Protein AF-A0A9Y1BMI3-F1 (afdb_monomer_lite)

Foldseek 3Di:
DPPAPAEEEEALQLLCLQQVVPVPCVVVVLVLSVVLVHAYEYEPLRLVVHDVSSSVVCVVRHHYDYDDPVQLVVVVVVCVVVVQDDDDSRLSSSLSVCVVNVYEYEELDPSSVVSCVVVVGHYDYSLRVLVVSLVSDDDPVVVVSSVVSSVSSVVVSVVVVVVPDPDDDPDDPVVVVCVVVVVVPPPDDDPDDDDDDPPPDDPLLVVLVVLLVVLVVCVVVLVVCLLAVPPLVVLLVVLVVSLVVLVVSLVVVCVVCVPPDDPSNLSSLQSSLSSLVSSLSSCVLLVVLVVNVVSLVVSVVSCVVNVVSNVVCVLVSLLSVLLSCLLVVVVVVNVVSPDPVSLVVCVVVVVVVSNLLNVLSVVLVVCVVVVAQDLPDENPDPVSLVSLLVSLVSCLLVVVLQSSLSSLLSSLSNCVVVVPPVSVVLSVFQNVLSVQLDPDDHDPNSVVSLVVVVVVCPDPQPSDDDDPPPVCVLQADQDWDKPVPGDCVLQDKWFFNDWDWDDDPAIKIWTFTHGSNHPFGEIEIESDDDPVSLRGGRKIKGWPIWIWHKDADPDADVVHDGGMYIYTGPTWMWIDDPSHIDIDD

pLDDT: mean 76.18, std 15.76, range [25.41, 93.88]

Sequence (585 aa):
MLKHKNKFILDTNFIISAFEKNPSTINIFIKKIRSLNIQLLITNHIIKEVRWYLRRRIINEITIKEVSTKEIRKLLSEIEKKGISPPHFPDLSNIVLARKLEGTVVTSDLQLVKTCEELGVPVHMSSSFVFFLKEKVNNFEDKKFFNELYDIILSDEIMHSVEQSETYNPVYRIKEIQLHAIKVLQKLPKISPNKTQEMFFLKEENELLDLINEIEFEMPNYITQIQDGKDLETLEVELKDIYNQINDIVWQLQLQLKTRKSLILSASIRIKARILFALSIVEFTLLNFEKLENTLNILSEIVSSSPDMVSDLFMDLQFLRMVFLFVTQNYNRLTGYFSDNFLLLCEIEKRKDLTKLTRTIIFACTILESRIIDKNASLEGKKEISLLFQLGYILLQKRNIENALLILLQTHYLALQIKDEELIRNSLELMIVIHYISNENISTEIEQGILELKKINPFNVPVFSIKEELDLNIFTNTEFKQIDDFPSLLKEWFYIYDYLIKEEGQTKTAIFVISPYFSPKTVFITTQRLPMYELRPGRQIKIIKGMLKIRKCSYNYEKREVDLVIEIKEPLFSLRDPWGMKIIR

Organism: NCBI:txid2876573

Secondary structure (DSSP, 8-state):
----TTEEEE-HHHHHHHHSS-TTHHHHHHHHHHHTTPEEEEETTHHHHS-HHHHHHHTTTSEEE---HHHHHHHHHHHHHTTPPP--HHHHHHHHHHHHHT-EEEE--HHHHHHHHHTT--EEEHHHHHHHHHHH---HHHHHHHHHHHHHHHHHHHHHHHHT-SSS---SSHHHHHHHHHTTS-SS---PPP--------HHHHHHHHHHHHHHHHHHHHHHHHHHT-SHHHHHHHHHHHHHHHHHHHHHHHHHHTT---HHHHHHHHHHHHHHHHHHHHHHHTT-HHHHHHHHHHHHHHHHH-GGGSHHHHHHHHHHHHHHHHHTT-HHHHGGG--HHHHHHHHHTT-HHHHHHHHHHHHHHHHHHH----TT-----HHHHHHHHHHHHHHHHTT-HHHHHHHHHHHHHHHHHHT-HHHHHHHHHHHHHHHHH--S---HHHHHHHHHHHHH-SS-S--S-------GGGT-EEEEEEGGGS-GGGGS-EEEEEEEEEEESEEEEEEEEEETTEEEEEEEEESS---GGGG-TT-EEEEEEEEEEEEE--S-BTTB--SEEEEEEEEEEEEEETTEEEEE-

Radius of gyration: 32.34 Å; chains: 1; bounding box: 82×73×76 Å

InterPro domains:
  IPR029060 PIN-like domain superfamily [SSF88723] (7-134)

Structure (mmCIF, N/CA/C/O backbone):
data_AF-A0A9Y1BMI3-F1
#
_entry.id   AF-A0A9Y1BMI3-F1
#
loop_
_atom_site.group_PDB
_atom_site.id
_atom_site.type_symbol
_atom_site.label_atom_id
_atom_site.label_alt_id
_atom_site.label_comp_id
_atom_site.label_asym_id
_atom_site.label_entity_id
_atom_site.label_seq_id
_atom_site.pdbx_PDB_ins_code
_atom_site.Cartn_x
_atom_site.Cartn_y
_atom_site.Cartn_z
_atom_site.occupancy
_atom_site.B_iso_or_equiv
_atom_site.auth_seq_id
_atom_site.auth_comp_id
_atom_site.auth_asym_id
_atom_site.auth_atom_id
_atom_site.pdbx_PDB_model_num
ATOM 1 N N . MET A 1 1 ? -39.023 43.637 11.947 1.00 34.19 1 MET A N 1
ATOM 2 C CA . MET A 1 1 ? -37.962 43.268 12.916 1.00 34.19 1 MET A CA 1
ATOM 3 C C . MET A 1 1 ? -37.605 41.797 12.734 1.00 34.19 1 MET A C 1
ATOM 5 O O . MET A 1 1 ? -38.503 41.047 12.388 1.00 34.19 1 MET A O 1
ATOM 9 N N . LEU A 1 2 ? -36.327 41.444 12.945 1.00 31.33 2 LEU A N 1
ATOM 10 C CA . LEU A 1 2 ? -35.656 40.119 12.961 1.00 31.33 2 LEU A CA 1
ATOM 11 C C . LEU A 1 2 ? -34.494 40.061 11.945 1.00 31.33 2 LEU A C 1
ATOM 13 O O . LEU A 1 2 ? -34.587 39.435 10.891 1.00 31.33 2 LEU A O 1
ATOM 17 N N . LYS A 1 3 ? -33.384 40.728 12.297 1.00 35.62 3 LYS A N 1
ATOM 18 C CA . LYS A 1 3 ? -32.073 40.685 11.615 1.00 35.62 3 LYS A CA 1
ATOM 19 C C . LYS A 1 3 ? -31.277 39.385 11.897 1.00 35.62 3 LYS A C 1
ATOM 21 O O . LYS A 1 3 ? -30.159 39.250 11.421 1.00 35.62 3 LYS A O 1
ATOM 26 N N . HIS A 1 4 ? -31.862 38.405 12.593 1.00 50.31 4 HIS A N 1
ATOM 27 C CA . HIS A 1 4 ? -31.187 37.198 13.111 1.00 50.31 4 HIS A CA 1
ATOM 28 C C . HIS A 1 4 ? -30.952 36.054 12.097 1.00 50.31 4 HIS A C 1
ATOM 30 O O . HIS A 1 4 ? -30.444 34.996 12.450 1.00 50.31 4 HIS A O 1
ATOM 36 N N . LYS A 1 5 ? -31.377 36.188 10.837 1.00 55.84 5 LYS A N 1
ATOM 37 C CA . LYS A 1 5 ? -31.979 35.036 10.134 1.00 55.84 5 LYS A CA 1
ATOM 38 C C . LYS A 1 5 ? -31.076 33.932 9.559 1.00 55.84 5 LYS A C 1
ATOM 40 O O . LYS A 1 5 ? -31.639 32.926 9.137 1.00 55.84 5 LYS A O 1
ATOM 45 N N . ASN A 1 6 ? -29.745 34.050 9.549 1.00 75.50 6 ASN A N 1
ATOM 46 C CA . ASN A 1 6 ? -28.897 33.086 8.822 1.00 75.50 6 ASN A CA 1
ATOM 47 C C . ASN A 1 6 ? -27.673 32.550 9.596 1.00 75.50 6 ASN A C 1
ATOM 49 O O . ASN A 1 6 ? -26.831 31.917 8.969 1.00 75.50 6 ASN A O 1
ATOM 53 N N . LYS A 1 7 ? -27.532 32.776 10.911 1.00 88.56 7 LYS A N 1
ATOM 54 C CA . LYS A 1 7 ? -26.387 32.260 11.695 1.00 88.56 7 LYS A CA 1
ATOM 55 C C . LYS A 1 7 ? -26.836 31.191 12.686 1.00 88.56 7 LYS A C 1
ATOM 57 O O . LYS A 1 7 ? -27.575 31.507 13.617 1.00 88.56 7 LYS A O 1
ATOM 62 N N . PHE A 1 8 ? -26.345 29.968 12.512 1.00 90.25 8 PHE A N 1
ATOM 63 C CA . PHE A 1 8 ? -26.680 28.832 13.370 1.00 90.25 8 PHE A CA 1
ATOM 64 C C . PHE A 1 8 ? -25.428 28.311 14.066 1.00 90.25 8 PHE A C 1
ATOM 66 O O . PHE A 1 8 ? -24.423 28.034 13.409 1.00 90.25 8 PHE A O 1
ATOM 73 N N . ILE A 1 9 ? -25.489 28.225 15.393 1.00 93.75 9 ILE A N 1
ATOM 74 C CA . ILE A 1 9 ? -24.432 27.693 16.245 1.00 93.75 9 ILE A CA 1
ATOM 75 C C . ILE A 1 9 ? -24.762 26.226 16.503 1.00 93.75 9 ILE A C 1
ATOM 77 O O . ILE A 1 9 ? -25.784 25.937 17.122 1.00 93.75 9 ILE A O 1
ATOM 81 N N . LEU A 1 10 ? -23.932 25.324 15.986 1.00 92.00 10 LEU A N 1
ATOM 82 C CA . LEU A 1 10 ? -24.158 23.886 16.084 1.00 92.00 10 LEU A CA 1
ATOM 83 C C . LEU A 1 10 ? -23.552 23.332 17.367 1.00 92.00 10 LEU A C 1
ATOM 85 O O . LEU A 1 10 ? -22.392 23.604 17.680 1.00 92.00 10 LEU A O 1
ATOM 89 N N . ASP A 1 11 ? -24.346 22.529 18.056 1.00 90.75 11 ASP A N 1
ATOM 90 C CA . ASP A 1 11 ? -23.935 21.769 19.222 1.00 90.75 11 ASP A CA 1
ATOM 91 C C . ASP A 1 11 ? -23.286 20.422 18.852 1.00 90.75 11 ASP A C 1
ATOM 93 O O . ASP A 1 11 ? -23.471 19.913 17.739 1.00 90.75 11 ASP A O 1
ATOM 97 N N . THR A 1 12 ? -22.548 19.823 19.791 1.00 85.88 12 THR A N 1
ATOM 98 C CA . THR A 1 12 ? -21.905 18.511 19.615 1.00 85.88 12 THR A CA 1
ATOM 99 C C . THR A 1 12 ? -22.948 17.445 19.260 1.00 85.88 12 THR A C 1
ATOM 101 O O . THR A 1 12 ? -22.764 16.693 18.301 1.00 85.88 12 THR A O 1
ATOM 104 N N . ASN A 1 13 ? -24.096 17.451 19.944 1.00 83.81 13 ASN A N 1
ATOM 105 C CA . ASN A 1 13 ? -25.167 16.469 19.752 1.00 83.81 13 ASN A CA 1
ATOM 106 C C . ASN A 1 13 ? -25.787 16.506 18.351 1.00 83.81 13 ASN A C 1
ATOM 108 O O . ASN A 1 13 ? -26.106 15.456 17.792 1.00 83.81 13 ASN A O 1
ATOM 112 N N . PHE A 1 14 ? -25.909 17.696 17.751 1.00 85.69 14 PHE A N 1
ATOM 113 C CA . PHE A 1 14 ? -26.369 17.828 16.367 1.00 85.69 14 PHE A CA 1
ATOM 114 C C . PHE A 1 14 ? -25.400 17.126 15.411 1.00 85.69 14 PHE A C 1
ATOM 116 O O . PHE A 1 14 ? -25.817 16.380 14.531 1.00 85.69 14 PHE A O 1
ATOM 123 N N . ILE A 1 15 ? -24.098 17.361 15.589 1.00 85.69 15 ILE A N 1
ATOM 124 C CA . ILE A 1 15 ? -23.049 16.835 14.711 1.00 85.69 15 ILE A CA 1
ATOM 125 C C . ILE A 1 15 ? -22.963 15.310 14.818 1.00 85.69 15 ILE A C 1
ATOM 127 O O . ILE A 1 15 ? -22.834 14.637 13.795 1.00 85.69 15 ILE A O 1
ATOM 131 N N . ILE A 1 16 ? -23.059 14.781 16.038 1.00 80.50 16 ILE A N 1
ATOM 132 C CA . ILE A 1 16 ? -23.041 13.342 16.309 1.00 80.50 16 ILE A CA 1
ATOM 133 C C . ILE A 1 16 ? -24.275 12.680 15.688 1.00 80.50 16 ILE A C 1
ATOM 135 O O . ILE A 1 16 ? -24.133 11.879 14.765 1.00 80.50 16 ILE A O 1
ATOM 139 N N . SER A 1 17 ? -25.480 13.097 16.083 1.00 80.00 17 SER A N 1
ATOM 140 C CA . SER A 1 17 ? -26.733 12.478 15.617 1.00 80.00 17 SER A CA 1
ATOM 141 C C . SER A 1 17 ? -26.874 12.523 14.091 1.00 80.00 17 SER A C 1
ATOM 143 O O . SER A 1 17 ? -27.356 11.586 13.460 1.00 80.00 17 SER A O 1
ATOM 145 N N . ALA A 1 18 ? -26.428 13.616 13.467 1.00 80.75 18 ALA A N 1
ATOM 146 C CA . ALA A 1 18 ? -26.555 13.813 12.029 1.00 80.75 18 ALA A CA 1
ATOM 147 C C . ALA A 1 18 ? -25.509 13.045 11.203 1.00 80.75 18 ALA A C 1
ATOM 149 O O . ALA A 1 18 ? -25.807 12.616 10.086 1.00 80.75 18 ALA A O 1
ATOM 150 N N . PHE A 1 19 ? -24.273 12.912 11.701 1.00 83.88 19 PHE A N 1
ATOM 151 C CA . PHE A 1 19 ? -23.133 12.538 10.856 1.00 83.88 19 PHE A CA 1
ATOM 152 C C . PHE A 1 19 ? -22.239 11.433 11.420 1.00 83.88 19 PHE A C 1
ATOM 154 O O . PHE A 1 19 ? -21.399 10.948 10.672 1.00 83.88 19 PHE A O 1
ATOM 161 N N . GLU A 1 20 ? -22.405 10.980 12.664 1.00 75.19 20 GLU A N 1
ATOM 162 C CA . GLU A 1 20 ? -21.574 9.911 13.245 1.00 75.19 20 GLU A CA 1
ATOM 163 C C . GLU A 1 20 ? -21.686 8.606 12.445 1.00 75.19 20 GLU A C 1
ATOM 165 O O . GLU A 1 20 ? -20.678 8.027 12.049 1.00 75.19 20 GLU A O 1
ATOM 170 N N . LYS A 1 21 ? -22.915 8.188 12.121 1.00 73.56 21 LYS A N 1
ATOM 171 C CA . LYS A 1 21 ? -23.182 6.948 11.370 1.00 73.56 21 LYS A CA 1
ATOM 172 C C . LYS A 1 21 ? -22.763 7.035 9.897 1.00 73.56 21 LYS A C 1
ATOM 174 O O . LYS A 1 21 ? -22.501 6.012 9.277 1.00 73.56 21 LYS A O 1
ATOM 179 N N . ASN A 1 22 ? -22.721 8.241 9.322 1.00 77.81 22 ASN A N 1
ATOM 180 C CA 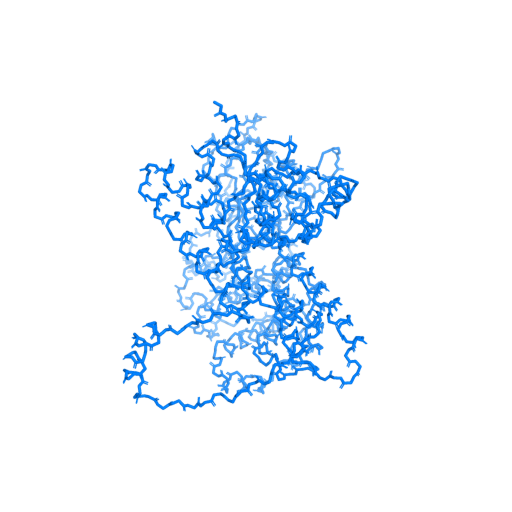. ASN A 1 22 ? -22.350 8.474 7.922 1.00 77.81 22 ASN A CA 1
ATOM 181 C C . ASN A 1 22 ? -21.545 9.777 7.760 1.00 77.81 22 ASN A C 1
ATOM 183 O O . ASN A 1 22 ? -22.052 10.757 7.211 1.00 77.81 22 ASN A O 1
ATOM 187 N N . PRO A 1 23 ? -20.260 9.813 8.149 1.00 76.25 23 PRO A N 1
ATOM 188 C CA . PRO A 1 23 ? -19.498 11.063 8.201 1.00 76.25 23 PRO A CA 1
ATOM 189 C C . PRO A 1 23 ? -19.275 11.713 6.830 1.00 76.25 23 PRO A C 1
ATOM 191 O O . PRO A 1 23 ? -18.832 12.858 6.742 1.00 76.25 23 PRO A O 1
ATOM 194 N N . SER A 1 24 ? -19.460 10.979 5.726 1.00 75.69 24 SER A N 1
ATOM 195 C CA . SER A 1 24 ? -19.257 11.471 4.350 1.00 75.69 24 SER A CA 1
ATOM 196 C C . SER A 1 24 ? -20.376 12.409 3.899 1.00 75.69 24 SER A C 1
ATOM 198 O O . SER A 1 24 ? -20.153 13.287 3.059 1.00 75.69 24 SER A O 1
ATOM 200 N N . THR A 1 25 ? -21.561 12.290 4.502 1.00 84.31 25 THR A N 1
ATOM 201 C CA . THR A 1 25 ? -22.717 13.132 4.185 1.00 84.31 25 THR A CA 1
ATOM 202 C C . THR A 1 25 ? -22.555 14.557 4.704 1.00 84.31 25 THR A C 1
ATOM 204 O O . THR A 1 25 ? -23.255 15.446 4.228 1.00 84.31 25 THR A O 1
ATOM 207 N N . ILE A 1 26 ? -21.578 14.827 5.579 1.00 84.75 26 ILE A N 1
ATOM 208 C CA . ILE A 1 26 ? -21.309 16.174 6.092 1.00 84.75 26 ILE A CA 1
ATOM 209 C C . ILE A 1 26 ? -20.900 17.152 4.981 1.00 84.75 26 ILE A C 1
ATOM 211 O O . ILE A 1 26 ? -21.387 18.278 4.935 1.00 84.75 26 ILE A O 1
ATOM 215 N N . ASN A 1 27 ? -20.087 16.709 4.014 1.00 82.88 27 ASN A N 1
ATOM 216 C CA . ASN A 1 27 ? -19.670 17.537 2.877 1.00 82.88 27 ASN A CA 1
ATOM 217 C C . ASN A 1 27 ? -20.857 17.827 1.949 1.00 82.88 27 ASN A C 1
ATOM 219 O O . ASN A 1 27 ? -20.990 18.927 1.408 1.00 82.88 27 ASN A O 1
ATOM 223 N N . ILE A 1 28 ? -21.744 16.840 1.796 1.00 86.44 28 ILE A N 1
ATOM 224 C CA . ILE A 1 28 ? -22.987 16.961 1.031 1.00 86.44 28 ILE A CA 1
ATOM 225 C C . ILE A 1 28 ? -23.924 17.957 1.726 1.00 86.44 28 ILE A C 1
ATOM 227 O O . ILE A 1 28 ? -24.439 18.866 1.074 1.00 86.44 28 ILE A O 1
ATOM 231 N N . PHE A 1 29 ? -24.084 17.838 3.045 1.00 89.25 29 PHE A N 1
ATOM 232 C CA . PHE A 1 29 ? -24.839 18.764 3.879 1.00 89.25 29 PHE A CA 1
ATOM 233 C C . PHE A 1 29 ? -24.293 20.188 3.747 1.00 89.25 29 PHE A C 1
ATOM 235 O O . PHE A 1 29 ? -25.028 21.080 3.337 1.00 89.25 29 PHE A O 1
ATOM 242 N N . ILE A 1 30 ? -22.995 20.408 3.973 1.00 86.56 30 ILE A N 1
ATOM 243 C CA . ILE A 1 30 ? -22.381 21.741 3.898 1.00 86.56 30 ILE A CA 1
ATOM 244 C C . ILE A 1 30 ? -22.543 22.359 2.503 1.00 86.56 30 ILE A C 1
ATOM 246 O O . ILE A 1 30 ? -22.896 23.535 2.386 1.00 86.56 30 ILE A O 1
ATOM 250 N N . LYS A 1 31 ? -22.345 21.579 1.432 1.00 85.44 31 LYS A N 1
ATOM 251 C CA . LYS A 1 31 ? -22.553 22.052 0.055 1.00 85.44 31 LYS A CA 1
ATOM 252 C C . LYS A 1 31 ? -23.997 22.513 -0.172 1.00 85.44 31 LYS A C 1
ATOM 254 O O . LYS A 1 31 ? -24.203 23.574 -0.760 1.00 85.44 31 LYS A O 1
ATOM 259 N N . LYS A 1 32 ? -24.984 21.760 0.328 1.00 86.69 32 LYS A N 1
ATOM 260 C CA . LYS A 1 32 ? -26.408 22.128 0.247 1.00 86.69 32 LYS A CA 1
ATOM 261 C C . LYS A 1 32 ? -26.714 23.367 1.099 1.00 86.69 32 LYS A C 1
ATOM 263 O O . LYS A 1 32 ? -27.390 24.272 0.621 1.00 86.69 32 LYS A O 1
ATOM 268 N N . ILE A 1 33 ? -26.136 23.489 2.295 1.00 85.88 33 ILE A N 1
ATOM 269 C CA . ILE A 1 33 ? -26.295 24.661 3.178 1.00 85.88 33 ILE A CA 1
ATOM 270 C C . ILE A 1 33 ? -25.729 25.943 2.558 1.00 85.88 33 ILE A C 1
ATOM 272 O O . ILE A 1 33 ? -26.367 26.995 2.644 1.00 85.88 33 ILE A O 1
ATOM 276 N N . ARG A 1 34 ? -24.572 25.871 1.884 1.00 82.31 34 ARG A N 1
ATOM 277 C CA . ARG A 1 34 ? -23.968 27.026 1.194 1.00 82.31 34 ARG A CA 1
ATOM 278 C C . ARG A 1 34 ? -24.913 27.645 0.161 1.00 82.31 34 ARG A C 1
ATOM 280 O O . ARG A 1 34 ? -24.951 28.866 0.039 1.00 82.31 34 ARG A O 1
ATOM 287 N N . SER A 1 35 ? -25.718 26.829 -0.522 1.00 80.44 35 SER A N 1
ATOM 288 C CA . SER A 1 35 ? -26.710 27.314 -1.496 1.00 80.44 35 SER A CA 1
ATOM 289 C C . SER A 1 35 ? -27.849 28.133 -0.867 1.00 80.44 35 SER A C 1
ATOM 291 O O . SER A 1 35 ? -28.473 28.942 -1.547 1.00 80.44 35 SER A O 1
ATOM 293 N N . LEU A 1 36 ? -28.081 27.983 0.443 1.00 79.88 36 LEU A N 1
ATOM 294 C CA . LEU A 1 36 ? -29.147 28.657 1.193 1.00 79.88 36 LEU A CA 1
ATOM 295 C C . LEU A 1 36 ? -28.694 29.967 1.861 1.00 79.88 36 LEU A C 1
ATOM 297 O O . LEU A 1 36 ? -29.477 30.588 2.583 1.00 79.88 36 LEU A O 1
ATOM 301 N N . ASN A 1 37 ? -27.440 30.387 1.643 1.00 81.19 37 ASN A N 1
ATOM 302 C CA . ASN A 1 37 ? -26.817 31.553 2.282 1.00 81.19 37 ASN A CA 1
ATOM 303 C C . ASN A 1 37 ? -26.900 31.519 3.825 1.00 81.19 37 ASN A C 1
ATOM 305 O O . ASN A 1 37 ? -27.091 32.544 4.486 1.00 81.19 37 ASN A O 1
ATOM 309 N N . ILE A 1 38 ? -26.805 30.316 4.395 1.00 86.50 38 ILE A N 1
ATOM 310 C CA . ILE A 1 38 ? -26.806 30.062 5.835 1.00 86.50 38 ILE A CA 1
ATOM 311 C C . ILE A 1 38 ? -25.360 29.882 6.311 1.00 86.50 38 ILE A C 1
ATOM 313 O O . ILE A 1 38 ? -24.586 29.132 5.721 1.00 86.50 38 ILE A O 1
ATOM 317 N N . GLN A 1 39 ? -25.005 30.556 7.401 1.00 87.12 39 GLN A N 1
ATOM 318 C CA . GLN A 1 39 ? -23.711 30.449 8.057 1.00 87.12 39 GLN A CA 1
ATOM 319 C C . GLN A 1 39 ? -23.803 29.505 9.259 1.00 87.12 39 GLN A C 1
ATOM 321 O O . GLN A 1 39 ? -24.514 29.780 10.227 1.00 87.12 39 GLN A O 1
ATOM 326 N N . LEU A 1 40 ? -23.034 28.420 9.203 1.00 91.06 40 LEU A N 1
ATOM 327 C CA . LEU A 1 40 ? -22.843 27.497 10.319 1.00 91.06 40 LEU A CA 1
ATOM 328 C C . LEU A 1 40 ? -21.621 27.922 11.139 1.00 91.06 40 LEU A C 1
ATOM 330 O O . LEU A 1 40 ? -20.578 28.283 10.582 1.00 91.06 40 LEU A O 1
ATOM 334 N N . LEU A 1 41 ? -21.765 27.891 12.459 1.00 91.69 41 LEU A N 1
ATOM 335 C CA . LEU A 1 41 ? -20.761 28.303 13.433 1.00 91.69 41 LEU A CA 1
ATOM 336 C C . LEU A 1 41 ? -20.603 27.214 14.492 1.00 91.69 41 LEU A C 1
ATOM 338 O O . LEU A 1 41 ? -21.590 26.634 14.931 1.00 91.69 41 LEU A O 1
ATOM 342 N N . ILE A 1 42 ? -19.371 26.974 14.929 1.00 91.88 42 ILE A N 1
ATOM 343 C CA . ILE A 1 42 ? -19.053 26.073 16.046 1.00 91.88 42 ILE A CA 1
ATOM 344 C C . ILE A 1 42 ? -18.067 26.790 16.972 1.00 91.88 42 ILE A C 1
ATOM 346 O O . ILE A 1 42 ? -17.247 27.594 16.516 1.00 91.88 42 ILE A O 1
ATOM 350 N N . THR A 1 43 ? -18.137 26.543 18.278 1.00 91.81 43 THR A N 1
ATOM 351 C CA . THR A 1 43 ? -17.183 27.129 19.227 1.00 91.81 43 THR A CA 1
ATOM 352 C C . THR A 1 43 ? -15.911 26.290 19.344 1.00 91.81 43 THR A C 1
ATOM 354 O O . THR A 1 43 ? -15.884 25.090 19.073 1.00 91.81 43 THR A O 1
ATOM 357 N N . ASN A 1 44 ? -14.833 26.910 19.817 1.00 84.00 44 ASN A N 1
ATOM 358 C CA . ASN A 1 44 ? -13.589 26.215 20.153 1.00 84.00 44 ASN A CA 1
ATOM 359 C C . ASN A 1 44 ? -13.717 25.192 21.304 1.00 84.00 44 ASN A C 1
ATOM 361 O O . ASN A 1 44 ? -12.770 24.438 21.525 1.00 84.00 44 ASN A O 1
ATOM 365 N N . HIS A 1 45 ? -14.830 25.176 22.047 1.00 85.12 45 HIS A N 1
ATOM 366 C CA . HIS A 1 45 ? -15.096 24.179 23.093 1.00 85.12 45 HIS A CA 1
ATOM 367 C C . HIS A 1 45 ? -15.872 22.989 22.530 1.00 85.12 45 HIS A C 1
ATOM 369 O O . HIS A 1 45 ? -15.435 21.865 22.726 1.00 85.12 45 HIS A O 1
ATOM 375 N N . ILE A 1 46 ? -16.903 23.235 21.718 1.00 89.00 46 ILE A N 1
ATOM 376 C CA . ILE A 1 46 ? -17.653 22.183 21.013 1.00 89.00 46 ILE A CA 1
ATOM 377 C C . ILE A 1 46 ? -16.754 21.412 20.043 1.00 89.00 46 ILE A C 1
ATOM 379 O O . ILE A 1 46 ? -16.742 20.188 20.032 1.00 89.00 46 ILE A O 1
ATOM 383 N N . ILE A 1 47 ? -15.890 22.096 19.284 1.00 82.00 47 ILE A N 1
ATOM 384 C CA . ILE A 1 47 ? -14.966 21.408 18.363 1.00 82.00 47 ILE A CA 1
ATOM 385 C C . ILE A 1 47 ? -13.970 20.476 19.079 1.00 82.00 47 ILE A C 1
ATOM 387 O O . ILE A 1 47 ? -13.349 19.640 18.429 1.00 82.00 47 ILE A O 1
ATOM 391 N N . LYS A 1 48 ? -13.761 20.646 20.392 1.00 79.06 48 LYS A N 1
ATOM 392 C CA . LYS A 1 48 ? -12.917 19.747 21.190 1.00 79.06 48 LYS A CA 1
ATOM 393 C C . LYS A 1 48 ? -13.667 18.498 21.651 1.00 79.06 48 LYS A C 1
ATOM 395 O O . LYS A 1 48 ? -13.004 17.507 21.921 1.00 79.06 48 LYS A O 1
ATOM 400 N N . GLU A 1 49 ? -14.995 18.550 21.729 1.00 78.25 49 GLU A N 1
ATOM 401 C CA . GLU A 1 49 ? -15.850 17.394 22.030 1.00 78.25 49 GLU A CA 1
ATOM 402 C C . GLU A 1 49 ? -16.162 16.569 20.779 1.00 78.25 49 GLU A C 1
ATOM 404 O O . GLU A 1 49 ? -16.326 15.354 20.848 1.00 78.25 49 GLU A O 1
ATOM 409 N N . VAL A 1 50 ? -16.207 17.218 19.614 1.00 78.06 50 VAL A N 1
ATOM 410 C CA . VAL A 1 50 ? -16.415 16.534 18.336 1.00 78.06 50 VAL A CA 1
ATOM 411 C C . VAL A 1 50 ? -15.223 15.623 18.024 1.00 78.06 50 VAL A C 1
ATOM 413 O O . VAL A 1 50 ? -14.079 16.084 17.935 1.00 78.06 50 VAL A O 1
ATOM 416 N N . ARG A 1 51 ? -15.507 14.332 17.788 1.00 72.44 51 ARG A N 1
ATOM 417 C CA . ARG A 1 51 ? -14.508 13.316 17.414 1.00 72.44 51 ARG A CA 1
ATOM 418 C C . ARG A 1 51 ? -13.652 13.766 16.225 1.00 72.44 51 ARG A C 1
ATOM 420 O O . ARG A 1 51 ? -14.127 14.446 15.310 1.00 72.44 51 ARG A O 1
ATOM 427 N N . TRP A 1 52 ? -12.375 13.383 16.227 1.00 62.50 52 TRP A N 1
ATOM 428 C CA . TRP A 1 52 ? -11.359 13.957 15.337 1.00 62.50 52 TRP A CA 1
ATOM 429 C C . TRP A 1 52 ? -11.688 13.796 13.835 1.00 62.50 52 TRP A C 1
ATOM 431 O O . TRP A 1 52 ? -11.440 14.721 13.054 1.00 62.50 52 TRP A O 1
ATOM 441 N N . TYR A 1 53 ? -12.301 12.678 13.425 1.00 60.38 53 TYR A N 1
ATOM 442 C CA . TYR A 1 53 ? -12.644 12.409 12.024 1.00 60.38 53 TYR A CA 1
ATOM 443 C C . TYR A 1 53 ? -13.793 13.300 11.513 1.00 60.38 53 TYR A C 1
ATOM 445 O O . TYR A 1 53 ? -13.743 13.787 10.378 1.00 60.38 53 TYR A O 1
ATOM 453 N N . LEU A 1 54 ? -14.787 13.606 12.361 1.00 75.00 54 LEU A N 1
ATOM 454 C CA . LEU A 1 54 ? -15.820 14.613 12.071 1.00 75.00 54 LEU A CA 1
ATOM 455 C C . LEU A 1 54 ? -15.204 16.011 12.081 1.00 75.00 54 LEU A C 1
ATOM 457 O O . LEU A 1 54 ? -15.433 16.809 11.169 1.00 75.00 54 LEU A O 1
ATOM 461 N N . ARG A 1 55 ? -14.337 16.286 13.060 1.00 76.69 55 ARG A N 1
ATOM 462 C CA . ARG A 1 55 ? -13.627 17.559 13.190 1.00 76.69 55 ARG A CA 1
ATOM 463 C C . ARG A 1 55 ? -12.813 17.899 11.941 1.00 76.69 55 ARG A C 1
ATOM 465 O O . ARG A 1 55 ? -12.892 19.038 11.492 1.00 76.69 55 ARG A O 1
ATOM 472 N N . ARG A 1 56 ? -12.086 16.950 11.335 1.00 71.44 56 ARG A N 1
ATOM 473 C CA . ARG A 1 56 ? -11.286 17.185 10.110 1.00 71.44 56 ARG A CA 1
ATOM 474 C C . ARG A 1 56 ? -12.144 17.623 8.916 1.00 71.44 56 ARG A C 1
ATOM 476 O O . ARG A 1 56 ? -11.678 18.398 8.085 1.00 71.44 56 ARG A O 1
ATOM 483 N N . ARG A 1 57 ? -13.395 17.164 8.843 1.00 74.56 57 ARG A N 1
ATOM 484 C CA . ARG A 1 57 ? -14.349 17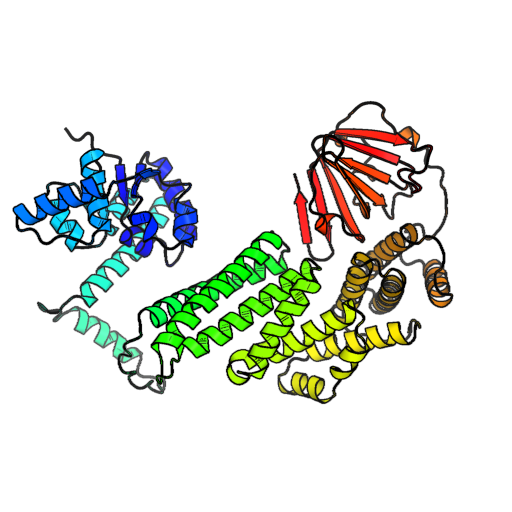.534 7.780 1.00 74.56 57 ARG A CA 1
ATOM 485 C C . ARG A 1 57 ? -15.057 18.861 8.068 1.00 74.56 57 ARG A C 1
ATOM 487 O O . ARG A 1 57 ? -15.456 19.561 7.148 1.00 74.56 57 ARG A O 1
ATOM 494 N N . ILE A 1 58 ? -15.153 19.233 9.341 1.00 79.38 58 ILE A N 1
ATOM 495 C CA . ILE A 1 58 ? -15.774 20.475 9.812 1.00 79.38 58 ILE A CA 1
ATOM 496 C C . ILE A 1 58 ? -14.800 21.658 9.777 1.00 79.38 58 ILE A C 1
ATOM 498 O O . ILE A 1 58 ? -15.199 22.760 9.413 1.00 79.38 58 ILE A O 1
ATOM 502 N N . ILE A 1 59 ? -13.531 21.446 10.145 1.00 72.19 59 ILE A N 1
ATOM 503 C CA . ILE A 1 59 ? -12.567 22.515 10.470 1.00 72.19 59 ILE A CA 1
ATOM 504 C C . ILE A 1 59 ? -12.281 23.467 9.302 1.00 72.19 59 ILE A C 1
ATOM 506 O O . ILE A 1 59 ? -12.029 24.648 9.525 1.00 72.19 59 ILE A O 1
ATOM 510 N N . ASN A 1 60 ? -12.367 22.964 8.068 1.00 72.56 60 ASN A N 1
ATOM 511 C CA . ASN A 1 60 ? -12.132 23.740 6.848 1.00 72.56 60 ASN A CA 1
ATOM 512 C C . ASN A 1 60 ? -13.423 24.283 6.223 1.00 72.56 60 ASN A C 1
ATOM 514 O O . ASN A 1 60 ? -13.376 25.103 5.310 1.00 72.56 60 ASN A O 1
ATOM 518 N N . GLU A 1 61 ? -14.581 23.827 6.697 1.00 78.62 61 GLU A N 1
ATOM 519 C CA . GLU A 1 61 ? -15.853 24.027 6.011 1.00 78.62 61 GLU A CA 1
ATOM 520 C C . GLU A 1 61 ? -16.871 24.837 6.837 1.00 78.62 61 GLU A C 1
ATOM 522 O O . GLU A 1 61 ? -17.717 25.526 6.259 1.00 78.62 61 GLU A O 1
ATOM 527 N N . ILE A 1 62 ? -16.765 24.799 8.171 1.00 83.56 62 ILE A N 1
ATOM 528 C CA . ILE A 1 62 ? -17.600 25.521 9.142 1.00 83.56 62 ILE A CA 1
ATOM 529 C C . ILE A 1 62 ? -16.740 26.542 9.894 1.00 83.56 62 ILE A C 1
ATOM 531 O O . ILE A 1 62 ? -15.591 26.288 10.246 1.00 83.56 62 ILE A O 1
ATOM 535 N N . THR A 1 63 ? -17.292 27.726 10.166 1.00 86.75 63 THR A N 1
ATOM 536 C CA . THR A 1 63 ? -16.540 28.789 10.845 1.00 86.75 63 THR A CA 1
ATOM 537 C C . THR A 1 63 ? -16.408 28.496 12.341 1.00 86.75 63 THR A C 1
ATOM 539 O O . THR A 1 63 ? -17.404 28.504 13.067 1.00 86.75 63 THR A O 1
ATOM 542 N N . ILE A 1 64 ? -15.176 28.323 12.823 1.00 88.88 64 ILE A N 1
ATOM 543 C CA . ILE A 1 64 ? -14.896 28.167 14.256 1.00 88.88 64 ILE A CA 1
ATOM 544 C C . ILE A 1 64 ? -14.733 29.541 14.909 1.00 88.88 64 ILE A C 1
ATOM 546 O O . ILE A 1 64 ? -14.035 30.417 14.392 1.00 88.88 64 ILE A O 1
ATOM 550 N N . LYS A 1 65 ? -15.386 29.743 16.055 1.00 90.94 65 LYS A N 1
ATOM 551 C CA . LYS A 1 65 ? -15.293 30.974 16.846 1.00 90.94 65 LYS A CA 1
ATOM 552 C C . LYS A 1 65 ? -14.752 30.697 18.237 1.00 90.94 65 LYS A C 1
ATOM 554 O O . LYS A 1 65 ? -15.209 29.800 18.941 1.00 90.94 65 LYS A O 1
ATOM 559 N N . GLU A 1 66 ? -13.790 31.512 18.642 1.00 87.94 66 GLU A N 1
ATOM 560 C CA . GLU A 1 66 ? -13.230 31.437 19.981 1.00 87.94 66 GLU A CA 1
ATOM 561 C C . GLU A 1 66 ? -14.153 32.098 21.001 1.00 87.94 66 GLU A C 1
ATOM 563 O O . GLU A 1 66 ? -14.592 33.242 20.842 1.00 87.94 66 GLU A O 1
ATOM 568 N N . VAL A 1 67 ? -14.425 31.365 22.076 1.00 87.81 67 VAL A N 1
ATOM 569 C CA . VAL A 1 67 ? -15.132 31.856 23.254 1.00 87.81 67 VAL A CA 1
ATOM 570 C C . VAL A 1 67 ? -14.216 31.684 24.457 1.00 87.81 67 VAL A C 1
ATOM 572 O O . VAL A 1 67 ? -13.705 30.594 24.730 1.00 87.81 67 VAL A O 1
ATOM 575 N N . SER A 1 68 ? -13.977 32.773 25.186 1.00 83.00 68 SER A N 1
ATOM 576 C CA . SER A 1 68 ? -13.071 32.736 26.331 1.00 83.00 68 SER A CA 1
ATOM 577 C C . SER A 1 68 ? -13.745 32.116 27.558 1.00 83.00 68 SER A C 1
ATOM 579 O O . SER A 1 68 ? -14.931 32.320 27.822 1.00 83.00 68 SER A O 1
ATOM 581 N N . THR A 1 69 ? -12.967 31.414 28.380 1.00 83.50 69 THR A N 1
ATOM 582 C CA . THR A 1 69 ? -13.449 30.835 29.647 1.00 83.50 69 THR A CA 1
ATOM 583 C C . THR A 1 69 ? -13.949 31.903 30.625 1.00 83.50 69 THR A C 1
ATOM 585 O O . THR A 1 69 ? -14.859 31.647 31.410 1.00 83.50 69 THR A O 1
ATOM 588 N N . LYS A 1 70 ? -13.410 33.129 30.552 1.00 78.88 70 LYS A N 1
ATOM 589 C CA . LYS A 1 70 ? -13.870 34.281 31.344 1.00 78.88 70 LYS A CA 1
ATOM 590 C C . LYS A 1 70 ? -15.314 34.662 31.015 1.00 78.88 70 LYS A C 1
ATOM 592 O O . LYS A 1 70 ? -16.057 35.047 31.910 1.00 78.88 70 LYS A O 1
ATOM 597 N N . GLU A 1 71 ? -15.713 34.567 29.751 1.00 83.31 71 GLU A N 1
ATOM 598 C CA . GLU A 1 71 ? -17.076 34.884 29.315 1.00 83.31 71 GLU A CA 1
ATOM 599 C C . GLU A 1 71 ? -18.060 33.775 29.677 1.00 83.31 71 GLU A C 1
ATOM 601 O O . GLU A 1 71 ? -19.159 34.077 30.133 1.00 83.31 71 GLU A O 1
ATOM 606 N N . ILE A 1 72 ? -17.630 32.513 29.585 1.00 85.69 72 ILE A N 1
ATOM 607 C CA . ILE A 1 72 ? -18.414 31.357 30.042 1.00 85.69 72 ILE A CA 1
ATOM 608 C C . ILE A 1 72 ? -18.676 31.451 31.551 1.00 85.69 72 ILE A C 1
ATOM 610 O O . ILE A 1 72 ? -19.815 31.330 31.988 1.00 85.69 72 ILE A O 1
ATOM 614 N N . ARG A 1 73 ? -17.653 31.770 32.358 1.00 79.12 73 ARG A N 1
ATOM 615 C CA . ARG A 1 73 ? -17.806 31.957 33.815 1.00 79.12 73 ARG A CA 1
ATOM 616 C C . ARG A 1 73 ? -18.726 33.126 34.177 1.00 79.12 73 ARG A C 1
ATOM 618 O O . ARG A 1 73 ? -19.469 33.033 35.148 1.00 79.12 73 ARG A O 1
ATOM 625 N N . LYS A 1 74 ? -18.701 34.220 33.405 1.00 84.81 74 LYS A N 1
ATOM 626 C CA . LYS A 1 74 ? -19.649 35.334 33.587 1.00 84.81 74 LYS A CA 1
ATOM 627 C C . LYS A 1 74 ? -21.086 34.883 33.330 1.00 84.81 74 LYS A C 1
ATOM 629 O O . LYS A 1 74 ? -21.954 35.204 34.136 1.00 84.81 74 LYS A O 1
ATOM 634 N N . LEU A 1 75 ? -21.320 34.131 32.253 1.00 87.62 75 LEU A N 1
ATOM 635 C CA . LEU A 1 75 ? -22.638 33.576 31.951 1.00 87.62 75 LEU A CA 1
ATOM 636 C C . LEU A 1 75 ? -23.102 32.612 33.050 1.00 87.62 75 LEU A C 1
ATOM 638 O O . LEU A 1 75 ? -24.227 32.737 33.516 1.00 87.62 75 LEU A O 1
ATOM 642 N N . LEU A 1 76 ? -22.225 31.722 33.518 1.00 84.25 76 LEU A N 1
ATOM 643 C CA . LEU A 1 76 ? -22.531 30.796 34.610 1.00 84.25 76 LEU A CA 1
ATOM 644 C C . LEU A 1 76 ? -23.002 31.547 35.867 1.00 84.25 76 LEU A C 1
ATOM 646 O O . LEU A 1 76 ? -24.057 31.240 36.406 1.00 84.25 76 LEU A O 1
ATOM 650 N N . SER A 1 77 ? -22.306 32.624 36.248 1.00 81.94 77 SER A N 1
ATOM 651 C CA . SER A 1 77 ? -22.719 33.464 37.383 1.00 81.94 77 SER A CA 1
ATOM 652 C C . SER A 1 77 ? -24.046 34.214 37.169 1.00 81.94 77 SER A C 1
ATOM 654 O O . SER A 1 77 ? -24.705 34.591 38.134 1.00 81.94 77 SER A O 1
ATOM 656 N N . GLU A 1 78 ? -24.445 34.475 35.918 1.00 86.31 78 GLU A N 1
ATOM 657 C CA . GLU A 1 78 ? -25.754 35.059 35.583 1.00 86.31 78 GLU A CA 1
ATOM 658 C C . GLU A 1 78 ? -26.870 34.012 35.710 1.00 86.31 78 GLU A C 1
ATOM 660 O O . GLU A 1 78 ? -27.930 34.318 36.254 1.00 86.31 78 GLU A O 1
ATOM 665 N N . ILE A 1 79 ? -26.615 32.788 35.236 1.00 84.62 79 ILE A N 1
ATOM 666 C CA . ILE A 1 79 ? -27.525 31.635 35.304 1.00 84.62 79 ILE A CA 1
ATOM 667 C C . ILE A 1 79 ? -27.788 31.254 36.766 1.00 84.62 79 ILE A C 1
ATOM 669 O O . ILE A 1 79 ? -28.944 31.159 37.177 1.00 84.62 79 ILE A O 1
ATOM 673 N N . GLU A 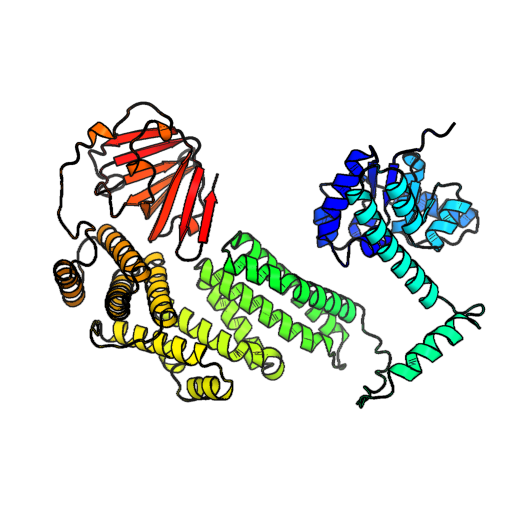1 80 ? -26.732 31.159 37.578 1.00 84.19 80 GLU A N 1
ATOM 674 C CA . GLU A 1 80 ? -26.827 30.870 39.016 1.00 84.19 80 GLU A CA 1
ATOM 675 C C . GLU A 1 80 ? -27.655 31.928 39.762 1.00 84.19 80 GLU A C 1
ATOM 677 O O . GLU A 1 80 ? -28.510 31.591 40.578 1.00 84.19 80 GLU A O 1
ATOM 682 N N . LYS A 1 81 ? -27.475 33.219 39.442 1.00 82.69 81 LYS A N 1
ATOM 683 C CA . LYS A 1 81 ? -28.272 34.315 40.031 1.00 82.69 81 LYS A CA 1
ATOM 684 C C . LYS A 1 81 ? -29.752 34.261 39.660 1.00 82.69 81 LYS A C 1
ATOM 686 O O . LYS A 1 81 ? -30.573 34.799 40.397 1.00 82.69 81 LYS A O 1
ATOM 691 N N . LYS A 1 82 ? -30.085 33.658 38.518 1.00 80.50 82 LYS A N 1
ATOM 692 C CA . LYS A 1 82 ? -31.463 33.456 38.054 1.00 80.50 82 LYS A CA 1
ATOM 693 C C . LYS A 1 82 ? -32.082 32.158 38.587 1.00 80.50 82 LYS A C 1
ATOM 695 O O . LYS A 1 82 ? -33.256 31.923 38.332 1.00 80.50 82 LYS A O 1
ATOM 700 N N . GLY A 1 83 ? -31.326 31.347 39.336 1.00 76.00 83 GLY A N 1
ATOM 701 C CA . GLY A 1 83 ? -31.798 30.070 39.880 1.00 76.00 83 GLY A CA 1
ATOM 702 C C . GLY A 1 83 ? -31.996 28.981 38.821 1.00 76.00 83 GLY A C 1
ATOM 703 O O . GLY A 1 83 ? -32.727 28.027 39.065 1.00 76.00 83 GLY A O 1
ATOM 704 N N . ILE A 1 84 ? -31.370 29.130 37.652 1.00 82.00 84 ILE A N 1
ATOM 705 C CA . ILE A 1 84 ? -31.489 28.205 36.521 1.00 82.00 84 ILE A CA 1
ATOM 706 C C . ILE A 1 84 ? -30.448 27.090 36.676 1.00 82.00 84 ILE A C 1
ATOM 708 O O . ILE A 1 84 ? -29.310 27.350 37.069 1.00 82.00 84 ILE A O 1
ATOM 712 N N . SER A 1 85 ? -30.814 25.847 36.353 1.00 76.31 85 SER A N 1
ATOM 713 C CA . SER A 1 85 ? -29.862 24.730 36.339 1.00 76.31 85 SER A CA 1
ATOM 714 C C . SER A 1 85 ? -28.947 24.834 35.105 1.00 76.31 85 SER A C 1
ATOM 716 O O . SER A 1 85 ? -29.452 24.841 33.980 1.00 76.31 85 SER A O 1
ATOM 718 N N . PRO A 1 86 ? -27.616 24.960 35.267 1.00 78.88 86 PRO A N 1
ATOM 719 C CA . PRO A 1 86 ? -26.724 25.173 34.133 1.00 78.88 86 PRO A CA 1
ATOM 720 C C . PRO A 1 86 ? -26.516 23.882 33.315 1.00 78.88 86 PRO A C 1
ATOM 722 O O . PRO A 1 86 ? -26.380 22.812 33.910 1.00 78.88 86 PRO A O 1
ATOM 725 N N . PRO A 1 87 ? -26.429 23.970 31.972 1.00 83.31 87 PRO A N 1
ATOM 726 C CA . PRO A 1 87 ? -25.989 22.866 31.118 1.00 83.31 87 PRO A CA 1
ATOM 727 C C . PRO A 1 87 ? -24.472 22.629 31.257 1.00 83.31 87 PRO A C 1
ATOM 729 O O . PRO A 1 87 ? -23.790 23.317 32.031 1.00 83.31 87 PRO A O 1
ATOM 732 N N . HIS A 1 88 ? -23.918 21.669 30.508 1.00 82.19 88 HIS A N 1
ATOM 733 C CA . HIS A 1 88 ? -22.489 21.372 30.572 1.00 82.19 88 HIS A CA 1
ATOM 734 C C . HIS A 1 88 ? -21.634 22.569 30.117 1.00 82.19 88 HIS A C 1
ATOM 736 O O . HIS A 1 88 ? -22.065 23.486 29.415 1.00 82.19 88 HIS A O 1
ATOM 742 N N . PHE A 1 89 ? -20.377 22.601 30.569 1.00 79.88 89 PHE A N 1
ATOM 743 C CA . PHE A 1 89 ? -19.492 23.751 30.359 1.00 79.88 89 PHE A CA 1
ATOM 744 C C . PHE A 1 89 ? -19.305 24.128 28.871 1.00 79.88 89 PHE A C 1
ATOM 746 O O . PHE A 1 89 ? -19.300 25.327 28.565 1.00 79.88 89 PHE A O 1
ATOM 753 N N . PRO A 1 90 ? -19.168 23.173 27.931 1.00 84.56 90 PRO A N 1
ATOM 754 C CA . PRO A 1 90 ? -19.060 23.490 26.505 1.00 84.56 90 PRO A CA 1
ATOM 755 C C . PRO A 1 90 ? -20.357 24.041 25.906 1.00 84.56 90 PRO A C 1
ATOM 757 O O . PRO A 1 90 ? -20.288 24.990 25.122 1.00 84.56 90 PRO A O 1
ATOM 760 N N . ASP A 1 91 ? -21.524 23.602 26.368 1.00 86.75 91 ASP A N 1
ATOM 761 C CA . ASP A 1 91 ? -22.835 24.116 25.944 1.00 86.75 91 ASP A CA 1
ATOM 762 C C . ASP A 1 91 ? -23.003 25.607 26.249 1.00 86.75 91 ASP A C 1
ATOM 764 O O . ASP A 1 91 ? -23.505 26.390 25.436 1.00 86.75 91 ASP A O 1
ATOM 768 N N . LEU A 1 92 ? -22.492 26.050 27.401 1.00 88.31 92 LEU A N 1
ATOM 769 C CA . LEU A 1 92 ? -22.488 27.465 27.779 1.00 88.31 92 LEU A CA 1
ATOM 770 C C . LEU A 1 92 ? -21.727 28.328 26.764 1.00 88.31 92 LEU A C 1
ATOM 772 O O . LEU A 1 92 ? -22.059 29.501 26.567 1.00 88.31 92 LEU A O 1
ATOM 776 N N . SER A 1 93 ? -20.721 27.769 26.083 1.00 91.12 93 SER A N 1
ATOM 777 C CA . SER A 1 93 ? -19.999 28.490 25.034 1.00 91.12 93 SER A CA 1
ATOM 778 C C . SER A 1 93 ? -20.889 28.798 23.821 1.00 91.12 93 SER A C 1
ATOM 780 O O . SER A 1 93 ? -20.754 29.882 23.241 1.00 91.12 93 SER A O 1
ATOM 782 N N . ASN A 1 94 ? -21.842 27.916 23.487 1.00 91.56 94 ASN A N 1
ATOM 783 C CA . ASN A 1 94 ? -22.807 28.127 22.404 1.00 91.56 94 ASN A CA 1
ATOM 784 C C . ASN A 1 94 ? -23.745 29.292 22.727 1.00 91.56 94 ASN A C 1
ATOM 786 O O . ASN A 1 94 ? -23.953 30.165 21.882 1.00 91.56 94 ASN A O 1
ATOM 790 N N . ILE A 1 95 ? -24.226 29.372 23.972 1.00 90.75 95 ILE A N 1
ATOM 791 C CA . ILE A 1 95 ? -25.085 30.466 24.451 1.00 90.75 95 ILE A CA 1
ATOM 792 C C . ILE A 1 95 ? -24.344 31.812 24.393 1.00 90.75 95 ILE A C 1
ATOM 794 O O . ILE A 1 95 ? -24.885 32.811 23.907 1.00 90.75 95 ILE A O 1
ATOM 798 N N . VAL A 1 96 ? -23.083 31.853 24.848 1.00 90.62 96 VAL A N 1
ATOM 799 C CA . VAL A 1 96 ? -22.250 33.068 24.774 1.00 90.62 96 VAL A CA 1
ATOM 800 C C . VAL A 1 96 ? -22.078 33.523 23.324 1.00 90.62 96 VAL A C 1
ATOM 802 O O . VAL A 1 96 ? -22.214 34.714 23.030 1.00 90.62 96 VAL A O 1
ATOM 805 N N . LEU A 1 97 ? -21.785 32.596 22.407 1.00 91.31 97 LEU A N 1
ATOM 806 C CA . LEU A 1 97 ? -21.593 32.926 20.997 1.00 91.31 97 LEU A CA 1
ATOM 807 C C . LEU A 1 97 ? -22.893 33.402 20.335 1.00 91.31 97 LEU A C 1
ATOM 809 O O . LEU A 1 97 ? -22.872 34.393 19.601 1.00 91.31 97 LEU A O 1
ATOM 813 N N . ALA A 1 98 ? -24.015 32.741 20.628 1.00 90.50 98 ALA A N 1
ATOM 814 C CA . ALA A 1 98 ? -25.334 33.102 20.119 1.00 90.50 98 ALA A CA 1
ATOM 815 C C . ALA A 1 98 ? -25.729 34.527 20.526 1.00 90.50 98 ALA A C 1
ATOM 817 O O . ALA A 1 98 ? -26.124 35.317 19.667 1.00 90.50 98 ALA A O 1
ATOM 818 N N . ARG A 1 99 ? -25.510 34.907 21.794 1.00 90.25 99 ARG A N 1
ATOM 819 C CA . ARG A 1 99 ? -25.742 36.279 22.282 1.00 90.25 99 ARG A CA 1
ATOM 820 C C . ARG A 1 99 ? -24.858 37.313 21.583 1.00 90.25 99 ARG A C 1
ATOM 822 O O . ARG A 1 99 ? -25.339 38.379 21.218 1.00 90.25 99 ARG A O 1
ATOM 829 N N . LYS A 1 100 ? -23.573 37.007 21.374 1.00 88.62 100 LYS A N 1
ATOM 830 C CA . LYS A 1 100 ? -22.624 37.925 20.717 1.00 88.62 100 LYS A CA 1
ATOM 831 C C . LYS A 1 100 ? -22.933 38.165 19.243 1.00 88.62 100 LYS A C 1
ATOM 833 O O . LYS A 1 100 ? -22.707 39.261 18.742 1.00 88.62 100 LYS A O 1
ATOM 838 N N . LEU A 1 101 ? -23.343 37.117 18.533 1.00 86.69 101 LEU A N 1
ATOM 839 C CA . LEU A 1 101 ? -23.512 37.144 17.078 1.00 86.69 101 LEU A CA 1
ATOM 840 C C . LEU A 1 101 ? -24.967 37.264 16.636 1.00 86.69 101 LEU A C 1
ATOM 842 O O . LEU A 1 101 ? -25.213 37.228 15.425 1.00 86.69 101 LEU A O 1
ATOM 846 N N . GLU A 1 102 ? -25.886 37.406 17.595 1.00 86.38 102 GLU A N 1
ATOM 847 C CA . GLU A 1 102 ? -27.331 37.421 17.371 1.00 86.38 102 GLU A CA 1
ATOM 848 C C . GLU A 1 102 ? -27.813 36.174 16.597 1.00 86.38 102 GLU A C 1
ATOM 850 O O . GLU A 1 102 ? -28.675 36.270 15.720 1.00 86.38 102 GLU A O 1
ATOM 855 N N . GLY A 1 103 ? -27.203 35.017 16.885 1.00 87.62 103 GLY A N 1
ATOM 856 C CA . GLY A 1 103 ? -27.437 33.738 16.205 1.00 87.62 103 GLY A CA 1
ATOM 857 C C . GLY A 1 103 ? -28.387 32.802 16.956 1.00 87.62 103 GLY A C 1
ATOM 858 O O . GLY A 1 103 ? -28.815 33.097 18.068 1.00 87.62 103 GLY A O 1
ATOM 859 N N . THR A 1 104 ? -28.709 31.668 16.333 1.00 88.62 104 THR A N 1
ATOM 860 C CA . THR A 1 104 ? -29.608 30.635 16.885 1.00 88.62 104 THR A CA 1
ATOM 861 C C . THR A 1 104 ? -28.824 29.376 17.249 1.00 88.62 104 THR A C 1
ATOM 863 O O . THR A 1 104 ? -28.023 28.914 16.437 1.00 88.62 104 THR A O 1
ATOM 866 N N . VAL A 1 105 ? -29.032 28.825 18.445 1.00 88.88 105 VAL A N 1
ATOM 867 C CA . VAL A 1 105 ? -28.411 27.558 18.880 1.00 88.88 105 VAL A CA 1
ATOM 868 C C . VAL A 1 105 ? -29.186 26.376 18.295 1.00 88.88 105 VAL A C 1
ATOM 870 O O . VAL A 1 105 ? -30.413 26.402 18.271 1.00 88.88 105 VAL A O 1
ATOM 873 N N . VAL A 1 106 ? -28.487 25.348 17.817 1.00 89.19 106 VAL A N 1
ATOM 874 C CA . VAL A 1 106 ? -29.080 24.095 17.327 1.00 89.19 106 VAL A CA 1
ATOM 875 C C . VAL A 1 106 ? -28.562 22.946 18.179 1.00 89.19 106 VAL A C 1
ATOM 877 O O . VAL A 1 106 ? -27.362 22.677 18.158 1.00 89.19 106 VAL A O 1
ATOM 880 N N . THR A 1 107 ? -29.449 22.284 18.918 1.00 85.25 107 THR A N 1
ATOM 881 C CA . THR A 1 107 ? -29.097 21.190 19.836 1.00 85.25 107 THR A CA 1
ATOM 882 C C . THR A 1 107 ? -30.253 20.202 19.985 1.00 85.25 107 THR A C 1
ATOM 884 O O . THR A 1 107 ? -31.400 20.532 19.690 1.00 85.25 107 THR A O 1
ATOM 887 N N . SER A 1 108 ? -29.948 18.997 20.459 1.00 78.88 108 SER A N 1
ATOM 888 C CA . SER A 1 108 ? -30.938 18.009 20.905 1.00 78.88 108 SER A CA 1
ATOM 889 C C . SER A 1 108 ? -30.981 17.867 22.434 1.00 78.88 108 SER A C 1
ATOM 891 O O . SER A 1 108 ? -31.815 17.126 22.944 1.00 78.88 108 SER A O 1
ATOM 893 N N . ASP A 1 109 ? -30.119 18.576 23.174 1.00 80.50 109 ASP A N 1
ATOM 894 C CA . ASP A 1 109 ? -30.098 18.543 24.639 1.00 80.50 109 ASP A CA 1
ATOM 895 C C . ASP A 1 109 ? -31.208 19.429 25.226 1.00 80.50 109 ASP A C 1
ATOM 897 O O . ASP A 1 109 ? -31.197 20.660 25.110 1.00 80.50 109 ASP A O 1
ATOM 901 N N . LEU A 1 110 ? -32.160 18.792 25.911 1.00 79.06 110 LEU A N 1
ATOM 902 C CA . LEU A 1 110 ? -33.291 19.455 26.555 1.00 79.06 110 LEU A CA 1
ATOM 903 C C . LEU A 1 110 ? -32.865 20.453 27.642 1.00 79.06 110 LEU A C 1
ATOM 905 O O . LEU A 1 110 ? -33.562 21.448 27.851 1.00 79.06 110 LEU A O 1
ATOM 909 N N . GLN A 1 111 ? -31.747 20.226 28.335 1.00 81.56 111 GLN A N 1
ATOM 910 C CA . GLN A 1 111 ? -31.253 21.138 29.367 1.00 81.56 111 GLN A CA 1
ATOM 911 C C . GLN A 1 111 ? -30.701 22.429 28.750 1.00 81.56 111 GLN A C 1
ATOM 913 O O . GLN A 1 111 ? -30.964 23.530 29.252 1.00 81.56 111 GLN A O 1
ATOM 918 N N . LEU A 1 112 ? -29.987 22.314 27.627 1.00 83.75 112 LEU A N 1
ATOM 919 C CA . LEU A 1 112 ? -29.505 23.460 26.857 1.00 83.75 112 LEU A CA 1
ATOM 920 C C . LEU A 1 112 ? -30.664 24.237 26.216 1.00 83.75 112 LEU A C 1
ATOM 922 O O . LEU A 1 112 ? -30.644 25.470 26.231 1.00 83.75 112 LEU A O 1
ATOM 926 N N . VAL A 1 113 ? -31.699 23.550 25.719 1.00 78.44 113 VAL A N 1
ATOM 927 C CA . VAL A 1 113 ? -32.915 24.191 25.181 1.00 78.44 113 VAL A CA 1
ATOM 928 C C . VAL A 1 113 ? -33.616 25.020 26.252 1.00 78.44 113 VAL A C 1
ATOM 930 O O . VAL A 1 113 ? -33.797 26.222 26.055 1.00 78.44 113 VAL A O 1
ATOM 933 N N . LYS A 1 114 ? -33.926 24.421 27.410 1.00 79.44 114 LYS A N 1
ATOM 934 C CA . LYS A 1 114 ? -34.582 25.115 28.534 1.00 79.44 114 LYS A CA 1
ATOM 935 C C . LYS A 1 114 ? -33.792 26.345 28.972 1.00 79.44 114 LYS A C 1
ATOM 937 O O . LYS A 1 114 ? -34.344 27.433 29.114 1.00 79.44 114 LYS A O 1
ATOM 942 N N . THR A 1 115 ? -32.474 26.192 29.100 1.00 82.44 115 THR A N 1
ATOM 943 C CA . THR A 1 115 ? -31.590 27.293 29.497 1.00 82.44 115 THR A CA 1
ATOM 944 C C . THR A 1 115 ? -31.570 28.410 28.446 1.00 82.44 115 THR A C 1
ATOM 946 O O . THR A 1 115 ? -31.563 29.588 28.798 1.00 82.44 115 THR A O 1
ATOM 949 N N . CYS A 1 116 ? -31.583 28.085 27.148 1.00 83.06 116 CYS A N 1
ATOM 950 C CA . CYS A 1 116 ? -31.685 29.089 26.085 1.00 83.06 116 CYS A CA 1
ATOM 951 C C . CYS A 1 116 ? -33.013 29.859 26.146 1.00 83.06 116 CYS A C 1
ATOM 953 O O . CYS A 1 116 ? -32.995 31.090 26.063 1.00 83.06 116 CYS A O 1
ATOM 955 N N . GLU A 1 117 ? -34.138 29.164 26.333 1.00 82.31 117 GLU A N 1
ATOM 956 C CA . GLU A 1 117 ? -35.476 29.766 26.416 1.00 82.31 117 GLU A CA 1
ATOM 957 C C . GLU A 1 117 ? -35.599 30.728 27.604 1.00 82.31 117 GLU A C 1
ATOM 959 O O . GLU A 1 117 ? -36.002 31.881 27.433 1.00 82.31 117 GLU A O 1
ATOM 964 N N . GLU A 1 118 ? -35.156 30.307 28.791 1.00 84.88 118 GLU A N 1
ATOM 965 C CA . GLU A 1 118 ? -35.172 31.131 30.007 1.00 84.88 118 GLU A CA 1
ATOM 966 C C . GLU A 1 118 ? -34.244 32.355 29.912 1.00 84.88 118 GLU A C 1
ATOM 968 O O . GLU A 1 118 ? -34.484 33.400 30.525 1.00 84.88 118 GLU A O 1
ATOM 973 N N . LEU A 1 119 ? -33.179 32.260 29.112 1.00 83.94 119 LEU A N 1
ATOM 974 C CA . LEU A 1 119 ? -32.245 33.354 28.851 1.00 83.94 119 LEU A CA 1
ATOM 975 C C . LEU A 1 119 ? -32.623 34.224 27.643 1.00 83.94 119 LEU A C 1
ATOM 977 O O . LEU A 1 119 ? -31.882 35.173 27.352 1.00 83.94 119 LEU A O 1
ATOM 981 N N . GLY A 1 120 ? -33.731 33.921 26.956 1.00 82.12 120 GLY A N 1
ATOM 982 C CA . GLY A 1 120 ? -34.198 34.634 25.764 1.00 82.12 120 GLY A CA 1
ATOM 983 C C . GLY A 1 120 ? -33.279 34.486 24.546 1.00 82.12 120 GLY A C 1
ATOM 984 O O . GLY A 1 120 ? -33.229 35.379 23.699 1.00 82.12 120 GLY A O 1
ATOM 985 N N . VAL A 1 121 ? -32.508 33.399 24.468 1.00 87.38 121 VAL A N 1
ATOM 986 C CA . VAL A 1 121 ? -31.610 33.093 23.348 1.00 87.38 121 VAL A CA 1
ATOM 987 C C . VAL A 1 121 ? -32.347 32.196 22.348 1.00 87.38 121 VAL A C 1
ATOM 989 O O . VAL A 1 121 ? -32.863 31.156 22.753 1.00 87.38 121 VAL A O 1
ATOM 992 N N . PRO A 1 122 ? -32.405 32.548 21.048 1.00 84.38 122 PRO A N 1
ATOM 993 C CA . PRO A 1 122 ? -33.062 31.708 20.051 1.00 84.38 122 PRO A CA 1
ATOM 994 C C . PRO A 1 122 ? -32.436 30.310 19.980 1.00 84.38 122 PRO A C 1
ATOM 996 O O . PRO A 1 122 ? -31.218 30.181 19.824 1.00 84.38 122 PRO A O 1
ATOM 999 N N . VAL A 1 123 ? -33.273 29.273 20.035 1.00 85.25 123 VAL A N 1
ATOM 1000 C CA . VAL A 1 123 ? -32.858 27.867 19.974 1.00 85.25 123 VAL A CA 1
ATOM 1001 C C . VAL A 1 123 ? -33.781 27.055 19.063 1.00 85.25 123 VAL A C 1
ATOM 1003 O O . VAL A 1 123 ? -34.980 27.319 18.970 1.00 85.25 123 VAL A O 1
ATOM 1006 N N . HIS A 1 124 ? -33.211 26.072 18.371 1.00 81.19 124 HIS A N 1
ATOM 1007 C CA . HIS A 1 124 ? -33.933 25.050 17.625 1.00 81.19 124 HIS A CA 1
ATOM 1008 C C . HIS A 1 124 ? -33.496 23.658 18.069 1.00 81.19 124 HIS A C 1
ATOM 1010 O O . HIS A 1 124 ? -32.300 23.395 18.198 1.00 81.19 124 HIS A O 1
ATOM 1016 N N . MET A 1 125 ? -34.474 22.757 18.189 1.00 78.62 125 MET A N 1
ATOM 1017 C CA . MET A 1 125 ? -34.201 21.320 18.189 1.00 78.62 125 MET A CA 1
ATOM 1018 C C . MET A 1 125 ? -33.518 20.920 16.876 1.00 78.62 125 MET A C 1
ATOM 1020 O O . MET A 1 125 ? -33.857 21.461 15.814 1.00 78.62 125 MET A O 1
ATOM 1024 N N . SER A 1 126 ? -32.592 19.965 16.926 1.00 82.00 126 SER A N 1
ATOM 1025 C CA . SER A 1 126 ? -31.841 19.494 15.756 1.00 82.00 126 SER A CA 1
ATOM 1026 C C . SER A 1 126 ? -32.760 19.026 14.625 1.00 82.00 126 SER A C 1
ATOM 1028 O O . SER A 1 126 ? -32.596 19.460 13.480 1.00 82.00 126 SER A O 1
ATOM 1030 N N . SER A 1 127 ? -33.780 18.218 14.933 1.00 74.88 127 SER A N 1
ATOM 1031 C CA . SER A 1 127 ? -34.783 17.776 13.949 1.00 74.88 127 SER A CA 1
ATOM 1032 C C . SER A 1 127 ? -35.564 18.951 13.339 1.00 74.88 127 SER A C 1
ATOM 1034 O O . SER A 1 127 ? -35.741 19.037 12.122 1.00 74.88 127 SER A O 1
ATOM 1036 N N . SER A 1 128 ? -35.966 19.925 14.159 1.00 70.06 128 SER A N 1
ATOM 1037 C CA . SER A 1 128 ? -36.675 21.131 13.702 1.00 70.06 128 SER A CA 1
ATOM 1038 C C . SER A 1 128 ? -35.810 22.006 12.789 1.00 70.06 128 SER A C 1
ATOM 1040 O O . SER A 1 128 ? -36.309 22.567 11.811 1.00 70.06 128 SER A O 1
ATOM 1042 N N . PHE A 1 129 ? -34.505 22.091 13.058 1.00 83.38 129 PHE A N 1
ATOM 1043 C CA . PHE A 1 129 ? -33.560 22.783 12.187 1.00 83.38 129 PHE A CA 1
ATOM 1044 C C . PHE A 1 129 ? -33.439 22.094 10.820 1.00 83.38 129 PHE A C 1
ATOM 1046 O O . PHE A 1 129 ? -33.497 22.769 9.792 1.00 83.38 129 PHE A O 1
ATOM 1053 N N . VAL A 1 130 ? -33.348 20.762 10.771 1.00 79.31 130 VAL A N 1
ATOM 1054 C CA . VAL A 1 130 ? -33.294 20.029 9.492 1.00 79.31 130 VAL A CA 1
ATOM 1055 C C . VAL A 1 130 ? -34.599 20.149 8.705 1.00 79.31 130 VAL A C 1
ATOM 1057 O O . VAL A 1 130 ? -34.566 20.358 7.490 1.00 79.31 130 VAL A O 1
ATOM 1060 N N . PHE A 1 131 ? -35.747 20.131 9.382 1.00 66.81 131 PHE A N 1
ATOM 1061 C CA . PHE A 1 131 ? -37.037 20.401 8.747 1.00 66.81 131 PHE A CA 1
ATOM 1062 C C . PHE A 1 131 ? -37.099 21.817 8.149 1.00 66.81 131 PHE A C 1
ATOM 1064 O O . PHE A 1 131 ? -37.526 22.004 7.010 1.00 66.81 131 PHE A O 1
ATOM 1071 N N . PHE A 1 132 ? -36.596 22.822 8.869 1.00 79.06 132 PHE A N 1
ATOM 1072 C CA . PHE A 1 132 ? -36.484 24.187 8.353 1.00 79.06 132 PHE A CA 1
ATOM 1073 C C . PHE A 1 132 ? -35.604 24.277 7.094 1.00 79.06 132 PHE A C 1
ATOM 1075 O O . PHE A 1 132 ? -35.927 25.016 6.161 1.00 79.06 132 PHE A O 1
ATOM 1082 N N . LEU A 1 133 ? -34.504 23.522 7.042 1.00 81.06 133 LEU A N 1
ATOM 1083 C CA . LEU A 1 133 ? -33.625 23.472 5.871 1.00 81.06 133 LEU A CA 1
ATOM 1084 C C . LEU A 1 133 ? -34.316 22.834 4.665 1.00 81.06 133 LEU A C 1
ATOM 1086 O O . LEU A 1 133 ? -34.237 23.381 3.568 1.00 81.06 133 LEU A O 1
ATOM 1090 N N . LYS A 1 134 ? -35.042 21.732 4.873 1.00 77.62 134 LYS A N 1
ATOM 1091 C CA . LYS A 1 134 ? -35.850 21.070 3.840 1.00 77.62 134 LYS A CA 1
ATOM 1092 C C . LYS A 1 134 ? -36.836 22.033 3.173 1.00 77.62 134 LYS A C 1
ATOM 1094 O O . LYS A 1 134 ? -36.920 22.055 1.946 1.00 77.62 134 LYS A O 1
ATOM 1099 N N . GLU A 1 135 ? -37.552 22.839 3.957 1.00 76.31 135 GLU A N 1
ATOM 1100 C CA . GLU A 1 135 ? -38.550 23.785 3.433 1.00 76.31 135 GLU A CA 1
ATOM 1101 C C . GLU A 1 135 ? -37.924 24.949 2.648 1.00 76.31 135 GLU A C 1
ATOM 1103 O O . GLU A 1 135 ? -38.573 25.551 1.794 1.00 76.31 135 GLU A O 1
ATOM 1108 N N . LYS A 1 136 ? -36.643 25.252 2.887 1.00 75.56 136 LYS A N 1
ATOM 1109 C CA . LYS A 1 136 ? -35.905 26.290 2.154 1.00 75.56 136 LYS A CA 1
ATOM 1110 C C . LYS A 1 136 ? -35.346 25.835 0.809 1.00 75.56 136 LYS A C 1
ATOM 1112 O O . LYS A 1 136 ? -34.909 26.685 0.032 1.00 75.56 136 LYS A O 1
ATOM 1117 N N . VAL A 1 137 ? -35.321 24.534 0.529 1.00 81.50 137 VAL A N 1
ATOM 1118 C CA . VAL A 1 137 ? -34.737 24.011 -0.707 1.00 81.50 137 VAL A CA 1
ATOM 1119 C C . VAL A 1 137 ? -35.819 23.697 -1.730 1.00 81.50 137 VAL A C 1
ATOM 1121 O O . VAL A 1 137 ? -36.846 23.111 -1.410 1.00 81.50 137 VAL A O 1
ATOM 1124 N N . ASN A 1 138 ? -35.567 24.042 -2.993 1.00 74.12 138 ASN A N 1
ATOM 1125 C CA . ASN A 1 138 ? -36.527 23.843 -4.081 1.00 74.12 138 ASN A CA 1
ATOM 1126 C C . ASN A 1 138 ? -36.288 22.550 -4.882 1.00 74.12 138 ASN A C 1
ATOM 1128 O O . ASN A 1 138 ? -37.225 22.034 -5.487 1.00 74.12 138 ASN A O 1
ATOM 1132 N N . ASN A 1 139 ? -35.066 22.006 -4.875 1.00 82.88 139 ASN A N 1
ATOM 1133 C CA . ASN A 1 139 ? -34.708 20.800 -5.625 1.00 82.88 139 ASN A CA 1
ATOM 1134 C C . ASN A 1 139 ? -35.166 19.516 -4.904 1.00 82.88 139 ASN A C 1
ATOM 1136 O O . ASN A 1 139 ? -34.968 19.355 -3.699 1.00 82.88 139 ASN A O 1
ATOM 1140 N N . PHE A 1 140 ? -35.738 18.582 -5.664 1.00 81.06 140 PHE A N 1
ATOM 1141 C CA . PHE A 1 140 ? -36.224 17.289 -5.185 1.00 81.06 140 PHE A CA 1
ATOM 1142 C C . PHE A 1 140 ? -35.125 16.435 -4.532 1.00 81.06 140 PHE A C 1
ATOM 1144 O O . PHE A 1 140 ? -35.352 15.856 -3.470 1.00 81.06 140 PHE A O 1
ATOM 1151 N N . GLU A 1 141 ? -33.920 16.393 -5.108 1.00 84.12 141 GLU A N 1
ATOM 1152 C CA . GLU A 1 141 ? -32.810 15.591 -4.565 1.00 84.12 141 GLU A CA 1
ATOM 1153 C C . GLU A 1 141 ? -32.315 16.106 -3.208 1.00 84.12 141 GLU A C 1
ATOM 1155 O O . GLU A 1 141 ? -31.973 15.334 -2.312 1.00 84.12 141 GLU A O 1
ATOM 1160 N N . ASP A 1 142 ? -32.299 17.425 -3.026 1.00 84.81 142 ASP A N 1
ATOM 1161 C CA . ASP A 1 142 ? -31.930 18.042 -1.756 1.00 84.81 142 ASP A CA 1
ATOM 1162 C C . ASP A 1 142 ? -33.020 17.831 -0.700 1.00 84.81 142 ASP A C 1
ATOM 1164 O O . ASP A 1 142 ? -32.699 17.518 0.445 1.00 84.81 142 ASP A O 1
ATOM 1168 N N . LYS A 1 143 ? -34.303 17.919 -1.083 1.00 82.00 143 LYS A N 1
ATOM 1169 C CA . LYS A 1 143 ? -35.425 17.583 -0.191 1.00 82.00 143 LYS A CA 1
ATOM 1170 C C . LYS A 1 143 ? -35.370 16.130 0.272 1.00 82.00 143 LYS A C 1
ATOM 1172 O O . LYS A 1 143 ? -35.623 15.869 1.444 1.00 82.00 143 LYS A O 1
ATOM 1177 N N . LYS A 1 144 ? -35.021 15.195 -0.619 1.00 86.56 144 LYS A N 1
ATOM 1178 C CA . LYS A 1 144 ? -34.842 13.779 -0.268 1.00 86.56 144 LYS A CA 1
ATOM 1179 C C . LYS A 1 144 ? -33.718 13.598 0.756 1.00 86.56 144 LYS A C 1
ATOM 1181 O O . LYS A 1 144 ? -33.936 12.957 1.775 1.00 86.56 144 LYS A O 1
ATOM 1186 N N . PHE A 1 145 ? -32.571 14.238 0.533 1.00 89.56 145 PHE A N 1
ATOM 1187 C CA . PHE A 1 145 ? -31.452 14.214 1.477 1.00 89.56 145 PHE A CA 1
ATOM 1188 C C . PHE A 1 145 ? -31.837 14.758 2.863 1.00 89.56 145 PHE A C 1
ATOM 1190 O O . PHE A 1 145 ? -31.557 14.124 3.876 1.00 89.56 145 PHE A O 1
ATOM 1197 N N . PHE A 1 146 ? -32.501 15.918 2.925 1.00 84.25 146 PHE A N 1
ATOM 1198 C CA . PHE A 1 146 ? -32.920 16.492 4.206 1.00 84.25 146 PHE A CA 1
ATOM 1199 C C . PHE A 1 146 ? -34.046 15.696 4.883 1.00 84.25 146 PHE A C 1
ATOM 1201 O O . PHE A 1 146 ? -34.122 15.723 6.105 1.00 84.25 146 PHE A O 1
ATOM 1208 N N . ASN A 1 147 ? -34.882 14.962 4.136 1.00 81.62 147 ASN A N 1
ATOM 1209 C CA . ASN A 1 147 ? -35.841 14.014 4.720 1.00 81.62 147 ASN A CA 1
ATOM 1210 C C . ASN A 1 147 ? -35.130 12.854 5.422 1.00 81.62 147 ASN A C 1
ATOM 1212 O O . ASN A 1 147 ? -35.420 12.582 6.577 1.00 81.62 147 ASN A O 1
ATOM 1216 N N . GLU A 1 148 ? -34.173 12.214 4.750 1.00 86.50 148 GLU A N 1
ATOM 1217 C CA . GLU A 1 148 ? -33.408 11.106 5.338 1.00 86.50 148 GLU A CA 1
ATOM 1218 C C . GLU A 1 148 ? -32.641 11.571 6.586 1.00 86.50 148 GLU A C 1
ATOM 1220 O O . GLU A 1 148 ? -32.654 10.901 7.615 1.00 86.50 148 GLU A O 1
ATOM 1225 N N . LEU A 1 149 ? -32.034 12.762 6.530 1.00 82.31 149 LEU A N 1
ATOM 1226 C CA . LEU A 1 149 ? -31.338 13.348 7.675 1.00 82.31 149 LEU A CA 1
ATOM 1227 C C . LEU A 1 149 ? -32.291 13.712 8.827 1.00 82.31 149 LEU A C 1
ATOM 1229 O O . LEU A 1 149 ? -31.935 13.552 9.991 1.00 82.31 149 LEU A O 1
ATOM 1233 N N . TYR A 1 150 ? -33.496 14.196 8.510 1.00 79.56 150 TYR A N 1
ATOM 1234 C CA . TYR A 1 150 ? -34.531 14.496 9.499 1.00 79.56 150 TYR A CA 1
ATOM 1235 C C . TYR A 1 150 ? -34.966 13.235 10.245 1.00 79.56 150 TYR A C 1
ATOM 1237 O O . TYR A 1 150 ? -35.011 13.253 11.471 1.00 79.56 150 TYR A O 1
ATOM 1245 N N . ASP A 1 151 ? -35.223 12.143 9.521 1.00 72.94 151 ASP A N 1
ATOM 1246 C CA . ASP A 1 151 ? -35.660 10.875 10.107 1.00 72.94 151 ASP A CA 1
ATOM 1247 C C . ASP A 1 151 ? -34.583 10.275 11.026 1.00 72.94 151 ASP A C 1
ATOM 1249 O O . ASP A 1 151 ? -34.904 9.782 12.107 1.00 72.94 151 ASP A O 1
ATOM 1253 N N . ILE A 1 152 ? -33.303 10.373 10.641 1.00 81.88 152 ILE A N 1
ATOM 1254 C CA . ILE A 1 152 ? -32.168 9.926 11.466 1.00 81.88 152 ILE A CA 1
ATOM 1255 C C . ILE A 1 152 ? -32.115 10.704 12.785 1.00 81.88 152 ILE A C 1
ATOM 1257 O O . ILE A 1 152 ? -32.112 10.102 13.857 1.00 81.88 152 ILE A O 1
ATOM 1261 N N . ILE A 1 153 ? -32.108 12.038 12.711 1.00 75.12 153 ILE A N 1
ATOM 1262 C CA . ILE A 1 153 ? -31.974 12.894 13.897 1.00 75.12 153 ILE A CA 1
ATOM 1263 C C . ILE A 1 153 ? -33.205 12.776 14.797 1.00 75.12 153 ILE A C 1
ATOM 1265 O O . ILE A 1 153 ? -33.066 12.701 16.012 1.00 75.12 153 ILE A O 1
ATOM 1269 N N . LEU A 1 154 ? -34.409 12.731 14.220 1.00 70.75 154 LEU A N 1
ATOM 1270 C CA . LEU A 1 154 ? -35.642 12.567 14.984 1.00 70.75 154 LEU A CA 1
ATOM 1271 C C . LEU A 1 154 ? -35.684 11.202 15.685 1.00 70.75 154 LEU A C 1
ATOM 1273 O O . LEU A 1 154 ? -36.120 11.120 16.830 1.00 70.75 154 LEU A O 1
ATOM 1277 N N . SER A 1 155 ? -35.224 10.136 15.022 1.00 70.94 155 SER A N 1
ATOM 1278 C CA . SER A 1 155 ? -35.134 8.808 15.633 1.00 70.94 155 SER A CA 1
ATOM 1279 C C . SER A 1 155 ? -34.181 8.801 16.830 1.00 70.94 155 SER A C 1
ATOM 1281 O O . SER A 1 155 ? -34.543 8.256 17.872 1.00 70.94 155 SER A O 1
ATOM 1283 N N . ASP A 1 156 ? -33.004 9.422 16.711 1.00 70.19 156 ASP A N 1
ATOM 1284 C CA . ASP A 1 156 ? -32.039 9.508 17.816 1.00 70.19 156 ASP A CA 1
ATOM 1285 C C . ASP A 1 156 ? -32.570 10.412 18.958 1.00 70.19 156 ASP A C 1
ATOM 1287 O O . ASP A 1 156 ? -32.483 10.034 20.126 1.00 70.19 156 ASP A O 1
ATOM 1291 N N . GLU A 1 157 ? -33.237 11.538 18.658 1.00 68.25 157 GLU A N 1
ATOM 1292 C CA . GLU A 1 157 ? -33.911 12.391 19.662 1.00 68.25 157 GLU A CA 1
ATOM 1293 C C . GLU A 1 157 ? -35.012 11.642 20.436 1.00 68.25 157 GLU A C 1
ATOM 1295 O O . GLU A 1 157 ? -35.131 11.778 21.659 1.00 68.25 157 GLU A O 1
ATOM 1300 N N . ILE A 1 158 ? -35.817 10.834 19.735 1.00 59.28 158 ILE A N 1
ATOM 1301 C CA . ILE A 1 158 ? -36.865 10.006 20.343 1.00 59.28 158 ILE A CA 1
ATOM 1302 C C . ILE A 1 158 ? -36.240 8.911 21.211 1.00 59.28 158 ILE A C 1
ATOM 1304 O O . ILE A 1 158 ? -36.704 8.706 22.330 1.00 59.28 158 ILE A O 1
ATOM 1308 N N . MET A 1 159 ? -35.193 8.226 20.737 1.00 59.69 159 MET A N 1
ATOM 1309 C CA . MET A 1 159 ? -34.516 7.183 21.515 1.00 59.69 159 MET A CA 1
ATOM 1310 C C . MET A 1 159 ? -33.929 7.732 22.818 1.00 59.69 159 MET A C 1
ATOM 1312 O O . MET A 1 159 ? -34.222 7.188 23.882 1.00 59.69 159 MET A O 1
ATOM 1316 N N . HIS A 1 160 ? -33.210 8.854 22.769 1.00 56.03 160 HIS A N 1
ATOM 1317 C CA . HIS A 1 160 ? -32.657 9.482 23.972 1.00 56.03 160 HIS A CA 1
ATOM 1318 C C . HIS A 1 160 ? -33.738 9.988 24.939 1.00 56.03 160 HIS A C 1
ATOM 1320 O O . HIS A 1 160 ? -33.576 9.899 26.156 1.00 56.03 160 HIS A O 1
ATOM 1326 N N . SER A 1 161 ? -34.881 10.448 24.421 1.00 48.84 161 SER A N 1
ATOM 1327 C CA . SER A 1 161 ? -36.032 10.830 25.253 1.00 48.84 161 SER A CA 1
ATOM 1328 C C . SER A 1 161 ? -36.699 9.623 25.931 1.00 48.84 161 SER A C 1
ATOM 1330 O O . SER A 1 161 ? -37.257 9.750 27.020 1.00 48.84 161 SER A O 1
ATOM 1332 N N . VAL A 1 162 ? -36.643 8.444 25.302 1.00 43.12 162 VAL A N 1
ATOM 1333 C CA . VAL A 1 162 ? -37.163 7.184 25.858 1.00 43.12 162 VAL A CA 1
ATOM 1334 C C . VAL A 1 162 ? -36.236 6.642 26.953 1.00 43.12 162 VAL A C 1
ATOM 1336 O O . VAL A 1 162 ? -36.732 6.177 27.981 1.00 43.12 162 VAL A O 1
ATOM 1339 N N . GLU A 1 163 ? -34.917 6.761 26.786 1.00 45.41 163 GLU A N 1
ATOM 1340 C CA . GLU A 1 163 ? -33.902 6.304 27.750 1.00 45.41 163 GLU A CA 1
ATOM 1341 C C . GLU A 1 163 ? -33.912 7.078 29.085 1.00 45.41 163 GLU A C 1
ATOM 1343 O O . GLU A 1 163 ? -33.540 6.518 30.113 1.00 45.41 163 GLU A O 1
ATOM 1348 N N . GLN A 1 164 ? -34.387 8.330 29.114 1.00 43.41 164 GLN A N 1
ATOM 1349 C CA . GLN A 1 164 ? -34.361 9.200 30.307 1.00 43.41 164 GLN A CA 1
ATOM 1350 C C . GLN A 1 164 ? -35.650 9.196 31.164 1.00 43.41 164 GLN A C 1
ATOM 1352 O O . GLN A 1 164 ? -35.818 10.042 32.044 1.00 43.41 164 GLN A O 1
ATOM 1357 N N . SER A 1 165 ? -36.589 8.270 30.944 1.00 34.22 165 SER A N 1
ATOM 1358 C CA . SER A 1 165 ? -37.949 8.364 31.505 1.00 34.22 165 SER A CA 1
ATOM 1359 C C . SER A 1 165 ? -38.211 7.547 32.790 1.00 34.22 165 SER A C 1
ATOM 1361 O O . SER A 1 165 ? -39.007 6.611 32.800 1.00 34.22 165 SER A O 1
ATOM 1363 N N . GLU A 1 166 ? -37.671 7.987 33.934 1.00 36.19 166 GLU A N 1
ATOM 1364 C CA . GLU A 1 166 ? -38.312 7.769 35.249 1.00 36.19 166 GLU A CA 1
ATOM 1365 C C . GLU A 1 166 ? -39.221 8.963 35.602 1.00 36.19 166 GLU A C 1
ATOM 1367 O O . GLU A 1 166 ? -38.937 9.703 36.535 1.00 36.19 166 GLU A O 1
ATOM 1372 N N . THR A 1 167 ? -40.298 9.214 34.839 1.00 32.25 167 THR A N 1
ATOM 1373 C CA . THR A 1 167 ? -41.567 9.835 35.312 1.00 32.25 167 THR A CA 1
ATOM 1374 C C . THR A 1 167 ? -42.585 10.026 34.163 1.00 32.25 167 THR A C 1
ATOM 1376 O O . THR A 1 167 ? -42.366 10.803 33.244 1.00 32.25 167 THR A O 1
ATOM 1379 N N . TYR A 1 168 ? -43.748 9.359 34.283 1.00 27.30 168 TYR A N 1
ATOM 1380 C CA . TYR A 1 168 ? -45.019 9.510 33.527 1.00 27.30 168 TYR A CA 1
ATOM 1381 C C . TYR A 1 168 ? -45.253 8.800 32.156 1.00 27.30 168 TYR A C 1
ATOM 1383 O O . TYR A 1 168 ? -45.181 9.371 31.077 1.00 27.30 168 TYR A O 1
ATOM 1391 N N . ASN A 1 169 ? -45.730 7.551 32.289 1.00 31.25 169 ASN A N 1
ATOM 1392 C CA . ASN A 1 169 ? -46.815 6.818 31.595 1.00 31.25 169 ASN A CA 1
ATOM 1393 C C . ASN A 1 169 ? -46.807 6.545 30.050 1.00 31.25 169 ASN A C 1
ATOM 1395 O O . ASN A 1 169 ? -47.561 7.169 29.303 1.00 31.25 169 ASN A O 1
ATOM 1399 N N . PRO A 1 170 ? -46.096 5.483 29.596 1.00 37.59 170 PRO A N 1
ATOM 1400 C CA . PRO A 1 170 ? -46.010 4.961 28.214 1.00 37.59 170 PRO A CA 1
ATOM 1401 C C . PRO A 1 170 ? -47.127 3.965 27.828 1.00 37.59 170 PRO A C 1
ATOM 1403 O O . PRO A 1 170 ? -47.009 3.126 26.928 1.00 37.59 170 PRO A O 1
ATOM 1406 N N . VAL A 1 171 ? -48.244 4.010 28.534 1.00 33.69 171 VAL A N 1
ATOM 1407 C CA . VAL A 1 171 ? -49.330 3.066 28.359 1.00 33.69 171 VAL A CA 1
ATOM 1408 C C . VAL A 1 171 ? -50.307 3.592 27.315 1.00 33.69 171 VAL A C 1
ATOM 1410 O O . VAL A 1 171 ? -51.020 4.557 27.471 1.00 33.69 171 VAL A O 1
ATOM 1413 N N . TYR A 1 172 ? -50.437 2.878 26.229 1.00 36.72 172 TYR A N 1
ATOM 1414 C CA . TYR A 1 172 ? -51.524 1.897 26.156 1.00 36.72 172 TYR A CA 1
ATOM 1415 C C . TYR A 1 172 ? -51.603 1.436 24.712 1.00 36.72 172 TYR A C 1
ATOM 1417 O O . TYR A 1 172 ? -51.881 0.274 24.452 1.00 36.72 172 TYR A O 1
ATOM 1425 N N . ARG A 1 173 ? -51.297 2.322 23.758 1.00 31.45 173 ARG A N 1
ATOM 1426 C CA . ARG A 1 173 ? -51.684 2.113 22.362 1.00 31.45 173 ARG A CA 1
ATOM 1427 C C . ARG A 1 173 ? -50.590 1.559 21.453 1.00 31.45 173 ARG A C 1
ATOM 1429 O O . ARG A 1 173 ? -50.890 0.730 20.605 1.00 31.45 173 ARG A O 1
ATOM 1436 N N . ILE A 1 174 ? -49.322 1.920 21.654 1.00 34.12 174 ILE A N 1
ATOM 1437 C CA . ILE A 1 174 ? -48.219 1.344 20.854 1.00 34.12 174 ILE A CA 1
ATOM 1438 C C . ILE A 1 174 ? -47.966 -0.123 21.254 1.00 34.12 174 ILE A C 1
ATOM 1440 O O . ILE A 1 174 ? -47.671 -0.966 20.408 1.00 34.12 174 ILE A O 1
ATOM 1444 N N . LYS A 1 175 ? -48.219 -0.451 22.528 1.00 34.84 175 LYS A N 1
ATOM 1445 C CA . LYS A 1 175 ? -48.170 -1.808 23.092 1.00 34.84 175 LYS A CA 1
ATOM 1446 C C . LYS A 1 175 ? -49.100 -2.798 22.360 1.00 34.84 175 LYS A C 1
ATOM 1448 O O . LYS A 1 175 ? -48.711 -3.943 22.167 1.00 34.84 175 LYS A O 1
ATOM 1453 N N . GLU A 1 176 ? -50.265 -2.361 21.876 1.00 31.50 176 GLU A N 1
ATOM 1454 C CA . GLU A 1 176 ? -51.219 -3.193 21.111 1.00 31.50 176 GLU A CA 1
ATOM 1455 C C . GLU A 1 176 ? -50.756 -3.480 19.668 1.00 31.50 176 GLU A C 1
ATOM 1457 O O . GLU A 1 176 ? -50.994 -4.563 19.134 1.00 31.50 176 GLU A O 1
ATOM 1462 N N . ILE A 1 177 ? -50.040 -2.545 19.036 1.00 32.84 177 ILE A N 1
ATOM 1463 C CA . ILE A 1 177 ? -49.684 -2.632 17.610 1.00 32.84 177 ILE A CA 1
ATOM 1464 C C . ILE A 1 177 ? -48.549 -3.637 17.348 1.00 32.84 177 ILE A C 1
ATOM 1466 O O . ILE A 1 177 ? -48.572 -4.326 16.329 1.00 32.84 177 ILE A O 1
ATOM 1470 N N . GLN A 1 178 ? -47.587 -3.818 18.258 1.00 30.55 178 GLN A N 1
ATOM 1471 C CA . GLN A 1 178 ? -46.499 -4.791 18.044 1.00 30.55 178 GLN A CA 1
ATOM 1472 C C . GLN A 1 178 ? -46.669 -6.130 18.765 1.00 30.55 178 GLN A C 1
ATOM 1474 O O . GLN A 1 178 ? -46.065 -7.115 18.340 1.00 30.55 178 GLN A O 1
ATOM 1479 N N . LEU A 1 179 ? -47.587 -6.250 19.730 1.00 34.91 179 LEU A N 1
ATOM 1480 C CA . LEU A 1 179 ? -48.106 -7.565 20.140 1.00 34.91 179 LEU A CA 1
ATOM 1481 C C . LEU A 1 179 ? -48.659 -8.365 18.935 1.00 34.91 179 LEU A C 1
ATOM 1483 O O . LEU A 1 179 ? -48.638 -9.596 18.942 1.00 34.91 179 LEU A O 1
ATOM 1487 N N . HIS A 1 180 ? -49.054 -7.674 17.859 1.00 31.53 180 HIS A N 1
ATOM 1488 C CA . HIS A 1 180 ? -49.429 -8.254 16.568 1.00 31.53 180 HIS A CA 1
ATOM 1489 C C . HIS A 1 180 ? -48.223 -8.718 15.716 1.00 31.53 180 HIS A C 1
ATOM 1491 O O . HIS A 1 180 ? -48.305 -9.739 15.034 1.00 31.53 180 HIS A O 1
ATOM 1497 N N . ALA A 1 181 ? -47.075 -8.036 15.806 1.00 30.20 181 ALA A N 1
ATOM 1498 C CA . ALA A 1 181 ? -45.813 -8.429 15.165 1.00 30.20 181 ALA A CA 1
ATOM 1499 C C . ALA A 1 181 ? -45.122 -9.606 15.893 1.00 30.20 181 ALA A C 1
ATOM 1501 O O . ALA A 1 181 ? -44.505 -10.467 15.267 1.00 30.20 181 ALA A O 1
ATOM 1502 N N . ILE A 1 182 ? -45.308 -9.703 17.214 1.00 34.84 182 ILE A N 1
ATOM 1503 C CA . ILE A 1 182 ? -44.807 -10.790 18.075 1.00 34.84 182 ILE A CA 1
ATOM 1504 C C . ILE A 1 182 ? -45.431 -12.155 17.725 1.00 34.84 182 ILE A C 1
ATOM 1506 O O . ILE A 1 182 ? -44.760 -13.178 17.847 1.00 34.84 182 ILE A O 1
ATOM 1510 N N . LYS A 1 183 ? -46.671 -12.204 17.220 1.00 31.44 183 LYS A N 1
ATOM 1511 C CA . LYS A 1 183 ? -47.330 -13.460 16.801 1.00 31.44 183 LYS A CA 1
ATOM 1512 C C . LYS A 1 183 ? -46.796 -14.037 15.484 1.00 31.44 183 LYS A C 1
ATOM 1514 O O . LYS A 1 183 ? -46.913 -15.237 15.256 1.00 31.44 183 LYS A O 1
ATOM 1519 N N . VAL A 1 184 ? -46.183 -13.209 14.636 1.00 32.62 184 VAL A N 1
ATOM 1520 C CA . VAL A 1 184 ? -45.636 -13.618 13.327 1.00 32.62 184 VAL A CA 1
ATOM 1521 C C . VAL A 1 184 ? -44.224 -14.209 13.459 1.00 32.62 184 VAL A C 1
ATOM 1523 O O . VAL A 1 184 ? -43.825 -15.053 12.664 1.00 32.62 184 VAL A O 1
ATOM 1526 N N . LEU A 1 185 ? -43.486 -13.849 14.514 1.00 29.94 185 LEU A N 1
ATOM 1527 C CA . LEU A 1 185 ? -42.095 -14.271 14.735 1.00 29.94 185 LEU A CA 1
ATOM 1528 C C . LEU A 1 185 ? -41.943 -15.549 15.597 1.00 29.94 185 LEU A C 1
ATOM 1530 O O . LEU A 1 185 ? -40.826 -15.949 15.916 1.00 29.94 185 LEU A O 1
ATOM 1534 N N . GLN A 1 186 ? -43.044 -16.224 15.952 1.00 31.88 186 GLN A N 1
ATOM 1535 C CA . GLN A 1 186 ? -43.092 -17.427 16.808 1.00 31.88 186 GLN A CA 1
ATOM 1536 C C . GLN A 1 186 ? -42.753 -18.767 16.106 1.00 31.88 186 GLN A C 1
ATOM 1538 O O . GLN A 1 186 ? -43.162 -19.824 16.582 1.00 31.88 186 GLN A O 1
ATOM 1543 N N . LYS A 1 187 ? -42.005 -18.786 14.992 1.00 33.47 187 LYS A N 1
ATOM 1544 C CA . LYS A 1 187 ? -41.735 -20.041 14.249 1.00 33.47 187 LYS A CA 1
ATOM 1545 C C . LYS A 1 187 ? -40.290 -20.279 13.785 1.00 33.47 187 LYS A C 1
ATOM 1547 O O . LYS A 1 187 ? -40.097 -20.898 12.748 1.00 33.47 187 LYS A O 1
ATOM 1552 N N . LEU A 1 188 ? -39.276 -19.884 14.560 1.00 28.27 188 LEU A N 1
ATOM 1553 C CA . LEU A 1 188 ? -37.897 -20.388 14.397 1.00 28.27 188 LEU A CA 1
ATOM 1554 C C . LEU A 1 188 ? -37.210 -20.532 15.773 1.00 28.27 188 LEU A C 1
ATOM 1556 O O . LEU A 1 188 ? -37.441 -19.688 16.644 1.00 28.27 188 LEU A O 1
ATOM 1560 N N . PRO A 1 189 ? -36.405 -21.585 16.016 1.00 28.42 189 PRO A N 1
ATOM 1561 C CA . PRO A 1 189 ? -35.863 -21.877 17.340 1.00 28.42 189 PRO A CA 1
ATOM 1562 C C . PRO A 1 189 ? -34.789 -20.850 17.720 1.00 28.42 189 PRO A C 1
ATOM 1564 O O . PRO A 1 189 ? -33.722 -20.786 17.114 1.00 28.42 189 PRO A O 1
ATOM 1567 N N . LYS A 1 190 ? -35.080 -20.039 18.742 1.00 29.19 190 LYS A N 1
ATOM 1568 C CA . LYS A 1 190 ? -34.119 -19.147 19.398 1.00 29.19 190 LYS A CA 1
ATOM 1569 C C . LYS A 1 190 ? -33.352 -19.928 20.462 1.00 29.19 190 LYS A C 1
ATOM 1571 O O . LYS A 1 190 ? -33.937 -20.331 21.464 1.00 29.19 190 LYS A O 1
ATOM 1576 N N . ILE A 1 191 ? -32.043 -20.069 20.277 1.00 27.08 191 ILE A N 1
ATOM 1577 C CA . ILE A 1 191 ? -31.113 -20.205 21.401 1.00 27.08 191 ILE A CA 1
ATOM 1578 C C . ILE A 1 191 ? -30.986 -18.800 21.997 1.00 27.08 191 ILE A C 1
ATOM 1580 O O . ILE A 1 191 ? -30.570 -17.857 21.329 1.00 27.08 191 ILE A O 1
ATOM 1584 N N . SER A 1 192 ? -31.452 -18.646 23.229 1.00 25.41 192 SER A N 1
ATOM 1585 C CA . SER A 1 192 ? -31.408 -17.408 24.004 1.00 25.41 192 SER A CA 1
ATOM 1586 C C . SER A 1 192 ? -29.971 -17.050 24.402 1.00 25.41 192 SER A C 1
ATOM 1588 O O . SER A 1 192 ? -29.311 -17.891 25.015 1.00 25.41 192 SER A O 1
ATOM 1590 N N . PRO A 1 193 ? -29.493 -15.813 24.170 1.00 27.73 193 PRO A N 1
ATOM 1591 C CA . PRO A 1 193 ? -28.393 -15.282 24.952 1.00 27.73 193 PRO A CA 1
ATOM 1592 C C . PRO A 1 193 ? -28.935 -14.914 26.335 1.00 27.73 193 PRO A C 1
ATOM 1594 O O . PRO A 1 193 ? -29.918 -14.181 26.473 1.00 27.73 193 PRO A O 1
ATOM 1597 N N . ASN A 1 194 ? -28.304 -15.474 27.361 1.00 28.62 194 ASN A N 1
ATOM 1598 C CA . ASN A 1 194 ? -28.501 -15.065 28.741 1.00 28.62 194 ASN A CA 1
ATOM 1599 C C . ASN A 1 194 ? -28.234 -13.565 28.896 1.00 28.62 194 ASN A C 1
ATOM 1601 O O . ASN A 1 194 ? -27.331 -13.017 28.267 1.00 28.62 194 ASN A O 1
ATOM 1605 N N . LYS A 1 195 ? -29.009 -12.941 29.789 1.00 29.84 195 LYS A N 1
ATOM 1606 C CA . LYS A 1 195 ? -28.762 -11.611 30.350 1.00 29.84 195 LYS A CA 1
ATOM 1607 C C . LYS A 1 195 ? -27.274 -11.450 30.678 1.00 29.84 195 LYS A C 1
ATOM 1609 O O . LYS A 1 195 ? -26.789 -12.093 31.609 1.00 29.84 195 LYS A O 1
ATOM 1614 N N . THR A 1 196 ? -26.567 -10.578 29.972 1.00 28.38 196 THR A N 1
ATOM 1615 C CA . THR A 1 196 ? -25.337 -9.999 30.503 1.00 28.38 196 THR A CA 1
ATOM 1616 C C . THR A 1 196 ? -25.731 -8.914 31.490 1.00 28.38 196 THR A C 1
ATOM 1618 O O . THR A 1 196 ? -26.468 -7.986 31.172 1.00 28.38 196 THR A O 1
ATOM 1621 N N . GLN A 1 197 ? -25.279 -9.110 32.724 1.00 33.34 197 GLN A N 1
ATOM 1622 C CA . GLN A 1 197 ? -25.202 -8.097 33.765 1.00 33.34 197 GLN A CA 1
ATOM 1623 C C . GLN A 1 197 ? -24.641 -6.796 33.178 1.00 33.34 197 GLN A C 1
ATOM 1625 O O . GLN A 1 197 ? -23.704 -6.851 32.381 1.00 33.34 197 GLN A O 1
ATOM 1630 N N . GLU A 1 198 ? -25.185 -5.651 33.590 1.00 33.00 198 GLU A N 1
ATOM 1631 C CA . GLU A 1 198 ? -24.553 -4.346 33.396 1.00 33.00 198 GLU A CA 1
ATOM 1632 C C . GLU A 1 198 ? -23.126 -4.416 33.959 1.00 33.00 198 GLU A C 1
ATOM 1634 O O . GLU A 1 198 ? -22.899 -4.384 35.171 1.00 33.00 198 GLU A O 1
ATOM 1639 N N . MET A 1 199 ? -22.143 -4.605 33.078 1.00 38.53 199 MET A N 1
ATOM 1640 C CA . MET A 1 199 ? -20.745 -4.457 33.443 1.00 38.53 199 MET A CA 1
ATOM 1641 C C . MET A 1 199 ? -20.478 -2.959 33.524 1.00 38.53 199 MET A C 1
ATOM 1643 O O . MET A 1 199 ? -20.444 -2.278 32.506 1.00 38.53 199 MET A O 1
ATOM 1647 N N . PHE A 1 200 ? -20.270 -2.446 34.734 1.00 44.62 200 PHE A N 1
ATOM 1648 C CA . PHE A 1 200 ? -19.639 -1.143 34.919 1.00 44.62 200 PHE A CA 1
ATOM 1649 C C . PHE A 1 200 ? -18.217 -1.218 34.341 1.00 44.62 200 PHE A C 1
ATOM 1651 O O . PHE A 1 200 ? -17.302 -1.775 34.970 1.00 44.62 200 PHE A O 1
ATOM 1658 N N . PHE A 1 201 ? -18.057 -0.730 33.114 1.00 54.19 201 PHE A N 1
ATOM 1659 C CA . PHE A 1 201 ? -16.763 -0.525 32.476 1.00 54.19 201 PHE A CA 1
ATOM 1660 C C . PHE A 1 201 ? -16.102 0.728 33.053 1.00 54.19 201 PHE A C 1
ATOM 1662 O O . PHE A 1 201 ? -16.774 1.716 33.363 1.00 54.19 201 PHE A O 1
ATOM 1669 N N . LEU A 1 202 ? -14.785 0.676 33.239 1.00 65.94 202 LEU A N 1
ATOM 1670 C CA . LEU A 1 202 ? -13.993 1.865 33.556 1.00 65.94 202 LEU A CA 1
ATOM 1671 C C . LEU A 1 202 ? -14.053 2.863 32.387 1.00 65.94 202 LEU A C 1
ATOM 1673 O O . LEU A 1 202 ? -14.362 2.499 31.252 1.00 65.94 202 LEU A O 1
ATOM 1677 N N . LYS A 1 203 ? -13.741 4.135 32.645 1.00 69.56 203 LYS A N 1
ATOM 1678 C CA . LYS A 1 203 ? -13.736 5.167 31.598 1.00 69.56 203 LYS A CA 1
ATOM 1679 C C . LYS A 1 203 ? -12.771 4.793 30.464 1.00 69.56 203 LYS A C 1
ATOM 1681 O O . LYS A 1 203 ? -13.131 4.877 29.300 1.00 69.56 203 LYS A O 1
ATOM 1686 N N . GLU A 1 204 ? -11.602 4.287 30.826 1.00 69.62 204 GLU A N 1
ATOM 1687 C CA . GLU A 1 204 ? -10.530 3.823 29.949 1.00 69.62 204 GLU A CA 1
ATOM 1688 C C . GLU A 1 204 ? -10.935 2.558 29.173 1.00 69.62 204 GLU A C 1
ATOM 1690 O O . GLU A 1 204 ? -10.474 2.334 28.058 1.00 69.62 204 GLU A O 1
ATOM 1695 N N . GLU A 1 205 ? -11.829 1.733 29.732 1.00 67.69 205 GLU A N 1
ATOM 1696 C CA . GLU A 1 205 ? -12.430 0.601 29.017 1.00 67.69 205 GLU A CA 1
ATOM 1697 C C . GLU A 1 205 ? -13.390 1.086 27.924 1.00 67.69 205 GLU A C 1
ATOM 1699 O O . GLU A 1 205 ? -13.327 0.583 26.805 1.00 67.69 205 GLU A O 1
ATOM 1704 N N . ASN A 1 206 ? -14.226 2.087 28.212 1.00 67.56 206 ASN A N 1
ATOM 1705 C CA . ASN A 1 206 ? -15.115 2.681 27.209 1.00 67.56 206 ASN A CA 1
ATOM 1706 C C . ASN A 1 206 ? -14.325 3.426 26.121 1.00 67.56 206 ASN A C 1
ATOM 1708 O O . ASN A 1 206 ? -14.591 3.224 24.942 1.00 67.56 206 ASN A O 1
ATOM 1712 N N . GLU A 1 207 ? -13.300 4.200 26.494 1.00 69.19 207 GLU A N 1
ATOM 1713 C CA . GLU A 1 207 ? -12.411 4.878 25.536 1.00 69.19 207 GLU A CA 1
ATOM 1714 C C . GLU A 1 207 ? -11.697 3.880 24.611 1.00 69.19 207 GLU A C 1
ATOM 1716 O O . GLU A 1 207 ? -11.612 4.093 23.401 1.00 69.19 207 GLU A O 1
ATOM 1721 N N . LEU A 1 208 ? -11.216 2.760 25.161 1.00 70.69 208 LEU A N 1
ATOM 1722 C CA . LEU A 1 208 ? -10.581 1.706 24.375 1.00 70.69 208 LEU A CA 1
ATOM 1723 C C . LEU A 1 208 ? -11.580 0.983 23.462 1.00 70.69 208 LEU A C 1
ATOM 1725 O O . LEU A 1 208 ? -11.235 0.653 22.330 1.00 70.69 208 LEU A O 1
ATOM 1729 N N . LEU A 1 209 ? -12.804 0.736 23.934 1.00 66.50 209 LEU A N 1
ATOM 1730 C CA . LEU A 1 209 ? -13.859 0.105 23.142 1.00 66.50 209 LEU A CA 1
ATOM 1731 C C . LEU A 1 209 ? -14.293 0.993 21.968 1.00 66.50 209 LEU A C 1
ATOM 1733 O O . LEU A 1 209 ? -14.429 0.497 20.851 1.00 66.50 209 LEU A O 1
ATOM 1737 N N . ASP A 1 210 ? -14.450 2.295 22.200 1.00 67.44 210 ASP A N 1
ATOM 1738 C CA . ASP A 1 210 ? -14.783 3.268 21.159 1.00 67.44 210 ASP A CA 1
ATOM 1739 C C . ASP A 1 210 ? -13.689 3.331 20.089 1.00 67.44 210 ASP A C 1
ATOM 1741 O O . ASP A 1 210 ? -13.988 3.249 18.896 1.00 67.44 210 ASP A O 1
ATOM 1745 N N . LEU A 1 211 ? -12.419 3.387 20.510 1.00 68.69 211 LEU A N 1
ATOM 1746 C CA . LEU A 1 211 ? -11.278 3.376 19.595 1.00 68.69 211 LEU A CA 1
ATOM 1747 C C . LEU A 1 211 ? -11.214 2.074 18.781 1.00 68.69 211 LEU A C 1
ATOM 1749 O O . LEU A 1 211 ? -10.969 2.110 17.578 1.00 68.69 211 LEU A O 1
ATOM 1753 N N . ILE A 1 212 ? -11.462 0.921 19.409 1.00 70.31 212 ILE A N 1
ATOM 1754 C CA . ILE A 1 212 ? -11.518 -0.378 18.721 1.00 70.31 212 ILE A CA 1
ATOM 1755 C C . ILE A 1 212 ? -12.605 -0.378 17.642 1.00 70.31 212 ILE A C 1
ATOM 1757 O O . ILE A 1 212 ? -12.320 -0.748 16.504 1.00 70.31 212 ILE A O 1
ATOM 1761 N N . ASN A 1 213 ? -13.818 0.067 17.976 1.00 60.78 213 ASN A N 1
ATOM 1762 C CA . ASN A 1 213 ? -14.932 0.121 17.028 1.00 60.78 213 ASN A CA 1
ATOM 1763 C C . ASN A 1 213 ? -14.635 1.071 15.855 1.00 60.78 213 ASN A C 1
ATOM 1765 O O . ASN A 1 213 ? -14.967 0.764 14.711 1.00 60.78 213 ASN A O 1
ATOM 1769 N N . GLU A 1 214 ? -13.979 2.204 16.125 1.00 59.69 214 GLU A N 1
ATOM 1770 C CA . GLU A 1 214 ? -13.541 3.157 15.101 1.00 59.69 214 GLU A CA 1
ATOM 1771 C C . GLU A 1 214 ? -12.530 2.525 14.134 1.00 59.69 214 GLU A C 1
ATOM 1773 O O . GLU A 1 214 ? -12.691 2.610 12.916 1.00 59.69 214 GLU A O 1
ATOM 1778 N N . ILE A 1 215 ? -11.523 1.828 14.662 1.00 68.19 215 ILE A N 1
ATOM 1779 C CA . ILE A 1 215 ? -10.510 1.160 13.840 1.00 68.19 215 ILE A CA 1
ATOM 1780 C C . ILE A 1 215 ? -11.137 0.042 13.009 1.00 68.19 215 ILE A C 1
ATOM 1782 O O . ILE A 1 215 ? -10.835 -0.079 11.824 1.00 68.19 215 ILE A O 1
ATOM 1786 N N . GLU A 1 216 ? -12.015 -0.778 13.593 1.00 62.62 216 GLU A N 1
ATOM 1787 C CA . GLU A 1 216 ? -12.701 -1.838 12.846 1.00 62.62 216 GLU A CA 1
ATOM 1788 C C . GLU A 1 216 ? -13.546 -1.282 11.694 1.00 62.62 216 GLU A C 1
ATOM 1790 O O . GLU A 1 216 ? -13.608 -1.906 10.632 1.00 62.62 216 GLU A O 1
ATOM 1795 N N . PHE A 1 217 ? -14.136 -0.098 11.871 1.00 64.12 217 PHE A N 1
ATOM 1796 C CA . PHE A 1 217 ? -14.879 0.591 10.821 1.00 64.12 217 PHE A CA 1
ATOM 1797 C C . PHE A 1 217 ? -13.978 1.144 9.703 1.00 64.12 217 PHE A C 1
ATOM 1799 O O . PHE A 1 217 ? -14.338 1.036 8.531 1.00 64.12 217 PHE A O 1
ATOM 1806 N N . GLU A 1 218 ? -12.809 1.706 10.031 1.00 68.19 218 GLU A N 1
ATOM 1807 C CA . GLU A 1 218 ? -11.8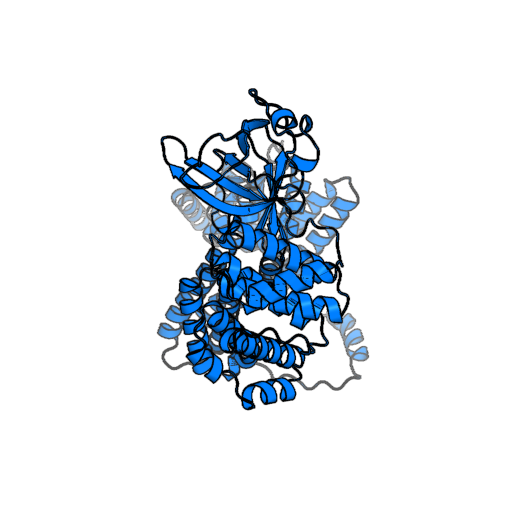78 2.288 9.045 1.00 68.19 218 GLU A CA 1
ATOM 1808 C C . GLU A 1 218 ? -10.961 1.255 8.369 1.00 68.19 218 GLU A C 1
ATOM 1810 O O . GLU A 1 218 ? -10.443 1.498 7.277 1.00 68.19 218 GLU A O 1
ATOM 1815 N N . MET A 1 219 ? -10.791 0.064 8.949 1.00 73.06 219 MET A N 1
ATOM 1816 C CA . MET A 1 219 ? -9.924 -0.983 8.396 1.00 73.06 219 MET A CA 1
ATOM 1817 C C . MET A 1 219 ? -10.159 -1.315 6.909 1.00 73.06 219 MET A C 1
ATOM 1819 O O . MET A 1 219 ? -9.176 -1.438 6.174 1.00 73.06 219 MET A O 1
ATOM 1823 N N . PRO A 1 220 ? -11.403 -1.420 6.402 1.00 72.81 220 PRO A N 1
ATOM 1824 C CA . PRO A 1 220 ? -11.653 -1.591 4.970 1.00 72.81 220 PRO A CA 1
ATOM 1825 C C . PRO A 1 220 ? -11.071 -0.460 4.104 1.00 72.81 220 PRO A C 1
ATOM 1827 O O . PRO A 1 220 ? -10.565 -0.720 3.008 1.00 72.81 220 PRO A O 1
ATOM 1830 N N . ASN A 1 221 ? -11.088 0.785 4.594 1.00 72.75 221 ASN A N 1
ATOM 1831 C CA . ASN A 1 221 ? -10.495 1.923 3.892 1.00 72.75 221 ASN A CA 1
ATOM 1832 C C . ASN A 1 221 ? -8.969 1.814 3.871 1.00 72.75 221 ASN A C 1
ATOM 1834 O O . ASN A 1 221 ? -8.369 2.030 2.818 1.00 72.75 221 ASN A O 1
ATOM 1838 N N . TYR A 1 222 ? -8.340 1.422 4.984 1.00 77.12 222 TYR A N 1
ATOM 1839 C CA . TYR A 1 222 ? -6.892 1.186 5.033 1.00 77.12 222 TYR A CA 1
ATOM 1840 C C . TYR A 1 222 ? -6.463 0.075 4.076 1.00 77.12 222 TYR A C 1
ATOM 1842 O O . TYR A 1 222 ? -5.507 0.248 3.324 1.00 77.12 222 TYR A O 1
ATOM 1850 N N . ILE A 1 223 ? -7.212 -1.029 4.025 1.00 70.31 223 ILE A N 1
ATOM 1851 C CA . ILE A 1 223 ? -6.964 -2.118 3.071 1.00 70.31 223 ILE A CA 1
ATOM 1852 C C . ILE A 1 223 ? -7.050 -1.602 1.629 1.00 70.31 223 ILE A C 1
ATOM 1854 O O . ILE A 1 223 ? -6.181 -1.912 0.818 1.00 70.31 223 ILE A O 1
ATOM 1858 N N . THR A 1 224 ? -8.051 -0.775 1.317 1.00 69.75 224 THR A N 1
ATOM 1859 C CA . THR A 1 224 ? -8.214 -0.192 -0.024 1.00 69.75 224 THR A CA 1
ATOM 1860 C C . THR A 1 224 ? -7.057 0.751 -0.375 1.00 69.75 224 THR A C 1
ATOM 1862 O O . THR A 1 224 ? -6.528 0.685 -1.480 1.00 69.75 224 THR A O 1
ATOM 1865 N N . GLN A 1 225 ? -6.607 1.593 0.562 1.00 70.25 225 GLN A N 1
ATOM 1866 C CA . GLN A 1 225 ? -5.456 2.483 0.350 1.00 70.25 225 GLN A CA 1
ATOM 1867 C C . GLN A 1 225 ? -4.159 1.704 0.097 1.00 70.25 225 GLN A C 1
ATOM 1869 O O . GLN A 1 225 ? -3.388 2.075 -0.789 1.00 70.25 225 GLN A O 1
ATOM 1874 N N . ILE A 1 226 ? -3.948 0.605 0.832 1.00 71.50 226 ILE A N 1
ATOM 1875 C CA . ILE A 1 226 ? -2.815 -0.307 0.629 1.00 71.50 226 ILE A CA 1
ATOM 1876 C C . ILE A 1 226 ? -2.880 -0.940 -0.764 1.00 71.50 226 ILE A C 1
ATOM 1878 O O . ILE A 1 226 ? -1.882 -0.937 -1.479 1.00 71.50 226 ILE A O 1
ATOM 1882 N N . GLN A 1 227 ? -4.048 -1.452 -1.164 1.00 65.31 227 GLN A N 1
ATOM 1883 C CA . GLN A 1 227 ? -4.248 -2.078 -2.476 1.00 65.31 227 GLN A CA 1
ATOM 1884 C C . GLN A 1 227 ? -4.017 -1.100 -3.633 1.00 65.31 227 GLN A C 1
ATOM 1886 O O . GLN A 1 227 ? -3.412 -1.472 -4.633 1.00 65.31 227 GLN A O 1
ATOM 1891 N N . ASP A 1 228 ? -4.462 0.147 -3.478 1.00 64.62 228 ASP A N 1
ATOM 1892 C CA . ASP A 1 228 ? -4.305 1.209 -4.475 1.00 64.62 228 ASP A CA 1
ATOM 1893 C C . ASP A 1 228 ? -2.896 1.835 -4.488 1.00 64.62 228 ASP A C 1
ATOM 1895 O O . ASP A 1 228 ? -2.592 2.640 -5.374 1.00 64.62 228 ASP A O 1
ATOM 1899 N N . GLY A 1 229 ? -2.055 1.547 -3.487 1.00 61.31 229 GLY A N 1
ATOM 1900 C CA . GLY A 1 229 ? -0.723 2.142 -3.330 1.00 61.31 229 GLY A CA 1
ATOM 1901 C C . GLY A 1 229 ? -0.725 3.663 -3.112 1.00 61.31 229 GLY A C 1
ATOM 1902 O O . GLY A 1 229 ? 0.284 4.330 -3.360 1.00 61.31 229 GLY A O 1
ATOM 1903 N N . LYS A 1 230 ? -1.853 4.247 -2.685 1.00 65.56 230 LYS A N 1
ATOM 1904 C CA . LYS A 1 230 ? -2.013 5.704 -2.534 1.00 65.56 230 LYS A CA 1
ATOM 1905 C C . LYS A 1 230 ? -1.608 6.158 -1.138 1.00 65.56 230 LYS A C 1
ATOM 1907 O O . LYS A 1 230 ? -1.993 5.551 -0.150 1.00 65.56 230 LYS A O 1
ATOM 1912 N N . ASP A 1 231 ? -0.846 7.252 -1.087 1.00 73.50 231 ASP A N 1
ATOM 1913 C CA . ASP A 1 231 ? -0.474 7.977 0.137 1.00 73.50 231 ASP A CA 1
ATOM 1914 C C . ASP A 1 231 ? 0.084 7.099 1.276 1.00 73.50 231 ASP A C 1
ATOM 1916 O O . ASP A 1 231 ? -0.073 7.412 2.455 1.00 73.50 231 ASP A O 1
ATOM 1920 N N . LEU A 1 232 ? 0.807 6.030 0.921 1.00 77.19 232 LEU A N 1
ATOM 1921 C CA . LEU A 1 232 ? 1.334 5.034 1.862 1.00 77.19 232 LEU A CA 1
ATOM 1922 C C . LEU A 1 232 ? 2.214 5.627 2.973 1.00 77.19 232 LEU A C 1
ATOM 1924 O O . LEU A 1 232 ? 2.156 5.152 4.098 1.00 77.19 232 LEU A O 1
ATOM 1928 N N . GLU A 1 233 ? 2.992 6.678 2.696 1.00 80.50 233 GLU A N 1
ATOM 1929 C CA . GLU A 1 233 ? 3.788 7.374 3.724 1.00 80.50 233 GLU A CA 1
ATOM 1930 C C . GLU A 1 233 ? 2.898 8.051 4.781 1.00 80.50 233 GLU A C 1
ATOM 1932 O O . GLU A 1 233 ? 3.244 8.094 5.958 1.00 80.50 233 GLU A O 1
ATOM 1937 N N . THR A 1 234 ? 1.733 8.564 4.372 1.00 81.25 234 THR A N 1
ATOM 1938 C CA . THR A 1 234 ? 0.756 9.153 5.302 1.00 81.25 234 THR A CA 1
ATOM 1939 C C . THR A 1 234 ? 0.074 8.054 6.109 1.00 81.25 234 THR A C 1
ATOM 1941 O O . THR A 1 234 ? -0.056 8.181 7.325 1.00 81.25 234 THR A O 1
ATOM 1944 N N . LEU A 1 235 ? -0.295 6.956 5.445 1.00 82.88 235 LEU A N 1
ATOM 1945 C CA . LEU A 1 235 ? -0.898 5.796 6.095 1.00 82.88 235 LEU A CA 1
ATOM 1946 C C . LEU A 1 235 ? 0.054 5.132 7.105 1.00 82.88 235 LEU A C 1
ATOM 1948 O O . LEU A 1 235 ? -0.389 4.707 8.167 1.00 82.88 235 LEU A O 1
ATOM 1952 N N . GLU A 1 236 ? 1.358 5.076 6.815 1.00 88.06 236 GLU A N 1
ATOM 1953 C CA . GLU A 1 236 ? 2.383 4.569 7.741 1.00 88.06 236 GLU A CA 1
ATOM 1954 C C . GLU A 1 236 ? 2.362 5.343 9.068 1.00 88.06 236 GLU A C 1
ATOM 1956 O O . GLU A 1 236 ? 2.343 4.745 10.146 1.00 88.06 236 GLU A O 1
ATOM 1961 N N . VAL A 1 237 ? 2.337 6.679 8.990 1.00 83.88 237 VAL A N 1
ATOM 1962 C CA . VAL A 1 237 ? 2.273 7.556 10.168 1.00 83.88 237 VAL A CA 1
ATOM 1963 C C . VAL A 1 237 ? 0.955 7.357 10.913 1.00 83.88 237 VAL A C 1
ATOM 1965 O O . VAL A 1 237 ? 0.969 7.187 12.129 1.00 83.88 237 VAL A O 1
ATOM 1968 N N . GLU A 1 238 ? -0.166 7.304 10.192 1.00 81.94 238 GLU A N 1
ATOM 1969 C CA . GLU A 1 238 ? -1.496 7.121 10.778 1.00 81.94 238 GLU A CA 1
ATOM 1970 C C . GLU A 1 238 ? -1.613 5.803 11.556 1.00 81.94 238 GLU A C 1
ATOM 1972 O O . GLU A 1 238 ? -1.973 5.811 12.733 1.00 81.94 238 GLU A O 1
ATOM 1977 N N . LEU A 1 239 ? -1.243 4.672 10.948 1.00 85.50 239 LEU A N 1
ATOM 1978 C CA . LEU A 1 239 ? -1.292 3.363 11.606 1.00 85.50 239 LEU A CA 1
ATOM 1979 C C . LEU A 1 239 ? -0.388 3.315 12.845 1.00 85.50 239 LEU A C 1
ATOM 1981 O O . LEU A 1 239 ? -0.754 2.722 13.863 1.00 85.50 239 LEU A O 1
ATOM 1985 N N . LYS A 1 240 ? 0.779 3.964 12.785 1.00 90.50 240 LYS A N 1
ATOM 1986 C CA . LYS A 1 240 ? 1.701 4.051 13.919 1.00 90.50 240 LYS A CA 1
ATOM 1987 C C . LYS A 1 240 ? 1.133 4.894 15.060 1.00 90.50 240 LYS A C 1
ATOM 1989 O O . LYS A 1 240 ? 1.247 4.496 16.220 1.00 90.50 240 LYS A O 1
ATOM 1994 N N . ASP A 1 241 ? 0.504 6.021 14.748 1.00 84.38 241 ASP A N 1
ATOM 1995 C CA . ASP A 1 241 ? -0.131 6.883 15.744 1.00 84.38 241 ASP A CA 1
ATOM 1996 C C . ASP A 1 241 ? -1.311 6.177 16.416 1.00 84.38 241 ASP A C 1
ATOM 1998 O O . ASP A 1 241 ? -1.418 6.212 17.642 1.00 84.38 241 ASP A O 1
ATOM 2002 N N . ILE A 1 242 ? -2.140 5.463 15.647 1.00 83.38 242 ILE A N 1
ATOM 2003 C CA . ILE A 1 242 ? -3.232 4.642 16.188 1.00 83.38 242 ILE A CA 1
ATOM 2004 C C . ILE A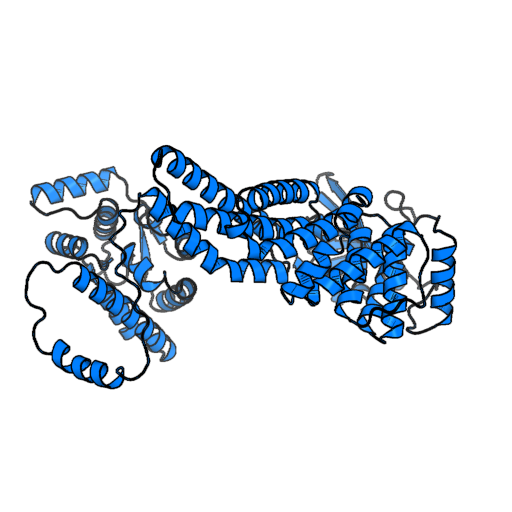 1 242 ? -2.667 3.567 17.123 1.00 83.38 242 ILE A C 1
ATOM 2006 O O . ILE A 1 242 ? -3.132 3.421 18.253 1.00 83.38 242 ILE A O 1
ATOM 2010 N N . TYR A 1 243 ? -1.634 2.834 16.697 1.00 91.25 243 TYR A N 1
ATOM 2011 C CA . TYR A 1 243 ? -1.000 1.813 17.534 1.00 91.25 243 TYR A CA 1
ATOM 2012 C C . TYR A 1 243 ? -0.493 2.383 18.869 1.00 91.25 243 TYR A C 1
ATOM 2014 O O . TYR A 1 243 ? -0.717 1.785 19.927 1.00 91.25 243 TYR A O 1
ATOM 2022 N N . ASN A 1 244 ? 0.144 3.557 18.837 1.00 87.94 244 ASN A N 1
ATOM 2023 C CA . ASN A 1 244 ? 0.626 4.239 20.038 1.00 87.94 244 ASN A CA 1
ATOM 2024 C C . ASN A 1 244 ? -0.527 4.676 20.951 1.00 87.94 244 ASN A C 1
ATOM 2026 O O . ASN A 1 244 ? -0.466 4.418 22.150 1.00 87.94 244 ASN A O 1
ATOM 2030 N N . GLN A 1 245 ? -1.610 5.229 20.398 1.00 82.94 245 GLN A N 1
ATOM 2031 C CA . GLN A 1 245 ? -2.795 5.611 21.176 1.00 82.94 245 GLN A CA 1
ATOM 2032 C C . GLN A 1 245 ? -3.415 4.414 21.907 1.00 82.94 245 GLN A C 1
ATOM 2034 O O . GLN A 1 245 ? -3.719 4.504 23.097 1.00 82.94 245 GLN A O 1
ATOM 2039 N N . ILE A 1 246 ? -3.547 3.259 21.240 1.00 84.56 246 ILE A N 1
ATOM 2040 C CA . ILE A 1 246 ? -4.043 2.044 21.903 1.00 84.56 246 ILE A CA 1
ATOM 2041 C C . ILE A 1 246 ? -3.075 1.610 23.011 1.00 84.56 246 ILE A C 1
ATOM 2043 O O . ILE A 1 246 ? -3.515 1.167 24.070 1.00 84.56 246 ILE A O 1
ATOM 2047 N N . ASN A 1 247 ? -1.758 1.698 22.799 1.00 88.00 247 ASN A N 1
ATOM 2048 C CA . ASN A 1 247 ? -0.783 1.365 23.841 1.00 88.00 247 ASN A CA 1
ATOM 2049 C C . ASN A 1 247 ? -0.895 2.277 25.061 1.00 88.00 247 ASN A C 1
ATOM 2051 O O . ASN A 1 247 ? -0.887 1.758 26.176 1.00 88.00 247 ASN A O 1
ATOM 2055 N N . ASP A 1 248 ? -1.058 3.580 24.856 1.00 81.88 248 ASP A N 1
ATOM 2056 C CA . ASP A 1 248 ? -1.197 4.553 25.936 1.00 81.88 248 ASP A CA 1
ATOM 2057 C C . ASP A 1 248 ? -2.450 4.269 26.777 1.00 81.88 248 ASP A C 1
ATOM 2059 O O . ASP A 1 248 ? -2.363 4.170 28.004 1.00 81.88 248 ASP A O 1
ATOM 2063 N N . ILE A 1 249 ? -3.599 4.043 26.127 1.00 78.25 249 ILE A N 1
ATOM 2064 C CA . ILE A 1 249 ? -4.857 3.718 26.819 1.00 78.25 249 ILE A CA 1
ATOM 2065 C C . ILE A 1 249 ? -4.751 2.362 27.525 1.00 78.25 249 ILE A C 1
ATOM 2067 O O . ILE A 1 249 ? -5.131 2.233 28.687 1.00 78.25 249 ILE A O 1
ATOM 2071 N N . VAL A 1 250 ? -4.187 1.342 26.866 1.00 85.12 250 VAL A N 1
ATOM 2072 C CA . VAL A 1 250 ? -3.990 0.017 27.477 1.00 85.12 250 VAL A CA 1
ATOM 2073 C C . VAL A 1 250 ? -3.078 0.100 28.697 1.00 85.12 250 VAL A C 1
ATOM 2075 O O . VAL A 1 250 ? -3.358 -0.557 29.697 1.00 85.12 250 VAL A O 1
ATOM 2078 N N . TRP A 1 251 ? -2.018 0.906 28.652 1.00 83.69 251 TRP A N 1
ATOM 2079 C CA . TRP A 1 251 ? -1.125 1.100 29.791 1.00 83.69 251 TRP A CA 1
ATOM 2080 C C . TRP A 1 251 ? -1.851 1.767 30.966 1.00 83.69 251 TRP A C 1
ATOM 2082 O O . TRP A 1 251 ? -1.778 1.273 32.094 1.00 83.69 251 TRP A O 1
ATOM 2092 N N . GLN A 1 252 ? -2.620 2.830 30.704 1.00 81.50 252 GLN A N 1
ATOM 2093 C CA . GLN A 1 252 ? -3.452 3.486 31.721 1.00 81.50 252 GLN A CA 1
ATOM 2094 C C . GLN A 1 252 ? -4.461 2.510 32.334 1.00 81.50 252 GLN A C 1
ATOM 2096 O O . GLN A 1 252 ? -4.585 2.416 33.557 1.00 81.50 252 GLN A O 1
ATOM 2101 N N . LEU A 1 253 ? -5.123 1.722 31.489 1.00 79.88 253 LEU A N 1
ATOM 2102 C CA . LEU A 1 253 ? -6.098 0.730 31.908 1.00 79.88 253 LEU A CA 1
ATOM 2103 C C . LEU A 1 253 ? -5.455 -0.389 32.747 1.00 79.88 253 LEU A C 1
ATOM 2105 O O . LEU A 1 253 ? -5.997 -0.784 33.779 1.00 79.88 253 LEU A O 1
ATOM 2109 N N . GLN A 1 254 ? -4.271 -0.878 32.367 1.00 81.19 254 GLN A N 1
ATOM 2110 C CA . GLN A 1 254 ? -3.533 -1.895 33.126 1.00 81.19 254 GLN A CA 1
ATOM 2111 C C . GLN A 1 254 ? -3.136 -1.410 34.527 1.00 81.19 254 GLN A C 1
ATOM 2113 O O . GLN A 1 254 ? -3.250 -2.174 35.488 1.00 81.19 254 GLN A O 1
ATOM 2118 N N . LEU A 1 255 ? -2.731 -0.143 34.671 1.00 80.31 255 LEU A N 1
ATOM 2119 C CA . LEU A 1 255 ? -2.435 0.451 35.981 1.00 80.31 255 LEU A CA 1
ATOM 2120 C C . LEU A 1 255 ? -3.657 0.468 36.906 1.00 80.31 255 LEU A C 1
ATOM 2122 O O . LEU A 1 255 ? -3.526 0.286 38.120 1.00 80.31 255 LEU A O 1
ATOM 2126 N N . GLN A 1 256 ? -4.843 0.681 36.339 1.00 72.94 256 GLN A N 1
ATOM 2127 C CA . GLN A 1 256 ? -6.089 0.743 37.096 1.00 72.94 256 GLN A CA 1
ATOM 2128 C C . GLN A 1 256 ? -6.667 -0.635 37.415 1.00 72.94 256 GLN A C 1
ATOM 2130 O O . GLN A 1 256 ? -7.235 -0.827 38.492 1.00 72.94 256 GLN A O 1
ATOM 2135 N N . LEU A 1 257 ? -6.511 -1.605 36.511 1.00 72.81 257 LEU A N 1
ATOM 2136 C CA . LEU A 1 257 ? -7.182 -2.897 36.625 1.00 72.81 257 LEU A CA 1
ATOM 2137 C C . LEU A 1 257 ? -6.654 -3.777 37.762 1.00 72.81 257 LEU A C 1
ATOM 2139 O O . LEU A 1 257 ? -7.441 -4.577 38.256 1.00 72.81 257 LEU A O 1
ATOM 2143 N N . LYS A 1 258 ? -5.399 -3.617 38.218 1.00 66.44 258 LYS A N 1
ATOM 2144 C CA . LYS A 1 258 ? -4.714 -4.366 39.307 1.00 66.44 258 LYS A CA 1
ATOM 2145 C C . LYS A 1 258 ? -4.912 -5.899 39.303 1.00 66.44 258 LYS A C 1
ATOM 2147 O O . LYS A 1 258 ? -3.956 -6.624 39.063 1.00 66.44 258 LYS A O 1
ATOM 2152 N N . THR A 1 259 ? -6.114 -6.402 39.596 1.00 58.88 259 THR A N 1
ATOM 2153 C CA . THR A 1 259 ? -6.504 -7.829 39.637 1.00 58.88 259 THR A CA 1
ATOM 2154 C C . THR A 1 259 ? -7.742 -8.189 38.793 1.00 58.88 259 THR A C 1
ATOM 2156 O O . THR A 1 259 ? -8.061 -9.371 38.653 1.00 58.88 259 THR A O 1
ATOM 2159 N N . ARG A 1 260 ? -8.455 -7.213 38.213 1.00 59.88 260 ARG A N 1
ATOM 2160 C CA . ARG A 1 260 ? -9.661 -7.424 37.394 1.00 59.88 260 ARG A CA 1
ATOM 2161 C C . ARG A 1 260 ? -9.273 -7.814 35.964 1.00 59.88 260 ARG A C 1
ATOM 2163 O O . ARG A 1 260 ? -8.493 -7.124 35.315 1.00 59.88 260 ARG A O 1
ATOM 2170 N N . LYS A 1 261 ? -9.851 -8.904 35.448 1.00 62.50 261 LYS A N 1
ATOM 2171 C CA . LYS A 1 261 ? -9.752 -9.255 34.021 1.00 62.50 261 LYS A CA 1
ATOM 2172 C C . LYS A 1 261 ? -10.696 -8.366 33.208 1.00 62.50 261 LYS A C 1
ATOM 2174 O O . LYS A 1 261 ? -11.874 -8.274 33.543 1.00 62.50 261 LYS A O 1
ATOM 2179 N N . SER A 1 262 ? -10.182 -7.759 32.141 1.00 67.19 262 SER A N 1
ATOM 2180 C CA . SER A 1 262 ? -10.960 -6.966 31.183 1.00 67.19 262 SER A CA 1
ATOM 2181 C C . SER A 1 262 ? -11.057 -7.700 29.848 1.00 67.19 262 SER A C 1
ATOM 2183 O O . SER A 1 262 ? -10.040 -8.110 29.290 1.00 67.19 262 SER A O 1
ATOM 2185 N N . LEU A 1 263 ? -12.277 -7.851 29.328 1.00 64.81 263 LEU A N 1
ATOM 2186 C CA . LEU A 1 263 ? -12.524 -8.406 27.990 1.00 64.81 263 LEU A CA 1
ATOM 2187 C C . LEU A 1 263 ? -12.068 -7.443 26.882 1.00 64.81 263 LEU A C 1
ATOM 2189 O O . LEU A 1 263 ? -11.694 -7.876 25.793 1.00 64.81 263 LEU A O 1
ATOM 2193 N N . ILE A 1 264 ? -12.047 -6.143 27.177 1.00 71.62 264 ILE A N 1
ATOM 2194 C CA . ILE A 1 264 ? -11.675 -5.091 26.227 1.00 71.62 264 ILE A CA 1
ATOM 2195 C C . ILE A 1 264 ? -10.160 -5.091 25.995 1.00 71.62 264 ILE A C 1
ATOM 2197 O O . ILE A 1 264 ? -9.708 -4.892 24.868 1.00 71.62 264 ILE A O 1
ATOM 2201 N N . LEU A 1 265 ? -9.364 -5.453 27.009 1.00 73.75 265 LEU A N 1
ATOM 2202 C CA . LEU A 1 265 ? -7.936 -5.719 26.815 1.00 73.75 265 LEU A CA 1
ATOM 2203 C C . LEU A 1 265 ? -7.695 -6.834 25.787 1.00 73.75 265 LEU A C 1
ATOM 2205 O O . LEU A 1 265 ? -6.826 -6.685 24.930 1.00 73.75 265 LEU A O 1
ATOM 2209 N N . SER A 1 266 ? -8.478 -7.915 25.808 1.00 70.19 266 SER A N 1
ATOM 2210 C CA . SER A 1 266 ? -8.351 -8.992 24.817 1.00 70.19 266 SER A CA 1
ATOM 2211 C C . SER A 1 266 ? -8.708 -8.526 23.403 1.00 70.19 266 SER A C 1
ATOM 2213 O O . SER A 1 266 ? -7.979 -8.832 22.460 1.00 70.19 266 SER A O 1
ATOM 2215 N N . ALA A 1 267 ? -9.770 -7.728 23.254 1.00 69.69 267 ALA A N 1
ATOM 2216 C CA . ALA A 1 267 ? -10.119 -7.117 21.970 1.00 69.69 267 ALA A CA 1
ATOM 2217 C C . ALA A 1 267 ? -9.013 -6.170 21.460 1.00 69.69 267 ALA A C 1
ATOM 2219 O O . ALA A 1 267 ? -8.656 -6.208 20.281 1.00 69.69 267 ALA A O 1
ATOM 2220 N N . SER A 1 268 ? -8.386 -5.400 22.356 1.00 80.19 268 SER A N 1
ATOM 2221 C CA . SER A 1 268 ? -7.286 -4.496 21.999 1.00 80.19 268 SER A CA 1
ATOM 2222 C C . SER A 1 268 ? -6.068 -5.230 21.438 1.00 80.19 268 SER A C 1
ATOM 2224 O O . SER A 1 268 ? -5.432 -4.732 20.515 1.00 80.19 268 SER A O 1
ATOM 2226 N N . ILE A 1 269 ? -5.763 -6.436 21.935 1.00 81.44 269 ILE A N 1
ATOM 2227 C CA . ILE A 1 269 ? -4.647 -7.253 21.438 1.00 81.44 269 ILE A CA 1
ATOM 2228 C C . ILE A 1 269 ? -4.876 -7.623 19.971 1.00 81.44 269 ILE A C 1
ATOM 2230 O O . ILE A 1 269 ? -3.973 -7.459 19.148 1.00 81.44 269 ILE A O 1
ATOM 2234 N N . ARG A 1 270 ? -6.096 -8.057 19.626 1.00 78.56 270 ARG A N 1
ATOM 2235 C CA . ARG A 1 270 ? -6.460 -8.388 18.242 1.00 78.56 270 ARG A CA 1
ATOM 2236 C C . ARG A 1 270 ? -6.316 -7.176 17.322 1.00 78.56 270 ARG A C 1
ATOM 2238 O O . ARG A 1 270 ? -5.725 -7.293 16.250 1.00 78.56 270 ARG A O 1
ATOM 2245 N N . ILE A 1 271 ? -6.815 -6.014 17.737 1.00 81.75 271 ILE A N 1
ATOM 2246 C CA . ILE A 1 271 ? -6.729 -4.790 16.928 1.00 81.75 271 ILE A CA 1
ATOM 2247 C C . ILE A 1 271 ? -5.287 -4.314 16.764 1.00 81.75 271 ILE A C 1
ATOM 2249 O O . ILE A 1 271 ? -4.876 -4.024 15.641 1.00 81.75 271 ILE A O 1
ATOM 2253 N N . LYS A 1 272 ? -4.485 -4.326 17.836 1.00 88.06 272 LYS A N 1
ATOM 2254 C CA . LYS A 1 272 ? -3.045 -4.038 17.763 1.00 88.06 272 LYS A CA 1
ATOM 2255 C C . LYS A 1 272 ? -2.349 -4.926 16.738 1.00 88.06 272 LYS A C 1
ATOM 2257 O O . LYS A 1 272 ? -1.610 -4.418 15.900 1.00 88.06 272 LYS A O 1
ATOM 2262 N N . ALA A 1 273 ? -2.613 -6.232 16.770 1.00 84.31 273 ALA A N 1
ATOM 2263 C CA . ALA A 1 273 ? -2.013 -7.172 15.832 1.00 84.31 273 ALA A CA 1
ATOM 2264 C C . ALA A 1 273 ? -2.402 -6.868 14.376 1.00 84.31 273 ALA A C 1
ATOM 2266 O O . ALA A 1 273 ? -1.545 -6.878 13.496 1.00 84.31 273 ALA A O 1
ATOM 2267 N N . ARG A 1 274 ? -3.672 -6.529 14.122 1.00 83.50 274 ARG A N 1
ATOM 2268 C CA . ARG A 1 274 ? -4.153 -6.159 12.783 1.00 83.50 274 ARG A CA 1
ATOM 2269 C C . ARG A 1 274 ? -3.536 -4.857 12.270 1.00 83.50 274 ARG A C 1
ATOM 2271 O O . ARG A 1 274 ? -3.157 -4.799 11.104 1.00 83.50 274 ARG A O 1
ATOM 2278 N N . ILE A 1 275 ? -3.392 -3.843 13.126 1.00 87.12 275 ILE A N 1
ATOM 2279 C CA . ILE A 1 275 ? -2.718 -2.584 12.770 1.00 87.12 275 ILE A CA 1
ATOM 2280 C C . ILE A 1 275 ? -1.253 -2.839 12.437 1.00 87.12 275 ILE A C 1
ATOM 2282 O O . ILE A 1 275 ? -0.785 -2.392 11.398 1.00 87.12 275 ILE A O 1
ATOM 2286 N N . LEU A 1 276 ? -0.535 -3.585 13.281 1.00 90.19 276 LEU A N 1
ATOM 2287 C CA . LEU A 1 276 ? 0.866 -3.922 13.028 1.00 90.19 276 LEU A CA 1
ATOM 2288 C C . LEU A 1 276 ? 1.030 -4.749 11.751 1.00 90.19 276 LEU A C 1
ATOM 2290 O O . LEU A 1 276 ? 2.001 -4.562 11.022 1.00 90.19 276 LEU A O 1
ATOM 2294 N N . PHE A 1 277 ? 0.085 -5.642 11.451 1.00 86.69 277 PHE A N 1
ATOM 2295 C CA . PHE A 1 277 ? 0.090 -6.396 10.202 1.00 86.69 277 PHE A CA 1
ATOM 2296 C C . PHE A 1 277 ? -0.113 -5.476 8.989 1.00 86.69 277 PHE A C 1
ATOM 2298 O O . PHE A 1 277 ? 0.665 -5.541 8.040 1.00 86.69 277 PHE A O 1
ATOM 2305 N N . ALA A 1 278 ? -1.086 -4.561 9.040 1.00 85.69 278 ALA A N 1
ATOM 2306 C CA . ALA A 1 278 ? -1.289 -3.555 7.996 1.00 85.69 278 ALA A CA 1
ATOM 2307 C C . ALA A 1 278 ? -0.059 -2.643 7.831 1.00 85.69 278 ALA A C 1
ATOM 2309 O O . ALA A 1 278 ? 0.403 -2.429 6.711 1.00 85.69 278 ALA A O 1
ATOM 2310 N N . LEU A 1 279 ? 0.526 -2.183 8.941 1.00 88.69 279 LEU A N 1
ATOM 2311 C CA . LEU A 1 279 ? 1.751 -1.386 8.959 1.00 88.69 279 LEU A CA 1
ATOM 2312 C C . LEU A 1 279 ? 2.920 -2.154 8.333 1.00 88.69 279 LEU A C 1
ATOM 2314 O O . LEU A 1 279 ? 3.648 -1.592 7.525 1.00 88.69 279 LEU A O 1
ATOM 2318 N N . SER A 1 280 ? 3.040 -3.456 8.608 1.00 87.88 280 SER A N 1
ATOM 2319 C CA . SER A 1 280 ? 4.053 -4.314 7.983 1.00 87.88 280 SER A CA 1
ATOM 2320 C C . SER A 1 280 ? 3.887 -4.368 6.458 1.00 87.88 280 SER A C 1
ATOM 2322 O O . SER A 1 280 ? 4.869 -4.326 5.723 1.00 87.88 280 SER A O 1
ATOM 2324 N N . ILE A 1 281 ? 2.653 -4.420 5.945 1.00 84.81 281 ILE A N 1
ATOM 2325 C CA . ILE A 1 281 ? 2.408 -4.388 4.494 1.00 84.81 281 ILE A CA 1
ATOM 2326 C C . ILE A 1 281 ? 2.794 -3.023 3.906 1.00 84.81 281 ILE A C 1
ATOM 2328 O O . ILE A 1 281 ? 3.422 -2.968 2.846 1.00 84.81 281 ILE A O 1
ATOM 2332 N N . VAL A 1 282 ? 2.469 -1.926 4.595 1.00 83.88 282 VAL A N 1
ATOM 2333 C CA . VAL A 1 282 ? 2.846 -0.564 4.182 1.00 83.88 282 VAL A CA 1
ATOM 2334 C C . VAL A 1 282 ? 4.368 -0.409 4.148 1.00 83.88 282 VAL A C 1
ATOM 2336 O O . VAL A 1 282 ? 4.923 -0.020 3.123 1.00 83.88 282 VAL A O 1
ATOM 2339 N N . GLU A 1 283 ? 5.059 -0.780 5.224 1.00 85.50 283 GLU A N 1
ATOM 2340 C CA . GLU A 1 283 ? 6.519 -0.707 5.338 1.00 85.50 283 GLU A CA 1
ATOM 2341 C C . GLU A 1 283 ? 7.218 -1.607 4.312 1.00 85.50 283 GLU A C 1
ATOM 2343 O O . GLU A 1 283 ? 8.214 -1.195 3.710 1.00 85.50 283 GLU A O 1
ATOM 2348 N N . PHE A 1 284 ? 6.675 -2.802 4.050 1.00 84.31 284 PHE A N 1
ATOM 2349 C CA . PHE A 1 284 ? 7.144 -3.679 2.976 1.00 84.31 284 PHE A CA 1
ATOM 2350 C C . PHE A 1 284 ? 6.996 -3.015 1.607 1.00 84.31 284 PHE A C 1
ATOM 2352 O O . PHE A 1 284 ? 7.945 -3.000 0.825 1.00 84.31 284 PHE A O 1
ATOM 2359 N N . THR A 1 285 ? 5.833 -2.422 1.333 1.00 79.69 285 THR A N 1
ATOM 2360 C CA . THR A 1 285 ? 5.544 -1.762 0.052 1.00 79.69 285 THR A CA 1
ATOM 2361 C C . THR A 1 285 ? 6.432 -0.539 -0.155 1.00 79.69 285 THR A C 1
ATOM 2363 O O . THR A 1 285 ? 6.909 -0.323 -1.266 1.00 79.69 285 THR A O 1
ATOM 2366 N N . LEU A 1 286 ? 6.729 0.209 0.912 1.00 79.50 286 LEU A N 1
ATOM 2367 C CA . LEU A 1 286 ? 7.690 1.319 0.937 1.00 79.50 286 LEU A CA 1
ATOM 2368 C C . LEU A 1 286 ? 9.163 0.860 0.914 1.00 79.50 286 LEU A C 1
ATOM 2370 O O . LEU A 1 286 ? 10.066 1.695 0.831 1.00 79.50 286 LEU A O 1
ATOM 2374 N N . LEU A 1 287 ? 9.420 -0.455 0.960 1.00 81.06 287 LEU A N 1
ATOM 2375 C CA . LEU A 1 287 ? 10.747 -1.081 1.032 1.00 81.06 287 LEU A CA 1
ATOM 2376 C C . LEU A 1 287 ? 11.569 -0.648 2.259 1.00 81.06 287 LEU A C 1
ATOM 2378 O O . LEU A 1 287 ? 12.805 -0.658 2.225 1.00 81.06 287 LEU A O 1
ATOM 2382 N N . ASN A 1 288 ? 10.904 -0.270 3.352 1.00 85.31 288 ASN A N 1
ATOM 2383 C CA . ASN A 1 288 ? 11.551 0.113 4.601 1.00 85.31 288 ASN A CA 1
ATOM 2384 C C . ASN A 1 288 ? 11.794 -1.119 5.485 1.00 85.31 288 ASN A C 1
ATOM 2386 O O . ASN A 1 288 ? 11.130 -1.332 6.496 1.00 85.31 288 ASN A O 1
ATOM 2390 N N . PHE A 1 289 ? 12.746 -1.959 5.068 1.00 87.19 289 PHE A N 1
ATOM 2391 C CA . PHE A 1 289 ? 12.990 -3.266 5.689 1.00 87.19 289 PHE A CA 1
ATOM 2392 C C . PHE A 1 289 ? 13.458 -3.197 7.149 1.00 87.19 289 PHE A C 1
ATOM 2394 O O . PHE A 1 289 ? 13.201 -4.136 7.892 1.00 87.19 289 PHE A O 1
ATOM 2401 N N . GLU A 1 290 ? 14.103 -2.104 7.566 1.00 89.88 290 GLU A N 1
ATOM 2402 C CA . GLU A 1 290 ? 14.514 -1.903 8.962 1.00 89.88 290 GLU A CA 1
ATOM 2403 C C . GLU A 1 290 ? 13.297 -1.692 9.871 1.00 89.88 290 GLU A C 1
ATOM 2405 O O . GLU A 1 290 ? 13.156 -2.357 10.898 1.00 89.88 290 GLU A O 1
ATOM 2410 N N . LYS A 1 291 ? 12.374 -0.804 9.473 1.00 91.19 291 LYS A N 1
ATOM 2411 C CA . LYS A 1 291 ? 11.117 -0.612 10.206 1.00 91.19 291 LYS A CA 1
ATOM 2412 C C . LYS A 1 291 ? 10.261 -1.875 10.179 1.00 91.19 291 LYS A C 1
ATOM 2414 O O . LYS A 1 291 ? 9.822 -2.318 11.235 1.00 91.19 291 LYS A O 1
ATOM 2419 N N . LEU A 1 292 ? 10.147 -2.503 9.008 1.00 90.06 292 LEU A N 1
ATOM 2420 C CA . LEU A 1 292 ? 9.409 -3.750 8.836 1.00 90.06 292 LEU A CA 1
ATOM 2421 C C . LEU A 1 292 ? 9.899 -4.855 9.773 1.00 90.06 292 LEU A C 1
ATOM 2423 O O . LEU A 1 292 ? 9.084 -5.547 10.376 1.00 90.06 292 LEU A O 1
ATOM 2427 N N . GLU A 1 293 ? 11.215 -5.035 9.915 1.00 92.44 293 GLU A N 1
ATOM 2428 C CA . GLU A 1 293 ? 11.765 -6.038 10.830 1.00 92.44 293 GLU A CA 1
ATOM 2429 C C . GLU A 1 293 ? 11.325 -5.773 12.275 1.00 92.44 293 GLU A C 1
ATOM 2431 O O . GLU A 1 293 ? 10.865 -6.689 12.961 1.00 92.44 293 GLU A O 1
ATOM 2436 N N . ASN A 1 294 ? 11.390 -4.514 12.719 1.00 93.88 294 ASN A N 1
ATOM 2437 C CA . ASN A 1 294 ? 10.941 -4.116 14.052 1.00 93.88 294 ASN A CA 1
ATOM 2438 C C . ASN A 1 294 ? 9.441 -4.386 14.247 1.00 93.88 294 ASN A C 1
ATOM 2440 O O . ASN A 1 294 ? 9.052 -5.011 15.235 1.00 93.88 294 ASN A O 1
ATOM 2444 N N . THR A 1 295 ? 8.607 -3.983 13.288 1.00 92.69 295 THR A N 1
ATOM 2445 C CA . THR A 1 295 ? 7.152 -4.187 13.324 1.00 92.69 295 THR A CA 1
ATOM 2446 C C . THR A 1 295 ? 6.796 -5.676 13.348 1.00 92.69 295 THR A C 1
ATOM 2448 O O . THR A 1 295 ? 5.995 -6.108 14.181 1.00 92.69 295 THR A O 1
ATOM 2451 N N . LEU A 1 296 ? 7.443 -6.498 12.512 1.00 90.75 296 LEU A N 1
ATOM 2452 C CA . LEU A 1 296 ? 7.254 -7.953 12.483 1.00 90.75 296 LEU A CA 1
ATOM 2453 C C . LEU A 1 296 ? 7.697 -8.633 13.782 1.00 90.75 296 LEU A C 1
ATOM 2455 O O . LEU A 1 296 ? 7.101 -9.641 14.173 1.00 90.75 296 LEU A O 1
ATOM 2459 N N . ASN A 1 297 ? 8.739 -8.126 14.444 1.00 92.69 297 ASN A N 1
ATOM 2460 C CA . ASN A 1 297 ? 9.195 -8.646 15.733 1.00 92.69 297 ASN A CA 1
ATOM 2461 C C . ASN A 1 297 ? 8.167 -8.376 16.836 1.00 92.69 297 ASN A C 1
ATOM 2463 O O . ASN A 1 297 ? 7.767 -9.322 17.516 1.00 92.69 297 ASN A O 1
ATOM 2467 N N . ILE A 1 298 ? 7.665 -7.140 16.939 1.00 92.88 298 ILE A N 1
ATOM 2468 C CA . ILE A 1 298 ? 6.605 -6.768 17.892 1.00 92.88 298 ILE A CA 1
ATOM 2469 C C . ILE A 1 298 ? 5.346 -7.606 17.644 1.00 92.88 298 ILE A C 1
ATOM 2471 O O . ILE A 1 298 ? 4.782 -8.197 18.564 1.00 92.88 298 ILE A O 1
ATOM 2475 N N . LEU A 1 299 ? 4.918 -7.710 16.383 1.00 90.44 299 LEU A N 1
ATOM 2476 C CA . LEU A 1 299 ? 3.746 -8.500 16.019 1.00 90.44 299 LEU A CA 1
ATOM 2477 C C . LEU A 1 299 ? 3.915 -9.974 16.412 1.00 90.44 299 LEU A C 1
ATOM 2479 O O . LEU A 1 299 ? 2.983 -10.596 16.912 1.00 90.44 299 LEU A O 1
ATOM 2483 N N . SER A 1 300 ? 5.112 -10.534 16.255 1.00 87.44 300 SER A N 1
ATOM 2484 C CA . SER A 1 300 ? 5.368 -11.938 16.597 1.00 87.44 300 SER A CA 1
ATOM 2485 C C . SER A 1 300 ? 5.401 -12.198 18.098 1.00 87.44 300 SER A C 1
ATOM 2487 O O . SER A 1 300 ? 5.005 -13.279 18.534 1.00 87.44 300 SER A O 1
ATOM 2489 N N . GLU A 1 301 ? 5.817 -11.217 18.895 1.00 88.94 301 GLU A N 1
ATOM 2490 C CA . GLU A 1 301 ? 5.692 -11.265 20.352 1.00 88.94 301 GLU A CA 1
ATOM 2491 C C . GLU A 1 301 ? 4.215 -11.287 20.777 1.00 88.94 301 GLU A C 1
ATOM 2493 O O . GLU A 1 301 ? 3.818 -12.095 21.621 1.00 88.94 301 GLU A O 1
ATOM 2498 N N . ILE A 1 302 ? 3.366 -10.486 20.124 1.00 87.06 302 ILE A N 1
ATOM 2499 C CA . ILE A 1 302 ? 1.913 -10.502 20.351 1.00 87.06 302 ILE A CA 1
ATOM 2500 C C . ILE A 1 302 ? 1.311 -11.863 19.973 1.00 87.06 302 ILE A C 1
ATOM 2502 O O . ILE A 1 302 ? 0.568 -12.444 20.764 1.00 87.06 302 ILE A O 1
ATOM 2506 N N . VAL A 1 303 ? 1.663 -12.408 18.803 1.00 81.94 303 VAL A N 1
ATOM 2507 C CA . VAL A 1 303 ? 1.182 -13.732 18.367 1.00 81.94 303 VAL A CA 1
ATOM 2508 C C . VAL A 1 303 ? 1.630 -14.847 19.311 1.00 81.94 303 VAL A C 1
ATOM 2510 O O . VAL A 1 303 ? 0.845 -15.742 19.613 1.00 81.94 303 VAL A O 1
ATOM 2513 N N . SER A 1 304 ? 2.859 -14.784 19.823 1.00 83.06 304 SER A N 1
ATOM 2514 C CA . SER A 1 304 ? 3.390 -15.803 20.738 1.00 83.06 304 SER A CA 1
ATOM 2515 C C . SER A 1 304 ? 2.769 -15.720 22.134 1.00 83.06 304 SER A C 1
ATOM 2517 O O . SER A 1 304 ? 2.549 -16.746 22.773 1.00 83.06 304 SER A O 1
ATOM 2519 N N . SER A 1 305 ? 2.487 -14.508 22.618 1.00 85.88 305 SER A N 1
ATOM 2520 C CA . SER A 1 305 ? 1.921 -14.286 23.954 1.00 85.88 305 SER A CA 1
ATOM 2521 C C . SER A 1 305 ? 0.409 -14.508 24.021 1.00 85.88 305 SER A C 1
ATOM 2523 O O . SER A 1 305 ? -0.101 -14.863 25.081 1.00 85.88 305 SER A O 1
ATOM 2525 N N . SER A 1 306 ? -0.317 -14.298 22.916 1.00 82.19 306 SER A N 1
ATOM 2526 C CA . SER A 1 306 ? -1.786 -14.367 22.869 1.00 82.19 306 SER A CA 1
ATOM 2527 C C . SER A 1 306 ? -2.318 -15.110 21.629 1.00 82.19 306 SER A C 1
ATOM 2529 O O . SER A 1 306 ? -3.132 -14.545 20.892 1.00 82.19 306 SER A O 1
ATOM 2531 N N . PRO A 1 307 ? -1.909 -16.371 21.384 1.00 76.31 307 PRO A N 1
ATOM 2532 C CA . PRO A 1 307 ? -2.151 -17.074 20.119 1.00 76.31 307 PRO A CA 1
ATOM 2533 C C . PRO A 1 307 ? -3.637 -17.221 19.767 1.00 76.31 307 PRO A C 1
ATOM 2535 O O . PRO A 1 307 ? -4.020 -17.017 18.616 1.00 76.31 307 PRO A O 1
ATOM 2538 N N . ASP A 1 308 ? -4.496 -17.487 20.754 1.00 73.75 308 ASP A N 1
ATOM 2539 C CA . ASP A 1 308 ? -5.933 -17.690 20.527 1.00 73.75 308 ASP A CA 1
ATOM 2540 C C . ASP A 1 308 ? -6.629 -16.437 19.966 1.00 73.75 308 ASP A C 1
ATOM 2542 O O . ASP A 1 308 ? -7.573 -16.537 19.179 1.00 73.75 308 ASP A O 1
ATOM 2546 N N . MET A 1 309 ? -6.146 -15.244 20.332 1.00 72.50 309 MET A N 1
ATOM 2547 C CA . MET A 1 309 ? -6.778 -13.961 19.990 1.00 72.50 309 MET A CA 1
ATOM 2548 C C . MET A 1 309 ? -6.473 -13.498 18.558 1.00 72.50 309 MET A C 1
ATOM 2550 O O . MET A 1 309 ? -7.239 -12.716 17.985 1.00 72.50 309 MET A O 1
ATOM 2554 N N . VAL A 1 310 ? -5.364 -13.979 17.992 1.00 74.50 310 VAL A N 1
ATOM 2555 C CA . VAL A 1 310 ? -4.789 -13.546 16.702 1.00 74.50 310 VAL A CA 1
ATOM 2556 C C . VAL A 1 310 ? -4.524 -14.721 15.759 1.00 74.50 310 VAL A C 1
ATOM 2558 O O . VAL A 1 310 ? -3.737 -14.621 14.816 1.00 74.50 310 VAL A O 1
ATOM 2561 N N . SER A 1 311 ? -5.188 -15.847 16.015 1.00 71.56 311 SER A N 1
ATOM 2562 C CA . SER A 1 311 ? -5.110 -17.064 15.204 1.00 71.56 311 SER A CA 1
ATOM 2563 C C . SER A 1 311 ? -5.462 -16.816 13.733 1.00 71.56 311 SER A C 1
ATOM 2565 O O . SER A 1 311 ? -4.867 -17.435 12.853 1.00 71.56 311 SER A O 1
ATOM 2567 N N . ASP A 1 312 ? -6.340 -15.845 13.458 1.00 70.00 312 ASP A N 1
ATOM 2568 C CA . ASP A 1 312 ? -6.720 -15.412 12.111 1.00 70.00 312 ASP A CA 1
ATOM 2569 C C . ASP A 1 312 ? -5.553 -14.817 11.310 1.00 70.00 312 ASP A C 1
ATOM 2571 O O . ASP A 1 312 ? -5.536 -14.937 10.089 1.00 70.00 312 ASP A O 1
ATOM 2575 N N . LEU A 1 313 ? -4.558 -14.224 11.977 1.00 76.62 313 LEU A N 1
ATOM 2576 C CA . LEU A 1 313 ? -3.391 -13.609 11.335 1.00 76.62 313 LEU A CA 1
ATOM 2577 C C . LEU A 1 313 ? -2.182 -14.541 11.237 1.00 76.62 313 LEU A C 1
ATOM 2579 O O . LEU A 1 313 ? -1.223 -14.216 10.539 1.00 76.62 313 LEU A O 1
ATOM 2583 N N . PHE A 1 314 ? -2.188 -15.675 11.944 1.00 81.38 314 PHE A N 1
ATOM 2584 C CA . PHE A 1 314 ? -0.994 -16.501 12.117 1.00 81.38 314 PHE A CA 1
ATOM 2585 C C . PHE A 1 314 ? -0.371 -16.914 10.778 1.00 81.38 314 PHE A C 1
ATOM 2587 O 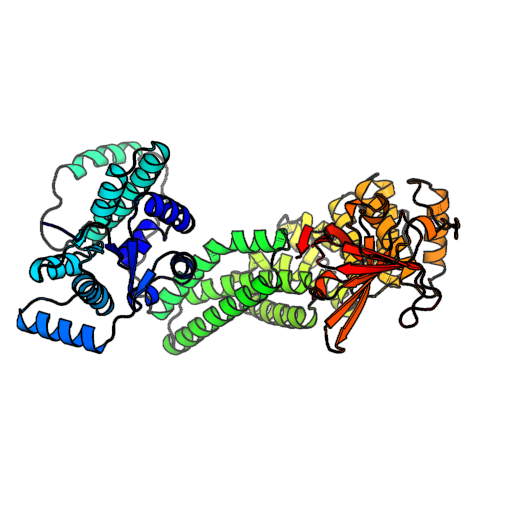O . PHE A 1 314 ? 0.810 -16.659 10.547 1.00 81.38 314 PHE A O 1
ATOM 2594 N N . MET A 1 315 ? -1.158 -17.518 9.881 1.00 80.00 315 MET A N 1
ATOM 2595 C CA . MET A 1 315 ? -0.646 -18.023 8.602 1.00 80.00 315 MET A CA 1
ATOM 2596 C C . MET A 1 315 ? -0.165 -16.899 7.679 1.00 80.00 315 MET A C 1
ATOM 2598 O O . MET A 1 315 ? 0.897 -17.022 7.067 1.00 80.00 315 MET A O 1
ATOM 2602 N N . ASP A 1 316 ? -0.909 -15.793 7.615 1.00 82.38 316 ASP A N 1
ATOM 2603 C CA . ASP A 1 316 ? -0.567 -14.648 6.770 1.00 82.38 316 ASP A CA 1
ATOM 2604 C C . ASP A 1 316 ? 0.691 -13.923 7.288 1.00 82.38 316 ASP A C 1
ATOM 2606 O O . ASP A 1 316 ? 1.538 -13.505 6.496 1.00 82.38 316 ASP A O 1
ATOM 2610 N N . LEU A 1 317 ? 0.891 -13.865 8.611 1.00 85.62 317 LEU A N 1
ATOM 2611 C CA . LEU A 1 317 ? 2.126 -13.376 9.228 1.00 85.62 317 LEU A CA 1
ATOM 2612 C C . LEU A 1 317 ? 3.332 -14.257 8.887 1.00 85.62 317 LEU A C 1
ATOM 2614 O O . LEU A 1 317 ? 4.387 -13.730 8.527 1.00 85.62 317 LEU A O 1
ATOM 2618 N N . GLN A 1 318 ? 3.202 -15.586 8.994 1.00 84.81 318 GLN A N 1
ATOM 2619 C CA . GLN A 1 318 ? 4.299 -16.490 8.626 1.00 84.81 318 GLN A CA 1
ATOM 2620 C C . GLN A 1 318 ? 4.656 -16.338 7.145 1.00 84.81 318 GLN A C 1
ATOM 2622 O O . GLN A 1 318 ? 5.835 -16.265 6.801 1.00 84.81 318 GLN A O 1
ATOM 2627 N N . PHE A 1 319 ? 3.654 -16.220 6.271 1.00 85.06 319 PHE A N 1
ATOM 2628 C CA . PHE A 1 319 ? 3.877 -15.993 4.848 1.00 85.06 319 PHE A CA 1
ATOM 2629 C C . PHE A 1 319 ? 4.585 -14.655 4.579 1.00 85.06 319 PHE A C 1
ATOM 2631 O O . PHE A 1 319 ? 5.587 -14.623 3.862 1.00 85.06 319 PHE A O 1
ATOM 2638 N N . LEU A 1 320 ? 4.144 -13.560 5.209 1.00 86.88 320 LEU A N 1
ATOM 2639 C CA . LEU A 1 320 ? 4.806 -12.256 5.093 1.00 86.88 320 LEU A CA 1
ATOM 2640 C C . LEU A 1 320 ? 6.265 -12.312 5.573 1.00 86.88 320 LEU A C 1
ATOM 2642 O O . LEU A 1 320 ? 7.150 -11.745 4.932 1.00 86.88 320 LEU A O 1
ATOM 2646 N N . ARG A 1 321 ? 6.545 -13.051 6.654 1.00 87.56 321 ARG A N 1
ATOM 2647 C CA . ARG A 1 321 ? 7.913 -13.305 7.131 1.00 87.56 321 ARG A CA 1
ATOM 2648 C C . ARG A 1 321 ? 8.746 -14.084 6.122 1.00 87.56 321 ARG A C 1
ATOM 2650 O O . ARG A 1 321 ? 9.903 -13.726 5.916 1.00 87.56 321 ARG A O 1
ATOM 2657 N N . MET A 1 322 ? 8.183 -15.101 5.469 1.00 88.88 322 MET A N 1
ATOM 2658 C CA . MET A 1 322 ? 8.888 -15.833 4.412 1.00 88.88 322 MET A CA 1
ATOM 2659 C C . MET A 1 322 ? 9.296 -14.893 3.272 1.00 88.88 322 MET A C 1
ATOM 2661 O O . MET A 1 322 ? 10.459 -14.881 2.870 1.00 88.88 322 MET A O 1
ATOM 2665 N N . VAL A 1 323 ? 8.367 -14.053 2.802 1.00 88.88 323 VAL A N 1
ATOM 2666 C CA . VAL A 1 323 ? 8.634 -13.052 1.756 1.00 88.88 323 VAL A CA 1
ATOM 2667 C C . VAL A 1 323 ? 9.693 -12.044 2.215 1.00 88.88 323 VAL A C 1
ATOM 2669 O O . VAL A 1 323 ? 10.635 -11.751 1.478 1.00 88.88 323 VAL A O 1
ATOM 2672 N N . PHE A 1 324 ? 9.590 -11.541 3.447 1.00 89.44 324 PHE A N 1
ATOM 2673 C CA . PHE A 1 324 ? 10.572 -10.627 4.029 1.00 89.44 324 PHE A CA 1
ATOM 2674 C C . PHE A 1 324 ? 11.978 -11.243 4.088 1.00 89.44 324 PHE A C 1
ATOM 2676 O O . PHE A 1 324 ? 12.946 -10.618 3.647 1.00 89.44 324 PHE A O 1
ATOM 2683 N N . LEU A 1 325 ? 12.105 -12.475 4.590 1.00 89.88 325 LEU A N 1
ATOM 2684 C CA . LEU A 1 325 ? 13.386 -13.180 4.696 1.00 89.88 325 LEU A CA 1
ATOM 2685 C C . LEU A 1 325 ? 13.977 -13.493 3.319 1.00 89.88 325 LEU A C 1
ATOM 2687 O O . LEU A 1 325 ? 15.185 -13.361 3.133 1.00 89.88 325 LEU A O 1
ATOM 2691 N N . PHE A 1 326 ? 13.133 -13.832 2.341 1.00 90.06 326 PHE A N 1
ATOM 2692 C CA . PHE A 1 326 ? 13.548 -14.018 0.953 1.00 90.06 326 PHE A CA 1
ATOM 2693 C C . PHE A 1 326 ? 14.156 -12.731 0.387 1.00 90.06 326 PHE A C 1
ATOM 2695 O O . PHE A 1 326 ? 15.298 -12.710 -0.069 1.00 90.06 326 PHE A O 1
ATOM 2702 N N . VAL A 1 327 ? 13.422 -11.620 0.476 1.00 88.38 327 VAL A N 1
ATOM 2703 C CA . VAL A 1 327 ? 13.833 -10.325 -0.086 1.00 88.38 327 VAL A CA 1
ATOM 2704 C C . VAL A 1 327 ? 15.042 -9.731 0.650 1.00 88.38 327 VAL A C 1
ATOM 2706 O O . VAL A 1 327 ? 15.819 -8.958 0.078 1.00 88.38 327 VAL A O 1
ATOM 2709 N N . THR A 1 328 ? 15.230 -10.057 1.928 1.00 88.19 328 THR A N 1
ATOM 2710 C CA . THR A 1 328 ? 16.427 -9.693 2.710 1.00 88.19 328 THR A CA 1
ATOM 2711 C C . THR A 1 328 ? 17.575 -10.695 2.572 1.00 88.19 328 THR A C 1
ATOM 2713 O O . THR A 1 328 ? 18.647 -10.443 3.111 1.00 88.19 328 THR A O 1
ATOM 2716 N N . GLN A 1 329 ? 17.397 -11.760 1.780 1.00 87.38 329 GLN A N 1
ATOM 2717 C CA . GLN A 1 329 ? 18.385 -12.811 1.505 1.00 87.38 329 GLN A CA 1
ATOM 2718 C C . GLN A 1 329 ? 18.841 -13.582 2.749 1.00 87.38 329 GLN A C 1
ATOM 2720 O O . GLN A 1 329 ? 19.944 -14.123 2.799 1.00 87.38 329 GLN A O 1
ATOM 2725 N N . ASN A 1 330 ? 17.989 -13.660 3.768 1.00 87.12 330 ASN A N 1
ATOM 2726 C CA . ASN A 1 330 ? 18.266 -14.415 4.982 1.00 87.12 330 ASN A CA 1
ATOM 2727 C C . ASN A 1 330 ? 17.779 -15.866 4.834 1.00 87.12 330 ASN A C 1
ATOM 2729 O O . ASN A 1 330 ? 16.910 -16.335 5.575 1.00 87.12 330 ASN A O 1
ATOM 2733 N N . TYR A 1 331 ? 18.324 -16.569 3.835 1.00 83.88 331 TYR A N 1
ATOM 2734 C CA . TYR A 1 331 ? 17.868 -17.907 3.440 1.00 83.88 331 TYR A CA 1
ATOM 2735 C C . TYR A 1 331 ? 18.029 -18.937 4.565 1.00 83.88 331 TYR A C 1
ATOM 2737 O O . TYR A 1 331 ? 17.144 -19.759 4.770 1.00 83.88 331 TYR A O 1
ATOM 2745 N N . ASN A 1 332 ? 19.079 -18.815 5.384 1.00 82.12 332 ASN A N 1
ATOM 2746 C CA . ASN A 1 332 ? 19.300 -19.683 6.547 1.00 82.12 332 ASN A CA 1
ATOM 2747 C C . ASN A 1 332 ? 18.142 -19.648 7.553 1.00 82.12 332 ASN A C 1
ATOM 2749 O O . ASN A 1 332 ? 17.823 -20.663 8.163 1.00 82.12 332 ASN A O 1
ATOM 2753 N N . ARG A 1 333 ? 17.525 -18.478 7.764 1.00 83.56 333 ARG A N 1
ATOM 2754 C CA . ARG A 1 333 ? 16.329 -18.375 8.611 1.00 83.56 333 ARG A CA 1
ATOM 2755 C C . ARG A 1 333 ? 15.085 -18.838 7.870 1.00 83.56 333 ARG A C 1
ATOM 2757 O O . ARG A 1 333 ? 14.210 -19.427 8.492 1.00 83.56 333 ARG A O 1
ATOM 2764 N N . LEU A 1 334 ? 15.007 -18.564 6.570 1.00 82.38 334 LEU A N 1
ATOM 2765 C CA . LEU A 1 334 ? 13.867 -18.906 5.727 1.00 82.38 334 LEU A CA 1
ATOM 2766 C C . LEU A 1 334 ? 13.651 -20.421 5.610 1.00 82.38 334 LEU A C 1
ATOM 2768 O O . LEU A 1 334 ? 12.510 -20.865 5.690 1.00 82.38 334 LEU A O 1
ATOM 2772 N N . THR A 1 335 ? 14.717 -21.218 5.512 1.00 77.81 335 THR A N 1
ATOM 2773 C CA . THR A 1 335 ? 14.617 -22.689 5.479 1.00 77.81 335 THR A CA 1
ATOM 2774 C C . THR A 1 335 ? 13.925 -23.256 6.718 1.00 77.81 335 THR A C 1
ATOM 2776 O O . THR A 1 335 ? 13.188 -24.231 6.612 1.00 77.81 335 THR A O 1
ATOM 2779 N N . GLY A 1 336 ? 14.053 -22.596 7.875 1.00 76.62 336 GLY A N 1
ATOM 2780 C CA . GLY A 1 336 ? 13.323 -22.955 9.095 1.00 76.62 336 GLY A CA 1
ATOM 2781 C C . GLY A 1 336 ? 11.797 -22.813 8.988 1.00 76.62 336 GLY A C 1
ATOM 2782 O O . GLY A 1 336 ? 11.075 -23.439 9.759 1.00 76.62 336 GLY A O 1
ATOM 2783 N N . TYR A 1 337 ? 11.294 -22.032 8.028 1.00 73.19 337 TYR A N 1
ATOM 2784 C CA . TYR A 1 337 ? 9.860 -21.876 7.762 1.00 73.19 337 TYR A CA 1
ATOM 2785 C C . TYR A 1 337 ? 9.326 -22.920 6.773 1.00 73.19 337 TYR A C 1
ATOM 2787 O O . TYR A 1 337 ? 8.113 -23.126 6.698 1.00 73.19 337 TYR A O 1
ATOM 2795 N N . PHE A 1 338 ? 10.203 -23.612 6.040 1.00 76.06 338 PHE A N 1
ATOM 2796 C CA . PHE A 1 338 ? 9.845 -24.656 5.076 1.00 76.06 338 PHE A CA 1
ATOM 2797 C C . PHE A 1 338 ? 9.566 -25.985 5.784 1.00 76.06 338 PHE A C 1
ATOM 2799 O O . PHE A 1 338 ? 10.202 -27.002 5.529 1.00 76.06 338 PHE A O 1
ATOM 2806 N N . SER A 1 339 ? 8.618 -25.958 6.719 1.00 74.69 339 SER A N 1
ATOM 2807 C CA . SER A 1 339 ? 8.179 -27.146 7.443 1.00 74.69 339 SER A CA 1
ATOM 2808 C C . SER A 1 339 ? 6.933 -27.745 6.798 1.00 74.69 339 SER A C 1
ATOM 2810 O O . SER A 1 339 ? 5.975 -27.028 6.488 1.00 74.69 339 SER A O 1
ATOM 2812 N N . ASP A 1 340 ? 6.904 -29.073 6.686 1.00 76.44 340 ASP A N 1
ATOM 2813 C CA . ASP A 1 340 ? 5.702 -29.811 6.280 1.00 76.44 340 ASP A CA 1
ATOM 2814 C C . ASP A 1 340 ? 4.517 -29.500 7.204 1.00 76.44 340 ASP A C 1
ATOM 2816 O O . ASP A 1 340 ? 3.374 -29.463 6.760 1.00 76.44 340 ASP A O 1
ATOM 2820 N N . ASN A 1 341 ? 4.791 -29.171 8.471 1.00 78.56 341 ASN A N 1
ATOM 2821 C CA . ASN A 1 341 ? 3.784 -28.756 9.445 1.00 78.56 341 ASN A CA 1
ATOM 2822 C C . ASN A 1 341 ? 3.047 -27.473 9.034 1.00 78.56 341 ASN A C 1
ATOM 2824 O O . ASN A 1 341 ? 1.835 -27.397 9.217 1.00 78.56 341 ASN A O 1
ATOM 2828 N N . PHE A 1 342 ? 3.739 -26.473 8.476 1.00 79.88 342 PHE A N 1
ATOM 2829 C CA . PHE A 1 342 ? 3.081 -25.248 8.009 1.00 79.88 342 PHE A CA 1
ATOM 2830 C C . PHE A 1 342 ? 2.209 -25.517 6.779 1.00 79.88 342 PHE A C 1
ATOM 2832 O O . PHE A 1 342 ? 1.071 -25.058 6.718 1.00 79.88 342 PHE A O 1
ATOM 2839 N N . LEU A 1 343 ? 2.708 -26.306 5.821 1.00 81.06 343 LEU A N 1
ATOM 2840 C CA . LEU A 1 343 ? 1.934 -26.681 4.635 1.00 81.06 343 LEU A CA 1
ATOM 2841 C C . LEU A 1 343 ? 0.698 -27.510 5.009 1.00 81.06 343 LEU A C 1
ATOM 2843 O O . LEU A 1 343 ? -0.390 -27.234 4.505 1.00 81.06 343 LEU A O 1
ATOM 2847 N N . LEU A 1 344 ? 0.855 -28.462 5.932 1.00 80.38 344 LEU A N 1
ATOM 2848 C CA . LEU A 1 344 ? -0.235 -29.259 6.488 1.00 80.38 344 LEU A CA 1
ATOM 2849 C C . LEU A 1 344 ? -1.260 -28.375 7.206 1.00 80.38 344 LEU A C 1
ATOM 2851 O O . LEU A 1 344 ? -2.460 -28.555 7.016 1.00 80.38 344 LEU A O 1
ATOM 2855 N N . LEU A 1 345 ? -0.807 -27.390 7.989 1.00 80.12 345 LEU A N 1
ATOM 2856 C CA . LEU A 1 345 ? -1.694 -26.434 8.650 1.00 80.12 345 LEU A CA 1
ATOM 2857 C C . LEU A 1 345 ? -2.513 -25.631 7.628 1.00 80.12 345 LEU A C 1
ATOM 2859 O O . LEU A 1 345 ? -3.726 -25.517 7.781 1.00 80.12 345 LEU A O 1
ATOM 2863 N N . CYS A 1 346 ? -1.891 -25.142 6.550 1.00 81.00 346 CYS A N 1
ATOM 2864 C CA . CYS A 1 346 ? -2.617 -24.470 5.469 1.00 81.00 346 CYS A CA 1
ATOM 2865 C C . CYS A 1 346 ? -3.659 -25.386 4.806 1.00 81.00 346 CYS A C 1
ATOM 2867 O O . CYS A 1 346 ? -4.743 -24.924 4.447 1.00 81.00 346 CYS A O 1
ATOM 2869 N N . GLU A 1 347 ? -3.362 -26.678 4.646 1.00 80.75 347 GLU A N 1
ATOM 2870 C CA . GLU A 1 347 ? -4.313 -27.652 4.101 1.00 80.75 347 GLU A CA 1
ATOM 2871 C C . GLU A 1 347 ? -5.497 -27.903 5.048 1.00 80.75 347 GLU A C 1
ATOM 2873 O O . GLU A 1 347 ? -6.646 -27.888 4.593 1.00 80.75 347 GLU A O 1
ATOM 2878 N N . ILE A 1 348 ? -5.236 -28.062 6.352 1.00 82.38 348 ILE A N 1
ATOM 2879 C CA . ILE A 1 348 ? -6.260 -28.225 7.400 1.00 82.38 348 ILE A CA 1
ATOM 2880 C C . ILE A 1 348 ? -7.195 -27.008 7.436 1.00 82.38 348 ILE A C 1
ATOM 2882 O O . ILE A 1 348 ? -8.417 -27.165 7.415 1.00 82.38 348 ILE A O 1
ATOM 2886 N N . GLU A 1 349 ? -6.632 -25.799 7.390 1.00 77.25 349 GLU A N 1
ATOM 2887 C CA . GLU A 1 349 ? -7.367 -24.526 7.408 1.00 77.25 349 GLU A CA 1
ATOM 2888 C C . GLU A 1 349 ? -7.947 -24.128 6.036 1.00 77.25 349 GLU A C 1
ATOM 2890 O O . GLU A 1 349 ? -8.465 -23.026 5.850 1.00 77.25 349 GLU A O 1
ATOM 2895 N N . LYS A 1 350 ? -7.883 -25.024 5.040 1.00 84.00 350 LYS A N 1
ATOM 2896 C CA . LYS A 1 350 ? -8.407 -24.824 3.675 1.00 84.00 350 LYS A CA 1
ATOM 2897 C C . LYS A 1 350 ? -7.806 -23.616 2.930 1.00 84.00 350 LYS A C 1
ATOM 2899 O O . LYS A 1 350 ? -8.387 -23.151 1.948 1.00 84.00 350 LYS A O 1
ATOM 2904 N N . ARG A 1 351 ? -6.611 -23.158 3.314 1.00 78.38 351 ARG A N 1
ATOM 2905 C CA . ARG A 1 351 ? -5.832 -22.079 2.673 1.00 78.38 351 ARG A CA 1
ATOM 2906 C C . ARG A 1 351 ? -4.922 -22.609 1.558 1.00 78.38 351 ARG A C 1
ATOM 2908 O O . ARG A 1 351 ? -3.700 -22.464 1.591 1.00 78.38 351 ARG A O 1
ATOM 2915 N N . LYS A 1 352 ? -5.522 -23.228 0.529 1.00 81.62 352 LYS A N 1
ATOM 2916 C CA . LYS A 1 352 ? -4.785 -23.759 -0.645 1.00 81.62 352 LYS A CA 1
ATOM 2917 C C . LYS A 1 352 ? -4.016 -22.679 -1.415 1.00 81.62 352 LYS A C 1
ATOM 2919 O O . LYS A 1 352 ? -3.047 -22.991 -2.103 1.00 81.62 352 LYS A O 1
ATOM 2924 N N . ASP A 1 353 ? -4.470 -21.431 -1.326 1.00 78.44 353 ASP A N 1
ATOM 2925 C CA . ASP A 1 353 ? -3.781 -20.248 -1.834 1.00 78.44 353 ASP A CA 1
ATOM 2926 C C . ASP A 1 353 ? -2.388 -20.110 -1.206 1.00 78.44 353 ASP A C 1
ATOM 2928 O O . ASP A 1 353 ? -1.399 -20.075 -1.937 1.00 78.44 353 ASP A O 1
ATOM 2932 N N . LEU A 1 354 ? -2.294 -20.131 0.127 1.00 81.25 354 LEU A N 1
ATOM 2933 C CA . LEU A 1 354 ? -1.019 -20.009 0.835 1.00 81.25 354 LEU A CA 1
ATOM 2934 C C . LEU A 1 354 ? -0.108 -21.203 0.578 1.00 81.25 354 LEU A C 1
ATOM 2936 O O . LEU A 1 354 ? 1.076 -21.004 0.332 1.00 81.25 354 LEU A O 1
ATOM 2940 N N . THR A 1 355 ? -0.643 -22.427 0.528 1.00 84.31 355 THR A N 1
ATOM 2941 C CA . THR A 1 355 ? 0.157 -23.618 0.192 1.00 84.31 355 THR A CA 1
ATOM 2942 C C . THR A 1 355 ? 0.887 -23.440 -1.144 1.00 84.31 355 THR A C 1
ATOM 2944 O O . THR A 1 355 ? 2.077 -23.738 -1.257 1.00 84.31 355 THR A O 1
ATOM 2947 N N . LYS A 1 356 ? 0.192 -22.922 -2.164 1.00 84.44 356 LYS A N 1
ATOM 2948 C CA . LYS A 1 356 ? 0.759 -22.672 -3.497 1.00 84.44 356 LYS A CA 1
ATOM 2949 C C . LYS A 1 356 ? 1.785 -21.540 -3.489 1.00 84.44 356 LYS A C 1
ATOM 2951 O O . LYS A 1 356 ? 2.865 -21.685 -4.065 1.00 84.44 356 LYS A O 1
ATOM 2956 N N . LEU A 1 357 ? 1.482 -20.432 -2.813 1.00 85.62 357 LEU A N 1
ATOM 2957 C CA . LEU A 1 357 ? 2.395 -19.291 -2.714 1.00 85.62 357 LEU A CA 1
ATOM 2958 C C . LEU A 1 357 ? 3.662 -19.636 -1.913 1.00 85.62 357 LEU A C 1
ATOM 2960 O O . LEU A 1 357 ? 4.760 -19.294 -2.341 1.00 85.62 357 LEU A O 1
ATOM 2964 N N . THR A 1 358 ? 3.555 -20.385 -0.814 1.00 86.25 358 THR A N 1
ATOM 2965 C CA . THR A 1 358 ? 4.716 -20.871 -0.053 1.00 86.25 358 THR A CA 1
ATOM 2966 C C . THR A 1 358 ? 5.579 -21.811 -0.890 1.00 86.25 358 THR A C 1
ATOM 2968 O O . THR A 1 358 ? 6.795 -21.640 -0.924 1.00 86.25 358 THR A O 1
ATOM 2971 N N . ARG A 1 359 ? 4.979 -22.748 -1.642 1.00 86.56 359 ARG A N 1
ATOM 2972 C CA . ARG A 1 359 ? 5.725 -23.593 -2.598 1.00 86.56 359 ARG A CA 1
ATOM 2973 C C . ARG A 1 359 ? 6.451 -22.770 -3.661 1.00 86.56 359 ARG A C 1
ATOM 2975 O O . ARG A 1 359 ? 7.554 -23.127 -4.057 1.00 86.56 359 ARG A O 1
ATOM 2982 N N . THR A 1 360 ? 5.863 -21.652 -4.078 1.00 89.50 360 THR A N 1
ATOM 2983 C CA . THR A 1 360 ? 6.484 -20.728 -5.034 1.00 89.50 360 THR A CA 1
ATOM 2984 C C . THR A 1 360 ? 7.705 -20.031 -4.425 1.00 89.50 360 THR A C 1
ATOM 2986 O O . THR A 1 360 ? 8.722 -19.904 -5.100 1.00 89.50 360 THR A O 1
ATOM 2989 N N . ILE A 1 361 ? 7.654 -19.633 -3.147 1.00 89.56 361 ILE A N 1
ATOM 2990 C CA . ILE A 1 361 ? 8.818 -19.077 -2.430 1.00 89.56 361 ILE A CA 1
ATOM 2991 C C . ILE A 1 361 ? 9.921 -20.129 -2.283 1.00 89.56 361 ILE A C 1
ATOM 2993 O O . ILE A 1 361 ? 11.081 -19.822 -2.543 1.00 89.56 361 ILE A O 1
ATOM 2997 N N . ILE A 1 362 ? 9.570 -21.366 -1.915 1.00 88.25 362 ILE A N 1
ATOM 2998 C CA . ILE A 1 362 ? 10.528 -22.481 -1.833 1.00 88.25 362 ILE A CA 1
ATOM 2999 C C . ILE A 1 362 ? 11.216 -22.675 -3.185 1.00 88.25 362 ILE A C 1
ATOM 3001 O O . ILE A 1 362 ? 12.441 -22.700 -3.254 1.00 88.25 362 ILE A O 1
ATOM 3005 N N . PHE A 1 363 ? 10.435 -22.730 -4.265 1.00 89.44 363 PHE A N 1
ATOM 3006 C CA . PHE A 1 363 ? 10.961 -22.837 -5.621 1.00 89.44 363 PHE A CA 1
ATOM 3007 C C . PHE A 1 363 ? 11.893 -21.667 -5.971 1.00 89.44 363 PHE A C 1
ATOM 3009 O O . PHE A 1 363 ? 12.999 -21.889 -6.457 1.00 89.44 363 PHE A O 1
ATOM 3016 N N . ALA A 1 364 ? 11.502 -20.428 -5.658 1.00 90.44 364 ALA A N 1
ATOM 3017 C CA . ALA A 1 364 ? 12.345 -19.251 -5.864 1.00 90.44 364 ALA A CA 1
ATOM 3018 C C . ALA A 1 364 ? 13.683 -19.358 -5.110 1.00 90.44 364 ALA A C 1
ATOM 3020 O O . ALA A 1 364 ? 14.727 -19.021 -5.665 1.00 90.44 364 ALA A O 1
ATOM 3021 N N . CYS A 1 365 ? 13.671 -19.856 -3.868 1.00 89.38 365 CYS A N 1
ATOM 3022 C CA . CYS A 1 365 ? 14.890 -20.124 -3.103 1.00 89.38 365 CYS A CA 1
ATOM 3023 C C . CYS A 1 365 ? 15.771 -21.161 -3.785 1.00 89.38 365 CYS A C 1
ATOM 3025 O O . CYS A 1 365 ? 16.961 -20.916 -3.943 1.00 89.38 365 CYS A O 1
ATOM 3027 N N . THR A 1 366 ? 15.196 -22.275 -4.242 1.00 88.38 366 THR A N 1
ATOM 3028 C CA . THR A 1 366 ? 15.946 -23.322 -4.943 1.00 88.38 366 THR A CA 1
ATOM 3029 C C . THR A 1 366 ? 16.630 -22.782 -6.199 1.00 88.38 366 THR A C 1
ATOM 3031 O O . THR A 1 366 ? 17.788 -23.111 -6.450 1.00 88.38 366 THR A O 1
ATOM 3034 N N . ILE A 1 367 ? 15.969 -21.906 -6.963 1.00 88.94 367 ILE A N 1
ATOM 3035 C CA . ILE A 1 367 ? 16.573 -21.246 -8.133 1.00 88.94 367 ILE A CA 1
ATOM 3036 C C . ILE A 1 367 ? 17.750 -20.349 -7.719 1.00 88.94 367 ILE A C 1
ATOM 3038 O O . ILE A 1 367 ? 18.802 -20.383 -8.353 1.00 88.94 367 ILE A O 1
ATOM 3042 N N . LEU A 1 368 ? 17.617 -19.573 -6.638 1.00 88.44 368 LEU A N 1
ATOM 3043 C CA . LEU A 1 368 ? 18.693 -18.692 -6.166 1.00 88.44 368 LEU A CA 1
ATOM 3044 C C . LEU A 1 368 ? 19.878 -19.448 -5.552 1.00 88.44 368 LEU A C 1
ATOM 3046 O O . LEU A 1 368 ? 21.022 -19.036 -5.742 1.00 88.44 368 LEU A O 1
ATOM 3050 N N . GLU A 1 369 ? 19.618 -20.538 -4.832 1.00 85.62 369 GLU A N 1
ATOM 3051 C CA . GLU A 1 369 ? 20.648 -21.401 -4.244 1.00 85.62 369 GLU A CA 1
ATOM 3052 C C . GLU A 1 369 ? 21.395 -22.193 -5.318 1.00 85.62 369 GLU A C 1
ATOM 3054 O O . GLU A 1 369 ? 22.623 -22.243 -5.304 1.00 85.62 369 GLU A O 1
ATOM 3059 N N . SER A 1 370 ? 20.664 -22.784 -6.268 1.00 83.75 370 SER A N 1
ATOM 3060 C CA . SER A 1 370 ? 21.260 -23.568 -7.354 1.00 83.75 370 SER A CA 1
ATOM 3061 C C . SER A 1 370 ? 21.912 -22.707 -8.432 1.00 83.75 370 SER A C 1
ATOM 3063 O O . SER A 1 370 ? 22.786 -23.205 -9.134 1.00 83.75 370 SER A O 1
ATOM 3065 N N . ARG A 1 371 ? 21.492 -21.439 -8.576 1.00 84.12 371 ARG A N 1
ATOM 3066 C CA . ARG A 1 371 ? 21.850 -20.538 -9.690 1.00 84.12 371 ARG A CA 1
ATOM 3067 C C . ARG A 1 371 ? 21.470 -21.090 -11.071 1.00 84.12 371 ARG A C 1
ATOM 3069 O O . ARG A 1 371 ? 21.973 -20.612 -12.084 1.00 84.12 371 ARG A O 1
ATOM 3076 N N . ILE A 1 372 ? 20.574 -22.076 -11.126 1.00 80.56 372 ILE A N 1
ATOM 3077 C CA . ILE A 1 372 ? 20.174 -22.759 -12.358 1.00 80.56 372 ILE A CA 1
ATOM 3078 C C . ILE A 1 372 ? 18.720 -22.419 -12.677 1.00 80.56 372 ILE A C 1
ATOM 3080 O O . ILE A 1 372 ? 17.848 -22.469 -11.814 1.00 80.56 372 ILE A O 1
ATOM 3084 N N . ILE A 1 373 ? 18.462 -22.101 -13.946 1.00 83.19 373 ILE A N 1
ATOM 3085 C CA . ILE A 1 373 ? 17.111 -21.911 -14.481 1.00 83.19 373 ILE A CA 1
ATOM 3086 C C . ILE A 1 373 ? 16.522 -23.286 -14.802 1.00 83.19 373 ILE A C 1
ATOM 3088 O O . ILE A 1 373 ? 17.054 -24.013 -15.646 1.00 83.19 373 ILE A O 1
ATOM 3092 N N . ASP A 1 374 ? 15.396 -23.623 -14.178 1.00 83.38 374 ASP A N 1
ATOM 3093 C CA . ASP A 1 374 ? 14.660 -24.849 -14.473 1.00 83.38 374 ASP A CA 1
ATOM 3094 C C . ASP A 1 374 ? 13.590 -24.584 -15.540 1.00 83.38 374 ASP A C 1
ATOM 3096 O O . ASP A 1 374 ? 12.478 -24.126 -15.267 1.00 83.38 374 ASP A O 1
ATOM 3100 N N . LYS A 1 375 ? 13.937 -24.888 -16.791 1.00 78.38 375 LYS A N 1
ATOM 3101 C CA . LYS A 1 375 ? 13.064 -24.701 -17.963 1.00 78.38 375 LYS A CA 1
ATOM 3102 C C . LYS A 1 375 ? 11.876 -25.666 -17.993 1.00 78.38 375 LYS A C 1
ATOM 3104 O O . LYS A 1 375 ? 10.904 -25.395 -18.696 1.00 78.38 375 LYS A O 1
ATOM 3109 N N . ASN A 1 376 ? 11.972 -26.785 -17.275 1.00 77.44 376 ASN A N 1
ATOM 3110 C CA . ASN A 1 376 ? 10.954 -27.833 -17.238 1.00 77.44 376 ASN A CA 1
ATOM 3111 C C . ASN A 1 376 ? 10.080 -27.745 -15.981 1.00 77.44 376 ASN A C 1
ATOM 3113 O O . ASN A 1 376 ? 9.108 -28.495 -15.867 1.00 77.44 376 ASN A O 1
ATOM 3117 N N . ALA A 1 377 ? 10.403 -26.836 -15.054 1.00 80.94 377 ALA A N 1
ATOM 3118 C CA . ALA A 1 377 ? 9.550 -26.526 -13.922 1.00 80.94 377 ALA A CA 1
ATOM 3119 C C . ALA A 1 377 ? 8.141 -26.182 -14.410 1.00 80.94 377 ALA A C 1
ATOM 3121 O O . ALA A 1 377 ? 7.971 -25.496 -15.418 1.00 80.94 377 ALA A O 1
ATOM 3122 N N . SER A 1 378 ? 7.136 -26.648 -13.671 1.00 75.56 378 SER A N 1
ATOM 3123 C CA . SER A 1 378 ? 5.736 -26.325 -13.918 1.00 75.56 378 SER A CA 1
ATOM 3124 C C . SER A 1 378 ? 5.141 -25.676 -12.674 1.00 75.56 378 SER A C 1
ATOM 3126 O O . SER A 1 378 ? 5.051 -26.274 -11.603 1.00 75.56 378 SER A O 1
ATOM 3128 N N . LEU A 1 379 ? 4.736 -24.417 -12.822 1.00 77.00 379 LEU A N 1
ATOM 3129 C CA . LEU A 1 379 ? 3.838 -23.742 -11.893 1.00 77.00 379 LEU A CA 1
ATOM 3130 C C . LEU A 1 379 ? 2.539 -23.485 -12.652 1.00 77.00 379 LEU A C 1
ATOM 3132 O O . LEU A 1 379 ? 2.506 -22.699 -13.592 1.00 77.00 379 LEU A O 1
ATOM 3136 N N . GLU A 1 380 ? 1.471 -24.187 -12.276 1.00 63.91 380 GLU A N 1
ATOM 3137 C CA . GLU A 1 380 ? 0.224 -24.212 -13.057 1.00 63.91 380 GLU A CA 1
ATOM 3138 C C . GLU A 1 380 ? -0.587 -22.906 -12.981 1.00 63.91 380 GLU A C 1
ATOM 3140 O O . GLU A 1 380 ? -1.506 -22.701 -13.771 1.00 63.91 380 GLU A O 1
ATOM 3145 N N . GLY A 1 381 ? -0.301 -22.026 -12.017 1.00 77.19 381 GLY A N 1
ATOM 3146 C CA . GLY A 1 381 ? -1.139 -20.864 -11.737 1.00 77.19 381 GLY A CA 1
ATOM 3147 C C . GLY A 1 381 ? -0.487 -19.516 -12.047 1.00 77.19 381 GLY A C 1
ATOM 3148 O O . GLY A 1 381 ? 0.651 -19.232 -11.672 1.00 77.19 381 GLY A O 1
ATOM 3149 N N . LYS A 1 382 ? -1.269 -18.627 -12.677 1.00 81.81 382 LYS A N 1
ATOM 3150 C CA . LYS A 1 382 ? -0.888 -17.229 -12.954 1.00 81.81 382 LYS A CA 1
ATOM 3151 C C . LYS A 1 382 ? -0.474 -16.467 -11.686 1.00 81.81 382 LYS A C 1
ATOM 3153 O O . LYS A 1 382 ? 0.399 -15.608 -11.754 1.00 81.81 382 LYS A O 1
ATOM 3158 N N . LYS A 1 383 ? -1.073 -16.770 -10.525 1.00 80.31 383 LYS A N 1
ATOM 3159 C CA . LYS A 1 383 ? -0.759 -16.095 -9.249 1.00 80.31 383 LYS A CA 1
ATOM 3160 C C . LYS A 1 383 ? 0.640 -16.450 -8.748 1.00 80.31 383 LYS A C 1
ATOM 3162 O O . LYS A 1 383 ? 1.363 -15.571 -8.297 1.00 80.31 383 LYS A O 1
ATOM 3167 N N . GLU A 1 384 ? 1.019 -17.714 -8.864 1.00 86.81 384 GLU A N 1
ATOM 3168 C CA . GLU A 1 384 ? 2.329 -18.247 -8.503 1.00 86.81 384 GLU A CA 1
ATOM 3169 C C . GLU A 1 384 ? 3.425 -17.599 -9.371 1.00 86.81 384 GLU A C 1
ATOM 3171 O O . GLU A 1 384 ? 4.387 -17.033 -8.854 1.00 86.81 384 GLU A O 1
ATOM 3176 N N . ILE A 1 385 ? 3.231 -17.553 -10.693 1.00 88.56 385 ILE A N 1
ATOM 3177 C CA . ILE A 1 385 ? 4.183 -16.893 -11.607 1.00 88.56 385 ILE A CA 1
ATOM 3178 C C . ILE A 1 385 ? 4.229 -15.376 -11.355 1.00 88.56 385 ILE A C 1
ATOM 3180 O O . ILE A 1 385 ? 5.304 -14.777 -11.351 1.00 88.56 385 ILE A O 1
ATOM 3184 N N . SER A 1 386 ? 3.085 -14.747 -11.069 1.00 85.81 386 SER A N 1
ATOM 3185 C CA . SER A 1 386 ? 3.033 -13.329 -10.700 1.00 85.81 386 SER A CA 1
ATOM 3186 C C . SER A 1 386 ? 3.775 -13.030 -9.394 1.00 85.81 386 SER A C 1
ATOM 3188 O O . SER A 1 386 ? 4.348 -11.948 -9.270 1.00 85.81 386 SER A O 1
ATOM 3190 N N . LEU A 1 387 ? 3.784 -13.948 -8.421 1.00 86.50 387 LEU A N 1
ATOM 3191 C CA . LEU A 1 387 ? 4.577 -13.784 -7.203 1.00 86.50 387 LEU A CA 1
ATOM 3192 C C . LEU A 1 387 ? 6.075 -13.813 -7.531 1.00 86.50 387 LEU A C 1
ATOM 3194 O O . LEU A 1 387 ? 6.801 -12.937 -7.068 1.00 86.50 387 LEU A O 1
ATOM 3198 N N . LEU A 1 388 ? 6.539 -14.751 -8.367 1.00 91.56 388 LEU A N 1
ATOM 3199 C CA . LEU A 1 388 ? 7.939 -14.772 -8.820 1.00 91.56 388 LEU A CA 1
ATOM 3200 C C . LEU A 1 388 ? 8.328 -13.461 -9.510 1.00 91.56 388 LEU A C 1
ATOM 3202 O O . LEU A 1 388 ? 9.354 -12.872 -9.170 1.00 91.56 388 LEU A O 1
ATOM 3206 N N . PHE A 1 389 ? 7.473 -12.958 -10.405 1.00 89.88 389 PHE A N 1
ATOM 3207 C CA . PHE A 1 389 ? 7.673 -11.662 -11.049 1.00 89.88 389 PHE A CA 1
ATOM 3208 C C . PHE A 1 389 ? 7.857 -10.532 -10.023 1.00 89.88 389 PHE A C 1
ATOM 3210 O O . PHE A 1 389 ? 8.809 -9.757 -10.113 1.00 89.88 389 PHE A O 1
ATOM 3217 N N . GLN A 1 390 ? 6.974 -10.457 -9.021 1.00 88.00 390 GLN A N 1
ATOM 3218 C CA . GLN A 1 390 ? 7.031 -9.441 -7.965 1.00 88.00 390 GLN A CA 1
ATOM 3219 C C . GLN A 1 390 ? 8.297 -9.563 -7.110 1.00 88.00 390 GLN A C 1
ATOM 3221 O O . GLN A 1 390 ? 8.923 -8.551 -6.801 1.00 88.00 390 GLN A O 1
ATOM 3226 N N . LEU A 1 391 ? 8.716 -10.784 -6.768 1.00 90.12 391 LEU A N 1
ATOM 3227 C CA . LEU A 1 391 ? 9.967 -11.023 -6.046 1.00 90.12 391 LEU A CA 1
ATOM 3228 C C . LEU A 1 391 ? 11.179 -10.541 -6.858 1.00 90.12 391 LEU A C 1
ATOM 3230 O O . LEU A 1 391 ? 12.035 -9.838 -6.318 1.00 90.12 391 LEU A O 1
ATOM 3234 N N . GLY A 1 392 ? 11.224 -10.846 -8.159 1.00 90.31 392 GLY A N 1
ATOM 3235 C CA . GLY A 1 392 ? 12.264 -10.358 -9.069 1.00 90.31 392 GLY A CA 1
ATOM 3236 C C . GLY A 1 392 ? 12.286 -8.829 -9.170 1.00 90.31 392 GLY A C 1
ATOM 3237 O O . GLY A 1 392 ? 13.348 -8.210 -9.084 1.00 90.31 392 GLY A O 1
ATOM 3238 N N . TYR A 1 393 ? 11.112 -8.205 -9.260 1.00 89.81 393 TYR A N 1
ATOM 3239 C CA . TYR A 1 393 ? 10.969 -6.750 -9.281 1.00 89.81 393 TYR A CA 1
ATOM 3240 C C . TYR A 1 393 ? 11.470 -6.080 -7.991 1.00 89.81 393 TYR A C 1
ATOM 3242 O O . TYR A 1 393 ? 12.199 -5.088 -8.043 1.00 89.81 393 TYR A O 1
ATOM 3250 N N . ILE A 1 394 ? 11.150 -6.638 -6.822 1.00 87.38 394 ILE A N 1
ATOM 3251 C CA . ILE A 1 394 ? 11.619 -6.102 -5.537 1.00 87.38 394 ILE A CA 1
ATOM 3252 C C . ILE A 1 394 ? 13.142 -6.262 -5.399 1.00 87.38 394 ILE A C 1
ATOM 3254 O O . ILE A 1 394 ? 13.824 -5.338 -4.948 1.00 87.38 394 ILE A O 1
ATOM 3258 N N . LEU A 1 395 ? 13.708 -7.398 -5.824 1.00 89.88 395 LEU A N 1
ATOM 3259 C CA . LEU A 1 395 ? 15.163 -7.600 -5.845 1.00 89.88 395 LEU A CA 1
ATOM 3260 C C . LEU A 1 395 ? 15.867 -6.554 -6.727 1.00 89.88 395 LEU A C 1
ATOM 3262 O O . LEU A 1 395 ? 16.898 -6.008 -6.321 1.00 89.88 395 LEU A O 1
ATOM 3266 N N . LEU A 1 396 ? 15.275 -6.203 -7.875 1.00 88.88 396 LEU A N 1
ATOM 3267 C CA . LEU A 1 396 ? 15.755 -5.126 -8.744 1.00 88.88 396 LEU A CA 1
ATOM 3268 C C . LEU A 1 396 ? 15.740 -3.767 -8.029 1.00 88.88 396 LEU A C 1
ATOM 3270 O O . LEU A 1 396 ? 16.745 -3.054 -8.038 1.00 88.88 396 LEU A O 1
ATOM 3274 N N . GLN A 1 397 ? 14.647 -3.418 -7.346 1.00 85.88 397 GLN A N 1
ATOM 3275 C CA . GLN A 1 397 ? 14.546 -2.163 -6.585 1.00 85.88 397 GLN A CA 1
ATOM 3276 C C . GLN A 1 397 ? 15.589 -2.060 -5.457 1.00 85.88 397 GLN A C 1
ATOM 3278 O O . GLN A 1 397 ? 16.030 -0.957 -5.107 1.00 85.88 397 GLN A O 1
ATOM 3283 N N . LYS A 1 398 ? 16.025 -3.207 -4.919 1.00 84.69 398 LYS A N 1
ATOM 3284 C CA . LYS A 1 398 ? 17.119 -3.327 -3.940 1.00 84.69 398 LYS A CA 1
ATOM 3285 C C . LYS A 1 398 ? 18.519 -3.336 -4.563 1.00 84.69 398 LYS A C 1
ATOM 3287 O O . LYS A 1 398 ? 19.492 -3.471 -3.827 1.00 84.69 398 LYS A O 1
ATOM 3292 N N . ARG A 1 399 ? 18.634 -3.184 -5.887 1.00 84.44 399 ARG A N 1
ATOM 3293 C CA . ARG A 1 399 ? 19.883 -3.303 -6.661 1.00 84.44 399 ARG A CA 1
ATOM 3294 C C . ARG A 1 399 ? 20.573 -4.667 -6.517 1.00 84.44 399 ARG A C 1
ATOM 3296 O O . ARG A 1 399 ? 21.777 -4.768 -6.730 1.00 84.44 399 ARG A O 1
ATOM 3303 N N . ASN A 1 400 ? 19.827 -5.726 -6.198 1.00 87.81 400 ASN A N 1
ATOM 3304 C CA . ASN A 1 400 ? 20.339 -7.092 -6.276 1.00 87.81 400 ASN A CA 1
ATOM 3305 C C . ASN A 1 400 ? 20.126 -7.631 -7.694 1.00 87.81 400 ASN A C 1
ATOM 3307 O O . ASN A 1 400 ? 19.191 -8.383 -7.965 1.00 87.81 400 ASN A O 1
ATOM 3311 N N . ILE A 1 401 ? 20.971 -7.151 -8.604 1.00 86.50 401 ILE A N 1
ATOM 3312 C CA . ILE A 1 401 ? 20.773 -7.283 -10.046 1.00 86.50 401 ILE A CA 1
ATOM 3313 C C . ILE A 1 401 ? 20.814 -8.741 -10.505 1.00 86.50 401 ILE A C 1
ATOM 3315 O O . ILE A 1 401 ? 19.948 -9.166 -11.264 1.00 86.50 401 ILE A O 1
ATOM 3319 N N . GLU A 1 402 ? 21.770 -9.521 -10.005 1.00 85.06 402 GLU A N 1
ATOM 3320 C CA . GLU A 1 402 ? 21.956 -10.913 -10.418 1.00 85.06 402 GLU A CA 1
ATOM 3321 C C . GLU A 1 402 ? 20.778 -11.801 -9.986 1.00 85.06 402 GLU A C 1
ATOM 3323 O O . GLU A 1 402 ? 20.193 -12.506 -10.807 1.00 85.06 402 GLU A O 1
ATOM 3328 N N . ASN A 1 403 ? 20.361 -11.711 -8.717 1.00 90.19 403 ASN A N 1
ATOM 3329 C CA . ASN A 1 403 ? 19.228 -12.497 -8.224 1.00 90.19 403 ASN A CA 1
ATOM 3330 C C . ASN A 1 403 ? 17.910 -12.043 -8.869 1.00 90.19 403 ASN A C 1
ATOM 3332 O O . ASN A 1 403 ? 17.055 -12.877 -9.163 1.00 90.19 403 ASN A O 1
ATOM 3336 N N . ALA A 1 404 ? 17.741 -10.736 -9.110 1.00 90.69 404 ALA A N 1
ATOM 3337 C CA . ALA A 1 404 ? 16.585 -10.222 -9.838 1.00 90.69 404 ALA A CA 1
ATOM 3338 C C . ALA A 1 404 ? 16.515 -10.817 -11.249 1.00 90.69 404 ALA A C 1
ATOM 3340 O O . ALA A 1 404 ? 15.455 -11.275 -11.668 1.00 90.69 404 ALA A O 1
ATOM 3341 N N . LEU A 1 405 ? 17.646 -10.861 -11.956 1.00 87.75 405 LEU A N 1
ATOM 3342 C CA . LEU A 1 405 ? 17.727 -11.384 -13.314 1.00 87.75 405 LEU A CA 1
ATOM 3343 C C . LEU A 1 405 ? 17.421 -12.885 -13.378 1.00 87.75 405 LEU A C 1
ATOM 3345 O O . LEU A 1 405 ? 16.640 -13.298 -14.231 1.00 87.75 405 LEU A O 1
ATOM 3349 N N . LEU A 1 406 ? 17.954 -13.685 -12.448 1.00 89.25 406 LEU A N 1
ATOM 3350 C CA . LEU A 1 406 ? 17.645 -15.118 -12.343 1.00 89.25 406 LEU A CA 1
ATOM 3351 C C . LEU A 1 406 ? 16.145 -15.373 -12.156 1.00 89.25 406 LEU A C 1
ATOM 3353 O O . LEU A 1 406 ? 15.545 -16.156 -12.894 1.00 89.25 406 LEU A O 1
ATOM 3357 N N . ILE A 1 407 ? 15.522 -14.680 -11.199 1.00 92.56 407 ILE A N 1
ATOM 3358 C CA . ILE A 1 407 ? 14.090 -14.839 -10.919 1.00 92.56 407 ILE A CA 1
ATOM 3359 C C . ILE A 1 407 ? 13.234 -14.352 -12.094 1.00 92.56 407 ILE A C 1
ATOM 3361 O O . ILE A 1 407 ? 12.250 -15.008 -12.444 1.00 92.56 407 ILE A O 1
ATOM 3365 N N . LEU A 1 408 ? 13.596 -13.238 -12.736 1.00 90.25 408 LEU A N 1
ATOM 3366 C CA . LEU A 1 408 ? 12.866 -12.715 -13.895 1.00 90.25 408 LEU A CA 1
ATOM 3367 C C . LEU A 1 408 ? 12.989 -13.628 -15.121 1.00 90.25 408 LEU A C 1
ATOM 3369 O O . LEU A 1 408 ? 11.988 -13.843 -15.803 1.00 90.25 408 LEU A O 1
ATOM 3373 N N . LEU A 1 409 ? 14.158 -14.230 -15.364 1.00 87.38 409 LEU A N 1
ATOM 3374 C CA . LEU A 1 409 ? 14.336 -15.233 -16.419 1.00 87.38 409 LEU A CA 1
ATOM 3375 C C . LEU A 1 409 ? 13.477 -16.474 -16.165 1.00 87.38 409 LEU A C 1
ATOM 3377 O O . LEU A 1 409 ? 12.756 -16.912 -17.061 1.00 87.38 409 LEU A O 1
ATOM 3381 N N . GLN A 1 410 ? 13.496 -17.010 -14.941 1.00 91.00 410 GLN A N 1
ATOM 3382 C CA . GLN A 1 410 ? 12.646 -18.145 -14.572 1.00 91.00 410 GLN A CA 1
ATOM 3383 C C . GLN A 1 410 ? 11.156 -17.813 -14.742 1.00 91.00 410 GLN A C 1
ATOM 3385 O O . GLN A 1 410 ? 10.390 -18.611 -15.283 1.00 91.00 410 GLN A O 1
ATOM 3390 N N . THR A 1 411 ? 10.753 -16.613 -14.319 1.00 91.38 411 THR A N 1
ATOM 3391 C CA . THR A 1 411 ? 9.389 -16.098 -14.497 1.00 91.38 411 THR A CA 1
ATOM 3392 C C . THR A 1 411 ? 9.006 -16.068 -15.974 1.00 91.38 411 THR A C 1
ATOM 3394 O O . THR A 1 411 ? 7.912 -16.501 -16.328 1.00 91.38 411 THR A O 1
ATOM 3397 N N . HIS A 1 412 ? 9.901 -15.595 -16.844 1.00 87.69 412 HIS A N 1
ATOM 3398 C CA . HIS A 1 412 ? 9.656 -15.507 -18.279 1.00 87.69 412 HIS A CA 1
ATOM 3399 C C . HIS A 1 412 ? 9.439 -16.888 -18.913 1.00 87.69 412 HIS A C 1
ATOM 3401 O O . HIS A 1 412 ? 8.476 -17.073 -19.656 1.00 87.69 412 HIS A O 1
ATOM 3407 N N . TYR A 1 413 ? 10.274 -17.880 -18.582 1.00 87.69 413 TYR A N 1
ATOM 3408 C CA . TYR A 1 413 ? 10.096 -19.253 -19.073 1.00 87.69 413 TYR A CA 1
ATOM 3409 C C . TYR A 1 413 ? 8.753 -19.856 -18.650 1.00 87.69 413 TYR A C 1
ATOM 3411 O O . TYR A 1 413 ? 8.046 -20.425 -19.481 1.00 87.69 413 TYR A O 1
ATOM 3419 N N . LEU A 1 414 ? 8.361 -19.682 -17.387 1.00 90.00 414 LEU A N 1
ATOM 3420 C CA . LEU A 1 414 ? 7.062 -20.148 -16.899 1.00 90.00 414 LEU A CA 1
ATOM 3421 C C . LEU A 1 414 ? 5.898 -19.416 -17.586 1.00 90.00 414 LEU A C 1
ATOM 3423 O O . LEU A 1 414 ? 4.910 -20.040 -17.969 1.00 90.00 414 LEU A O 1
ATOM 3427 N N . ALA A 1 415 ? 6.025 -18.104 -17.805 1.00 88.31 415 ALA A N 1
ATOM 3428 C CA . ALA A 1 415 ? 5.020 -17.313 -18.510 1.00 88.31 415 ALA A CA 1
ATOM 3429 C C . ALA A 1 415 ? 4.847 -17.759 -19.975 1.00 88.31 415 ALA A C 1
ATOM 3431 O O . ALA A 1 415 ? 3.718 -17.811 -20.464 1.00 88.31 415 ALA A O 1
ATOM 3432 N N . LEU A 1 416 ? 5.936 -18.149 -20.655 1.00 85.81 416 LEU A N 1
ATOM 3433 C CA . LEU A 1 416 ? 5.892 -18.744 -21.997 1.00 85.81 416 LEU A CA 1
ATOM 3434 C C . LEU A 1 416 ? 5.132 -20.076 -22.014 1.00 85.81 416 LEU A C 1
ATOM 3436 O O . LEU A 1 416 ? 4.326 -20.298 -22.918 1.00 85.81 416 LEU A O 1
ATOM 3440 N N . GLN A 1 417 ? 5.341 -20.942 -21.017 1.00 86.88 417 GLN A N 1
ATOM 3441 C CA . GLN A 1 417 ? 4.638 -22.227 -20.927 1.00 86.88 417 GLN A CA 1
ATOM 3442 C C . GLN A 1 417 ? 3.117 -22.044 -20.807 1.00 86.88 417 GLN A C 1
ATOM 3444 O O . GLN A 1 417 ? 2.359 -22.743 -21.481 1.00 86.88 417 GLN A O 1
ATOM 3449 N N . ILE A 1 418 ? 2.667 -21.081 -19.992 1.00 87.94 418 ILE A N 1
ATOM 3450 C CA . ILE A 1 418 ? 1.235 -20.788 -19.808 1.00 87.94 418 ILE A CA 1
ATOM 3451 C C . ILE A 1 418 ? 0.664 -19.791 -20.831 1.00 87.94 418 ILE A C 1
ATOM 3453 O O . ILE A 1 418 ? -0.533 -19.509 -20.799 1.00 87.94 418 ILE A O 1
ATOM 3457 N N . LYS A 1 419 ? 1.498 -19.275 -21.745 1.00 86.06 419 LYS A N 1
ATOM 3458 C CA . LYS A 1 419 ? 1.148 -18.286 -22.782 1.00 86.06 419 LYS A CA 1
ATOM 3459 C C . LYS A 1 419 ? 0.530 -16.991 -22.229 1.00 86.06 419 LYS A C 1
ATOM 3461 O O . LYS A 1 419 ? -0.396 -16.440 -22.821 1.00 86.06 419 LYS A O 1
ATOM 3466 N N . ASP A 1 420 ? 1.039 -16.495 -21.102 1.00 84.94 420 ASP A N 1
ATOM 3467 C CA . ASP A 1 420 ? 0.596 -15.217 -20.528 1.00 84.94 420 ASP A CA 1
ATOM 3468 C C . ASP A 1 420 ? 1.381 -14.046 -21.140 1.00 84.94 420 ASP A C 1
ATOM 3470 O O . ASP A 1 420 ? 2.474 -13.705 -20.687 1.00 84.94 420 ASP A O 1
ATOM 3474 N N . GLU A 1 421 ? 0.824 -13.434 -22.190 1.00 82.38 421 GLU A N 1
ATOM 3475 C CA . GLU A 1 421 ? 1.458 -12.336 -22.941 1.00 82.38 421 GLU A CA 1
ATOM 3476 C C . GLU A 1 421 ? 1.875 -11.149 -22.061 1.00 82.38 421 GLU A C 1
ATOM 3478 O O . GLU A 1 421 ? 2.906 -10.519 -22.308 1.00 82.38 421 GLU A O 1
ATOM 3483 N N . GLU A 1 422 ? 1.100 -10.845 -21.020 1.00 82.00 422 GLU A N 1
ATOM 3484 C CA . GLU A 1 422 ? 1.377 -9.724 -20.127 1.00 82.00 422 GLU A CA 1
ATOM 3485 C C . GLU A 1 422 ? 2.620 -9.998 -19.278 1.00 82.00 422 GLU A C 1
ATOM 3487 O O . GLU A 1 422 ? 3.523 -9.160 -19.219 1.00 82.00 422 GLU A O 1
ATOM 3492 N N . LEU A 1 423 ? 2.701 -11.178 -18.658 1.00 81.50 423 LEU A N 1
ATOM 3493 C CA . LEU A 1 423 ? 3.864 -11.570 -17.861 1.00 81.50 423 LEU A CA 1
ATOM 3494 C C . LEU A 1 423 ? 5.111 -11.766 -18.728 1.00 81.50 423 LEU A C 1
ATOM 3496 O O . LEU A 1 423 ? 6.205 -11.380 -18.307 1.00 81.50 423 LEU A O 1
ATOM 3500 N N . ILE A 1 424 ? 4.960 -12.300 -19.945 1.00 83.00 424 ILE A N 1
ATOM 3501 C CA . ILE A 1 424 ? 6.052 -12.418 -20.925 1.00 83.00 424 ILE A CA 1
ATOM 3502 C C . ILE A 1 424 ? 6.630 -11.031 -21.227 1.00 83.00 424 ILE A C 1
ATOM 3504 O O . ILE A 1 424 ? 7.841 -10.833 -21.105 1.00 83.00 424 ILE A O 1
ATOM 3508 N N . ARG A 1 425 ? 5.777 -10.054 -21.563 1.00 78.38 425 ARG A N 1
ATOM 3509 C CA . ARG A 1 425 ? 6.208 -8.681 -21.857 1.00 78.38 425 ARG A CA 1
ATOM 3510 C C . ARG A 1 425 ? 6.839 -8.012 -20.638 1.00 78.38 425 ARG A C 1
ATOM 3512 O O . ARG A 1 425 ? 7.958 -7.518 -20.730 1.00 78.38 425 ARG A O 1
ATOM 3519 N N . ASN A 1 426 ? 6.157 -8.025 -19.493 1.00 82.50 426 ASN A N 1
ATOM 3520 C CA . ASN A 1 426 ? 6.607 -7.303 -18.302 1.00 82.50 426 ASN A CA 1
ATOM 3521 C C . ASN A 1 426 ? 7.946 -7.850 -17.769 1.00 82.50 426 ASN A C 1
ATOM 3523 O O . ASN A 1 426 ? 8.815 -7.074 -17.367 1.00 82.50 426 ASN A O 1
ATOM 3527 N N . SER A 1 427 ? 8.134 -9.177 -17.769 1.00 84.94 427 SER A N 1
ATOM 3528 C CA . SER A 1 427 ? 9.412 -9.796 -17.376 1.00 84.94 427 SER A CA 1
ATOM 3529 C C . SER A 1 427 ? 10.540 -9.412 -18.334 1.00 84.94 427 SER A C 1
ATOM 3531 O O . SER A 1 427 ? 11.618 -9.035 -17.875 1.00 84.94 427 SER A O 1
ATOM 3533 N N . LEU A 1 428 ? 10.278 -9.410 -19.646 1.00 78.75 428 LEU A N 1
ATOM 3534 C CA . LEU A 1 428 ? 11.251 -9.010 -20.661 1.00 78.75 428 LEU A CA 1
ATOM 3535 C C . LEU A 1 428 ? 11.683 -7.545 -20.509 1.00 78.75 428 LEU A C 1
ATOM 3537 O O . LEU A 1 428 ? 12.878 -7.252 -20.521 1.00 78.75 428 LEU A O 1
ATOM 3541 N N . GLU A 1 429 ? 10.729 -6.632 -20.320 1.00 78.25 429 GLU A N 1
ATOM 3542 C CA . GLU A 1 429 ? 11.010 -5.203 -20.151 1.00 78.25 429 GLU A CA 1
ATOM 3543 C C . GLU A 1 429 ? 11.906 -4.939 -18.927 1.00 78.25 429 GLU A C 1
ATOM 3545 O O . GLU A 1 429 ? 12.871 -4.183 -19.028 1.00 78.25 429 GLU A O 1
ATOM 3550 N N . LEU A 1 430 ? 11.671 -5.606 -17.790 1.00 83.38 430 LEU A N 1
ATOM 3551 C CA . LEU A 1 430 ? 12.527 -5.460 -16.603 1.00 83.38 430 LEU A CA 1
ATOM 3552 C C . LEU A 1 430 ? 13.930 -6.052 -16.783 1.00 83.38 430 LEU A C 1
ATOM 3554 O O . LEU A 1 430 ? 14.898 -5.499 -16.258 1.00 83.38 430 LEU A O 1
ATOM 3558 N N . MET A 1 431 ? 14.073 -7.145 -17.534 1.00 80.12 431 MET A N 1
ATOM 3559 C CA . MET A 1 431 ? 15.396 -7.686 -17.867 1.00 80.12 431 MET A CA 1
ATOM 3560 C C . MET A 1 431 ? 16.199 -6.718 -18.745 1.00 80.12 431 MET A C 1
ATOM 3562 O O . MET A 1 431 ? 17.410 -6.595 -18.566 1.00 80.12 431 MET A O 1
ATOM 3566 N N . ILE A 1 432 ? 15.537 -5.976 -19.644 1.00 74.00 432 ILE A N 1
ATOM 3567 C CA . ILE A 1 432 ? 16.174 -4.899 -20.418 1.00 74.00 432 ILE A CA 1
ATOM 3568 C C . ILE A 1 432 ? 16.664 -3.793 -19.478 1.00 74.00 432 ILE A C 1
ATOM 3570 O O . ILE A 1 432 ? 17.804 -3.352 -19.593 1.00 74.00 432 ILE A O 1
ATOM 3574 N N . VAL A 1 433 ? 15.854 -3.384 -18.498 1.00 78.00 433 VAL A N 1
ATOM 3575 C CA . VAL A 1 433 ? 16.278 -2.401 -17.484 1.00 78.00 433 VAL A CA 1
ATOM 3576 C C . VAL A 1 433 ? 17.525 -2.878 -16.740 1.00 78.00 433 VAL A C 1
ATOM 3578 O O . VAL A 1 433 ? 18.480 -2.117 -16.598 1.00 78.00 433 VAL A O 1
ATOM 3581 N N . ILE A 1 434 ? 17.549 -4.143 -16.315 1.00 79.00 434 ILE A N 1
ATOM 3582 C CA . ILE A 1 434 ? 18.712 -4.759 -15.664 1.00 79.00 434 ILE A CA 1
ATOM 3583 C C . ILE A 1 434 ? 19.956 -4.689 -16.549 1.00 79.00 434 ILE A C 1
ATOM 3585 O O . ILE A 1 434 ? 21.024 -4.323 -16.056 1.00 79.00 434 ILE A O 1
ATOM 3589 N N . HIS A 1 435 ? 19.832 -4.991 -17.842 1.00 74.75 435 HIS A N 1
ATOM 3590 C CA . HIS A 1 435 ? 20.952 -4.912 -18.777 1.00 74.75 435 HIS A CA 1
ATOM 3591 C C . HIS A 1 435 ? 21.604 -3.520 -18.774 1.00 74.75 435 HIS A C 1
ATOM 3593 O O . HIS A 1 435 ? 22.825 -3.425 -18.718 1.00 74.75 435 HIS A O 1
ATOM 3599 N N . TYR A 1 436 ? 20.809 -2.448 -18.730 1.00 68.75 436 TYR A N 1
ATOM 3600 C CA . TYR A 1 436 ? 21.326 -1.075 -18.683 1.00 68.75 436 TYR A CA 1
ATOM 3601 C C . TYR A 1 436 ? 21.884 -0.644 -17.318 1.00 68.75 436 TYR A C 1
ATOM 3603 O O . TYR A 1 436 ? 22.672 0.299 -17.258 1.00 68.75 436 TYR A O 1
ATOM 3611 N N . ILE A 1 437 ? 21.494 -1.314 -16.229 1.00 73.94 437 ILE A N 1
ATOM 3612 C CA . ILE A 1 437 ? 22.066 -1.095 -14.888 1.00 73.94 437 ILE A CA 1
ATOM 3613 C C . ILE A 1 437 ? 23.411 -1.821 -14.735 1.00 73.94 437 ILE A C 1
ATOM 3615 O O . ILE A 1 437 ? 24.268 -1.388 -13.962 1.00 73.94 437 ILE A O 1
ATOM 3619 N N . SER A 1 438 ? 23.591 -2.936 -15.442 1.00 70.50 438 SER A N 1
ATOM 3620 C CA . SER A 1 438 ? 24.722 -3.846 -15.268 1.00 70.50 438 SER A CA 1
ATOM 3621 C C . SER A 1 438 ? 25.958 -3.356 -16.030 1.00 70.50 438 SER A C 1
ATOM 3623 O O . SER A 1 438 ? 25.982 -3.384 -17.256 1.00 70.50 438 SER A O 1
ATOM 3625 N N . ASN A 1 439 ? 27.019 -2.977 -15.314 1.00 57.84 439 ASN A N 1
ATOM 3626 C CA . ASN A 1 439 ? 28.357 -2.801 -15.889 1.00 57.84 439 ASN A CA 1
ATOM 3627 C C . ASN A 1 439 ? 29.114 -4.137 -15.774 1.00 57.84 439 ASN A C 1
ATOM 3629 O O . ASN A 1 439 ? 29.757 -4.365 -14.758 1.00 57.84 439 ASN A O 1
ATOM 3633 N N . GLU A 1 440 ? 28.952 -5.014 -16.769 1.00 53.75 440 GLU A N 1
ATOM 3634 C CA . GLU A 1 440 ? 29.675 -6.284 -17.007 1.00 53.75 440 GLU A CA 1
ATOM 3635 C C . GLU A 1 440 ? 30.044 -7.165 -15.789 1.00 53.75 440 GLU A C 1
ATOM 3637 O O . GLU A 1 440 ? 30.998 -6.909 -15.059 1.00 53.75 440 GLU A O 1
ATOM 3642 N N . ASN A 1 441 ? 29.289 -8.260 -15.639 1.00 53.06 441 ASN A N 1
ATOM 3643 C CA . ASN A 1 441 ? 29.707 -9.631 -15.295 1.00 53.06 441 ASN A CA 1
ATOM 3644 C C . ASN A 1 441 ? 28.445 -10.373 -14.852 1.00 53.06 441 ASN A C 1
ATOM 3646 O O . ASN A 1 441 ? 28.008 -10.279 -13.706 1.00 53.06 441 ASN A O 1
ATOM 3650 N N . ILE A 1 442 ? 27.817 -11.047 -15.806 1.00 62.16 442 ILE A N 1
ATOM 3651 C CA . ILE A 1 442 ? 26.618 -11.851 -15.602 1.00 62.16 442 ILE A CA 1
ATOM 3652 C C . ILE A 1 442 ? 27.063 -13.322 -15.630 1.00 62.16 442 ILE A C 1
ATOM 3654 O O . ILE A 1 442 ? 27.995 -13.655 -16.357 1.00 62.16 442 ILE A O 1
ATOM 3658 N N . SER A 1 443 ? 26.461 -14.202 -14.822 1.00 63.28 443 SER A N 1
ATOM 3659 C CA . SER A 1 443 ? 26.859 -15.618 -14.833 1.00 63.28 443 SER A CA 1
ATOM 3660 C C . SER A 1 443 ? 26.597 -16.266 -16.201 1.00 63.28 443 SER A C 1
ATOM 3662 O O . SER A 1 443 ? 25.687 -15.866 -16.934 1.00 63.28 443 SER A O 1
ATOM 3664 N N . THR A 1 444 ? 27.368 -17.299 -16.539 1.00 63.72 444 THR A N 1
ATOM 3665 C CA . THR A 1 444 ? 27.275 -18.023 -17.818 1.00 63.72 444 THR A CA 1
ATOM 3666 C C . THR A 1 444 ? 25.877 -18.571 -18.103 1.00 63.72 444 THR A C 1
ATOM 3668 O O . THR A 1 444 ? 25.430 -18.612 -19.248 1.00 63.72 444 THR A O 1
ATOM 3671 N N . GLU A 1 445 ? 25.150 -18.962 -17.062 1.00 61.09 445 GLU A N 1
ATOM 3672 C CA . GLU A 1 445 ? 23.797 -19.518 -17.136 1.00 61.09 445 GLU A CA 1
ATOM 3673 C C . GLU A 1 445 ? 22.777 -18.442 -17.518 1.00 61.09 445 GLU A C 1
ATOM 3675 O O . GLU A 1 445 ? 21.883 -18.672 -18.336 1.00 61.09 445 GLU A O 1
ATOM 3680 N N . ILE A 1 446 ? 22.931 -17.243 -16.958 1.00 61.03 446 ILE A N 1
ATOM 3681 C CA . ILE A 1 446 ? 22.088 -16.096 -17.278 1.00 61.03 446 ILE A CA 1
ATOM 3682 C C . ILE A 1 446 ? 22.364 -15.633 -18.716 1.00 61.03 446 ILE A C 1
ATOM 3684 O O . ILE A 1 446 ? 21.424 -15.344 -19.461 1.00 61.03 446 ILE A O 1
ATOM 3688 N N . GLU A 1 447 ? 23.631 -15.611 -19.139 1.00 63.25 447 GLU A N 1
ATOM 3689 C CA . GLU A 1 447 ? 24.005 -15.304 -20.524 1.00 63.25 447 GLU A CA 1
ATOM 3690 C C . GLU A 1 447 ? 23.379 -16.292 -21.516 1.00 63.25 447 GLU A C 1
ATOM 3692 O O . GLU A 1 447 ? 22.789 -15.877 -22.518 1.00 63.25 447 GLU A O 1
ATOM 3697 N N . GLN A 1 448 ? 23.434 -17.595 -21.219 1.00 63.09 448 GLN A N 1
ATOM 3698 C CA . GLN A 1 448 ? 22.764 -18.624 -22.019 1.00 63.09 448 GLN A CA 1
ATOM 3699 C C . GLN A 1 448 ? 21.248 -18.413 -22.062 1.00 63.09 448 GLN A C 1
ATOM 3701 O O . GLN A 1 448 ? 20.658 -18.465 -23.142 1.00 63.09 448 GLN A O 1
ATOM 3706 N N . GLY A 1 449 ? 20.622 -18.101 -20.922 1.00 60.81 449 GLY A N 1
ATOM 3707 C CA . GLY A 1 449 ? 19.200 -17.767 -20.850 1.00 60.81 449 GLY A CA 1
ATOM 3708 C C . GLY A 1 449 ? 18.822 -16.605 -21.776 1.00 60.81 449 GLY A C 1
ATOM 3709 O O . GLY A 1 449 ? 17.877 -16.721 -22.553 1.00 60.81 449 GLY A O 1
ATOM 3710 N N . ILE A 1 450 ? 19.601 -15.519 -21.769 1.00 64.31 450 ILE A N 1
ATOM 3711 C CA . ILE A 1 450 ? 19.398 -14.357 -22.651 1.00 64.31 450 ILE A CA 1
ATOM 3712 C C . ILE A 1 450 ? 19.577 -14.736 -24.132 1.00 64.31 450 ILE A C 1
ATOM 3714 O O . ILE A 1 450 ? 18.788 -14.317 -24.984 1.00 64.31 450 ILE A O 1
ATOM 3718 N N . LEU A 1 451 ? 20.606 -15.525 -24.463 1.00 65.00 451 LEU A N 1
ATOM 3719 C CA . LEU A 1 451 ? 20.883 -15.965 -25.837 1.00 65.00 451 LEU A CA 1
ATOM 3720 C C . LEU A 1 451 ? 19.795 -16.880 -26.403 1.00 65.00 451 LEU A C 1
ATOM 3722 O O . LEU A 1 451 ? 19.534 -16.855 -27.605 1.00 65.00 451 LEU A O 1
ATOM 3726 N N . GLU A 1 452 ? 19.169 -17.701 -25.570 1.00 63.47 452 GLU A N 1
ATOM 3727 C CA . GLU A 1 452 ? 18.069 -18.562 -25.991 1.00 63.47 452 GLU A CA 1
ATOM 3728 C C . GLU A 1 452 ? 16.774 -17.781 -26.208 1.00 63.47 452 GLU A C 1
ATOM 3730 O O . GLU A 1 452 ? 16.102 -18.003 -27.214 1.00 63.47 452 GLU A O 1
ATOM 3735 N N . LEU A 1 453 ? 16.464 -16.802 -25.353 1.00 64.88 453 LEU A N 1
ATOM 3736 C CA . LEU A 1 453 ? 15.298 -15.934 -25.549 1.00 64.88 453 LEU A CA 1
ATOM 3737 C C . LEU A 1 453 ? 15.359 -15.159 -26.871 1.00 64.88 453 LEU A C 1
ATOM 3739 O O . LEU A 1 453 ? 14.337 -15.028 -27.545 1.00 64.88 453 LEU A O 1
ATOM 3743 N N . LYS A 1 454 ? 16.560 -14.752 -27.315 1.00 64.75 454 LYS A N 1
ATOM 3744 C CA . LYS A 1 454 ? 16.775 -14.184 -28.664 1.00 64.75 454 LYS A CA 1
ATOM 3745 C C . LYS A 1 454 ? 16.284 -15.100 -29.787 1.00 64.75 454 LYS A C 1
ATOM 3747 O O . LYS A 1 454 ? 15.836 -14.611 -30.817 1.00 64.75 454 LYS A O 1
ATOM 3752 N N . LYS A 1 455 ? 16.385 -16.422 -29.613 1.00 62.75 455 LYS A N 1
ATOM 3753 C CA . LYS A 1 455 ? 16.016 -17.417 -30.635 1.00 62.75 455 LYS A CA 1
ATOM 3754 C C . LYS A 1 455 ? 14.519 -17.722 -30.650 1.00 62.75 455 LYS A C 1
ATOM 3756 O O . LYS A 1 455 ? 14.007 -18.136 -31.684 1.00 62.75 455 LYS A O 1
ATOM 3761 N N . ILE A 1 456 ? 13.834 -17.545 -29.518 1.00 62.16 456 ILE A N 1
ATOM 3762 C CA . ILE A 1 456 ? 12.428 -17.943 -29.330 1.00 62.16 456 ILE A CA 1
ATOM 3763 C C . ILE A 1 456 ? 11.452 -16.905 -29.926 1.00 62.16 456 ILE A C 1
ATOM 3765 O O . ILE A 1 456 ? 10.297 -17.231 -30.176 1.00 62.16 456 ILE A O 1
ATOM 3769 N N . ASN A 1 457 ? 11.924 -15.686 -30.216 1.00 57.66 457 ASN A N 1
ATOM 3770 C CA . ASN A 1 457 ? 11.204 -14.595 -30.891 1.00 57.66 457 ASN A CA 1
ATOM 3771 C C . ASN A 1 457 ? 9.691 -14.454 -30.561 1.00 57.66 457 ASN A C 1
ATOM 3773 O O . ASN A 1 457 ? 8.875 -14.478 -31.485 1.00 57.66 457 ASN A O 1
ATOM 3777 N N . PRO A 1 458 ? 9.263 -14.303 -29.286 1.00 48.12 458 PRO A N 1
ATOM 3778 C CA . PRO A 1 458 ? 7.840 -14.138 -28.989 1.00 48.12 458 PRO A CA 1
ATOM 3779 C C . PRO A 1 458 ? 7.356 -12.681 -29.098 1.00 48.12 458 PRO A C 1
ATOM 3781 O O . PRO A 1 458 ? 6.161 -12.456 -29.250 1.00 48.12 458 PRO A O 1
ATOM 3784 N N . PHE A 1 459 ? 8.258 -11.691 -29.079 1.00 41.88 459 PHE A N 1
ATOM 3785 C CA . PHE A 1 459 ? 7.963 -10.279 -29.339 1.00 41.88 459 PHE A CA 1
ATOM 3786 C C . PHE A 1 459 ? 9.187 -9.615 -29.987 1.00 41.88 459 PHE A C 1
ATOM 3788 O O . PHE A 1 459 ? 10.290 -9.726 -29.454 1.00 41.88 459 PHE A O 1
ATOM 3795 N N . ASN A 1 460 ? 8.993 -8.884 -31.092 1.00 45.41 460 ASN A N 1
ATOM 3796 C CA . ASN A 1 460 ? 9.984 -7.949 -31.644 1.00 45.41 460 ASN A CA 1
ATOM 3797 C C . ASN A 1 460 ? 10.161 -6.759 -30.675 1.00 45.41 460 ASN A C 1
ATOM 3799 O O . ASN A 1 460 ? 9.707 -5.648 -30.930 1.00 45.41 460 ASN A O 1
ATOM 3803 N N . VAL A 1 461 ? 10.795 -6.995 -29.534 1.00 48.91 461 VAL A N 1
ATOM 3804 C CA . VAL A 1 461 ? 11.516 -5.960 -28.788 1.00 48.91 461 VAL A CA 1
ATOM 3805 C C . VAL A 1 461 ? 12.969 -6.152 -29.204 1.00 48.91 461 VAL A C 1
ATOM 3807 O O . VAL A 1 461 ? 13.393 -7.306 -29.228 1.00 48.91 461 VAL A O 1
ATOM 3810 N N . PRO A 1 462 ? 13.720 -5.113 -29.610 1.00 45.12 462 PRO A N 1
ATOM 3811 C CA . PRO A 1 462 ? 15.058 -5.271 -30.175 1.00 45.12 462 PRO A CA 1
ATOM 3812 C C . PRO A 1 462 ? 15.975 -5.963 -29.164 1.00 45.12 462 PRO A C 1
ATOM 3814 O O . PRO A 1 462 ? 16.569 -5.338 -28.286 1.00 45.12 462 PRO A O 1
ATOM 3817 N N . VAL A 1 463 ? 16.065 -7.290 -29.257 1.00 41.66 463 VAL A N 1
ATOM 3818 C CA . VAL A 1 463 ? 16.911 -8.082 -28.383 1.00 41.66 463 VAL A CA 1
ATOM 3819 C C . VAL A 1 463 ? 18.327 -7.921 -28.910 1.00 41.66 463 VAL A C 1
ATOM 3821 O O . VAL A 1 463 ? 18.758 -8.648 -29.796 1.00 41.66 463 VAL A O 1
ATOM 3824 N N . PHE A 1 464 ? 19.054 -6.959 -28.343 1.00 43.88 464 PHE A N 1
ATOM 3825 C CA . PHE A 1 464 ? 20.480 -6.735 -28.579 1.00 43.88 464 PHE A CA 1
ATOM 3826 C C . PHE A 1 464 ? 20.883 -6.569 -30.055 1.00 43.88 464 PHE A C 1
ATOM 3828 O O . PHE A 1 464 ? 21.492 -7.445 -30.667 1.00 43.88 464 PHE A O 1
ATOM 3835 N N . SER A 1 465 ? 20.674 -5.360 -30.553 1.00 35.94 465 SER A N 1
ATOM 3836 C CA . SER A 1 465 ? 21.557 -4.693 -31.514 1.00 35.94 465 SER A CA 1
ATOM 3837 C C . SER A 1 465 ? 21.439 -3.203 -31.201 1.00 35.94 465 SER A C 1
ATOM 3839 O O . SER A 1 465 ? 20.402 -2.595 -31.434 1.00 35.94 465 SER A O 1
ATOM 3841 N N . ILE A 1 466 ? 22.325 -2.670 -30.356 1.00 37.59 466 ILE A N 1
ATOM 3842 C CA . ILE A 1 466 ? 23.457 -1.838 -30.794 1.00 37.59 466 ILE A CA 1
ATOM 3843 C C . ILE A 1 466 ? 23.038 -0.903 -31.931 1.00 37.59 466 ILE A C 1
ATOM 3845 O O . ILE A 1 466 ? 22.888 -1.356 -33.058 1.00 37.59 466 ILE A O 1
ATOM 3849 N N . LYS A 1 467 ? 22.957 0.396 -31.620 1.00 40.78 467 LYS A N 1
ATOM 3850 C CA . LYS A 1 467 ? 23.163 1.500 -32.566 1.00 40.78 467 LYS A CA 1
ATOM 3851 C C . LYS A 1 467 ? 22.522 1.281 -33.944 1.00 40.78 467 LYS A C 1
ATOM 3853 O O . LYS A 1 467 ? 23.223 1.219 -34.950 1.00 40.78 467 LYS A O 1
ATOM 3858 N N . GLU A 1 468 ? 21.198 1.307 -34.028 1.00 43.38 468 GLU A N 1
ATOM 3859 C CA . GLU A 1 468 ? 20.692 2.176 -35.085 1.00 43.38 468 GLU A CA 1
ATOM 3860 C C . GLU A 1 468 ? 21.053 3.579 -34.607 1.00 43.38 468 GLU A C 1
ATOM 3862 O O . GLU A 1 468 ? 20.579 4.016 -33.556 1.00 43.38 468 GLU A O 1
ATOM 3867 N N . GLU A 1 469 ? 22.001 4.232 -35.284 1.00 48.12 469 GLU A N 1
ATOM 3868 C CA . GLU A 1 469 ? 22.237 5.666 -35.125 1.00 48.12 469 GLU A CA 1
ATOM 3869 C C . GLU A 1 469 ? 20.951 6.385 -35.550 1.00 48.12 469 GLU A C 1
ATOM 3871 O O . GLU A 1 469 ? 20.836 6.932 -36.643 1.00 48.12 469 GLU A O 1
ATOM 3876 N N . LEU A 1 470 ? 19.937 6.345 -34.682 1.00 57.59 470 LEU A N 1
ATOM 3877 C CA . LEU A 1 470 ? 18.841 7.289 -34.694 1.00 57.59 470 LEU A CA 1
ATOM 3878 C C . LEU A 1 470 ? 19.511 8.650 -34.710 1.00 57.59 470 LEU A C 1
ATOM 3880 O O . LEU A 1 470 ? 20.318 8.944 -33.821 1.00 57.59 470 LEU A O 1
ATOM 3884 N N . ASP A 1 471 ? 19.206 9.467 -35.717 1.00 64.75 471 ASP A N 1
ATOM 3885 C CA . ASP A 1 471 ? 19.716 10.823 -35.717 1.00 64.75 471 ASP A CA 1
ATOM 3886 C C . ASP A 1 471 ? 19.112 11.552 -34.516 1.00 64.75 471 ASP A C 1
ATOM 3888 O O . ASP A 1 471 ? 18.002 12.087 -34.546 1.00 64.75 471 ASP A O 1
ATOM 3892 N N . LEU A 1 472 ? 19.883 11.572 -33.429 1.00 71.31 472 LEU A N 1
ATOM 3893 C CA . LEU A 1 472 ? 19.503 12.196 -32.178 1.00 71.31 472 LEU A CA 1
ATOM 3894 C C . LEU A 1 472 ? 19.209 13.693 -32.377 1.00 71.31 472 LEU A C 1
ATOM 3896 O O . LEU A 1 472 ? 18.565 14.293 -31.520 1.00 71.31 472 LEU A O 1
ATOM 3900 N N . ASN A 1 473 ? 19.652 14.303 -33.493 1.00 72.06 473 ASN A N 1
ATOM 3901 C CA . ASN A 1 473 ? 19.351 15.697 -33.819 1.00 72.06 473 ASN A CA 1
ATOM 3902 C C . ASN A 1 473 ? 17.842 15.940 -33.955 1.00 72.06 473 ASN A C 1
ATOM 3904 O O . ASN A 1 473 ? 17.383 17.025 -33.606 1.00 72.06 473 ASN A O 1
ATOM 3908 N N . ILE A 1 474 ? 17.064 14.937 -34.383 1.00 74.75 474 ILE A N 1
ATOM 3909 C CA . ILE A 1 474 ? 15.600 15.039 -34.524 1.00 74.75 474 ILE A CA 1
ATOM 3910 C C . ILE A 1 474 ? 14.935 15.350 -33.174 1.00 74.75 474 ILE A C 1
ATOM 3912 O O . ILE A 1 474 ? 13.908 16.022 -33.120 1.00 74.75 474 ILE A O 1
ATOM 3916 N N . PHE A 1 475 ? 15.536 14.893 -32.073 1.00 75.69 475 PHE A N 1
ATOM 3917 C CA . PHE A 1 475 ? 15.022 15.115 -30.722 1.00 75.69 475 PHE A CA 1
ATOM 3918 C C . PHE A 1 475 ? 15.613 16.359 -30.055 1.00 75.69 475 PHE A C 1
ATOM 3920 O O . PHE A 1 475 ? 15.052 16.840 -29.073 1.00 75.69 475 PHE A O 1
ATOM 3927 N N . THR A 1 476 ? 16.742 16.884 -30.542 1.00 81.44 476 THR A N 1
ATOM 3928 C CA . THR A 1 476 ? 17.403 18.021 -29.895 1.00 81.44 476 THR A CA 1
ATOM 3929 C C . THR A 1 476 ? 16.667 19.329 -30.111 1.00 81.44 476 THR A C 1
ATOM 3931 O O . THR A 1 476 ? 16.228 19.654 -31.210 1.00 81.44 476 THR A O 1
ATOM 3934 N N . ASN A 1 477 ? 16.608 20.126 -29.051 1.00 84.88 477 ASN A N 1
ATOM 3935 C CA . ASN A 1 477 ? 16.095 21.477 -29.097 1.00 84.88 477 ASN A CA 1
ATOM 3936 C C . ASN A 1 477 ? 16.782 22.329 -28.023 1.00 84.88 477 ASN A C 1
ATOM 3938 O O . ASN A 1 477 ? 16.835 21.960 -26.847 1.00 84.88 477 ASN A O 1
ATOM 3942 N N . THR A 1 478 ? 17.330 23.471 -28.432 1.00 81.75 478 THR A N 1
ATOM 3943 C CA . THR A 1 478 ? 18.069 24.390 -27.558 1.00 81.75 478 THR A CA 1
ATOM 3944 C C . THR A 1 478 ? 17.154 25.264 -26.702 1.00 81.75 478 THR A C 1
ATOM 3946 O O . THR A 1 478 ? 17.598 25.745 -25.652 1.00 81.75 478 THR A O 1
ATOM 3949 N N . GLU A 1 479 ? 15.892 25.424 -27.101 1.00 89.31 479 GLU A N 1
ATOM 3950 C CA . GLU A 1 479 ? 14.871 26.196 -26.394 1.00 89.31 479 GLU A CA 1
ATOM 3951 C C . GLU A 1 479 ? 13.841 25.294 -25.711 1.00 89.31 479 GLU A C 1
ATOM 3953 O O . GLU A 1 479 ? 13.615 24.151 -26.111 1.00 89.31 479 GLU A O 1
ATOM 3958 N N . PHE A 1 480 ? 13.202 25.827 -24.669 1.00 90.50 480 PHE A N 1
ATOM 3959 C CA . PHE A 1 480 ? 12.093 25.153 -24.003 1.00 90.50 480 PHE A CA 1
ATOM 3960 C C . PHE A 1 480 ? 10.856 25.180 -24.906 1.00 90.50 480 PHE A C 1
ATOM 3962 O O . PHE A 1 480 ? 10.365 26.256 -25.240 1.00 90.50 480 PHE A O 1
ATOM 3969 N N . LYS A 1 481 ? 10.343 24.002 -25.269 1.00 91.50 481 LYS A N 1
ATOM 3970 C CA . LYS A 1 481 ? 9.070 23.833 -25.989 1.00 91.50 481 LYS A CA 1
ATOM 3971 C C . LYS A 1 481 ? 8.113 22.958 -25.196 1.00 91.50 481 LYS A C 1
ATOM 3973 O O . LYS A 1 481 ? 8.550 22.229 -24.305 1.00 91.50 481 LYS A O 1
ATOM 3978 N N . GLN A 1 482 ? 6.818 23.036 -25.488 1.00 90.50 482 GLN A N 1
ATOM 3979 C CA . GLN A 1 482 ? 5.848 22.160 -24.833 1.00 90.50 482 GLN A CA 1
ATOM 3980 C C . GLN A 1 482 ? 6.128 20.712 -25.232 1.00 90.50 482 GLN A C 1
ATOM 3982 O O . GLN A 1 482 ? 6.543 20.451 -26.359 1.00 90.50 482 GLN A O 1
ATOM 3987 N N . ILE A 1 483 ? 5.886 19.760 -24.325 1.00 87.81 483 ILE A N 1
ATOM 3988 C CA . ILE A 1 483 ? 6.031 18.329 -24.641 1.00 87.81 483 ILE A CA 1
ATOM 3989 C C . ILE A 1 483 ? 5.258 17.936 -25.905 1.00 87.81 483 ILE A C 1
ATOM 3991 O O . ILE A 1 483 ? 5.696 17.061 -26.650 1.00 87.81 483 ILE A O 1
ATOM 3995 N N . ASP A 1 484 ? 4.139 18.613 -26.176 1.00 87.62 484 ASP A N 1
ATOM 3996 C CA . ASP A 1 484 ? 3.305 18.329 -27.333 1.00 87.62 484 ASP A CA 1
ATOM 3997 C C . ASP A 1 484 ? 4.008 18.537 -28.677 1.00 87.62 484 ASP A C 1
ATOM 3999 O O . ASP A 1 484 ? 3.701 17.802 -29.618 1.00 87.62 484 ASP A O 1
ATOM 4003 N N . ASP A 1 485 ? 5.012 19.417 -28.714 1.00 88.06 485 ASP A N 1
ATOM 4004 C CA . ASP A 1 485 ? 5.812 19.756 -29.894 1.00 88.06 485 ASP A CA 1
ATOM 4005 C C . ASP A 1 485 ? 6.881 18.697 -30.232 1.00 88.06 485 ASP A C 1
ATOM 4007 O O . ASP A 1 485 ? 7.557 18.803 -31.257 1.00 88.06 485 ASP A O 1
ATOM 4011 N N . PHE A 1 486 ? 7.068 17.690 -29.373 1.00 85.19 486 PHE A N 1
ATOM 4012 C CA . PHE A 1 486 ? 8.074 16.640 -29.538 1.00 85.19 486 PHE A CA 1
ATOM 4013 C C . PHE A 1 486 ? 7.475 15.316 -30.057 1.00 85.19 486 PHE A C 1
ATOM 4015 O O . PHE A 1 486 ? 6.278 15.058 -29.875 1.00 85.19 486 PHE A O 1
ATOM 4022 N N . PRO A 1 487 ? 8.296 14.439 -30.679 1.00 82.69 487 PRO A N 1
ATOM 4023 C CA . PRO A 1 487 ? 7.862 13.126 -31.162 1.00 82.69 487 PRO A CA 1
ATOM 4024 C C . PRO A 1 487 ? 7.177 12.270 -30.088 1.00 82.69 487 PRO A C 1
ATOM 4026 O O . PRO A 1 487 ? 7.544 12.316 -28.913 1.00 82.69 487 PRO A O 1
ATOM 4029 N N . SER A 1 488 ? 6.227 11.424 -30.506 1.00 80.50 488 SER A N 1
ATOM 4030 C CA . SER A 1 488 ? 5.455 10.542 -29.612 1.00 80.50 488 SER A CA 1
ATOM 4031 C C . SER A 1 488 ? 6.328 9.632 -28.744 1.00 80.50 488 SER A C 1
ATOM 4033 O O . SER A 1 488 ? 5.980 9.404 -27.592 1.00 80.50 488 SER A O 1
ATOM 4035 N N . LEU A 1 489 ? 7.491 9.202 -29.243 1.00 78.25 489 LEU A N 1
ATOM 4036 C CA . LEU A 1 489 ? 8.479 8.402 -28.504 1.00 78.25 489 LEU A CA 1
ATOM 4037 C C . LEU A 1 489 ? 8.897 9.028 -27.162 1.00 78.25 489 LEU A C 1
ATOM 4039 O O . LEU A 1 489 ? 9.096 8.310 -26.189 1.00 78.25 489 LEU A O 1
ATOM 4043 N N . LEU A 1 490 ? 8.985 10.361 -27.076 1.00 79.06 490 LEU A N 1
ATOM 4044 C CA . LEU A 1 490 ? 9.328 11.068 -25.832 1.00 79.06 490 LEU A CA 1
ATOM 4045 C C . LEU A 1 490 ? 8.144 11.192 -24.859 1.00 79.06 490 LEU A C 1
ATOM 4047 O O . LEU A 1 490 ? 8.328 11.565 -23.702 1.00 79.06 490 LEU A O 1
ATOM 4051 N N . LYS A 1 491 ? 6.933 10.872 -25.327 1.00 81.31 491 LYS A N 1
ATOM 4052 C CA . LYS A 1 491 ? 5.687 10.849 -24.549 1.00 81.31 491 LYS A CA 1
ATOM 4053 C C . LYS A 1 491 ? 5.336 9.438 -24.060 1.00 81.31 491 LYS A C 1
ATOM 4055 O O . LYS A 1 491 ? 4.295 9.260 -23.422 1.00 81.31 491 LYS A O 1
ATOM 4060 N N . GLU A 1 492 ? 6.147 8.432 -24.380 1.00 84.62 492 GLU A N 1
ATOM 4061 C CA . GLU A 1 492 ? 5.949 7.054 -23.932 1.00 84.62 492 GLU A CA 1
ATOM 4062 C C . GLU A 1 492 ? 6.422 6.833 -22.487 1.00 84.62 492 GLU A C 1
ATOM 4064 O O . GLU A 1 492 ? 6.905 7.744 -21.809 1.00 84.62 492 GLU A O 1
ATOM 4069 N N . TRP A 1 493 ? 6.213 5.617 -21.986 1.00 86.06 493 TRP A N 1
ATOM 4070 C CA . TRP A 1 493 ? 6.725 5.193 -20.689 1.00 86.06 493 TRP A CA 1
ATOM 4071 C C . TRP A 1 493 ? 8.216 4.879 -20.766 1.00 86.06 493 TRP A C 1
ATOM 4073 O O . TRP A 1 493 ? 8.657 4.090 -21.601 1.00 86.06 493 TRP A O 1
ATOM 4083 N N . PHE A 1 494 ? 8.973 5.443 -19.834 1.00 88.31 494 PHE A N 1
ATOM 4084 C CA . PHE A 1 494 ? 10.369 5.102 -19.622 1.00 88.31 494 PHE A CA 1
ATOM 4085 C C . PHE A 1 494 ? 10.524 4.372 -18.299 1.00 88.31 494 PHE A C 1
ATOM 4087 O O . PHE A 1 494 ? 9.899 4.732 -17.312 1.00 88.31 494 PHE A O 1
ATOM 4094 N N . TYR A 1 495 ? 11.392 3.378 -18.252 1.00 87.75 495 TYR A N 1
ATOM 4095 C CA . TYR A 1 495 ? 11.824 2.753 -17.018 1.00 87.75 495 TYR A CA 1
ATOM 4096 C C . TYR A 1 495 ? 12.938 3.558 -16.378 1.00 87.75 495 TYR A C 1
ATOM 4098 O O . TYR A 1 495 ? 13.927 3.903 -17.022 1.00 87.75 495 TYR A O 1
ATOM 4106 N N . ILE A 1 496 ? 12.797 3.810 -15.087 1.00 89.75 496 ILE A N 1
ATOM 4107 C CA . ILE A 1 496 ? 13.838 4.383 -14.255 1.00 89.75 496 ILE A CA 1
ATOM 4108 C C . ILE A 1 496 ? 14.852 3.280 -13.976 1.00 89.75 496 ILE A C 1
ATOM 4110 O O . ILE A 1 496 ? 14.484 2.186 -13.549 1.00 89.75 496 ILE A O 1
ATOM 4114 N N . TYR A 1 497 ? 16.128 3.560 -14.207 1.00 86.12 497 TYR A N 1
ATOM 4115 C CA . TYR A 1 497 ? 17.208 2.639 -13.862 1.00 86.12 497 TYR A CA 1
ATOM 4116 C C . TYR A 1 497 ? 18.116 3.198 -12.765 1.00 86.12 497 TYR A C 1
ATOM 4118 O O . TYR A 1 497 ? 18.744 2.432 -12.035 1.00 86.12 497 TYR A O 1
ATOM 4126 N N . ASP A 1 498 ? 18.151 4.521 -12.588 1.00 85.69 498 ASP A N 1
ATOM 4127 C CA . ASP A 1 498 ? 18.891 5.169 -11.508 1.00 85.69 498 ASP A CA 1
ATOM 4128 C C . ASP A 1 498 ? 18.394 6.613 -11.271 1.00 85.69 498 ASP A C 1
ATOM 4130 O O . ASP A 1 498 ? 17.659 7.171 -12.083 1.00 85.69 498 ASP A O 1
ATOM 4134 N N . TYR A 1 499 ? 18.807 7.251 -10.176 1.00 88.75 499 TYR A N 1
ATOM 4135 C CA . TYR A 1 499 ? 18.514 8.656 -9.884 1.00 88.75 499 TYR A CA 1
ATOM 4136 C C . TYR A 1 499 ? 19.616 9.303 -9.034 1.00 88.75 499 TYR A C 1
ATOM 4138 O O . TYR A 1 499 ? 20.336 8.629 -8.298 1.00 88.75 499 TYR A O 1
ATOM 4146 N N . LEU A 1 500 ? 19.751 10.625 -9.132 1.00 86.81 500 LEU A N 1
ATOM 4147 C CA . LEU A 1 500 ? 20.643 11.449 -8.317 1.00 86.81 500 LEU A CA 1
ATOM 4148 C C . LEU A 1 500 ? 19.898 12.709 -7.870 1.00 86.81 500 LEU A C 1
ATOM 4150 O O . LEU A 1 500 ? 19.216 13.349 -8.668 1.00 86.81 500 LEU A O 1
ATOM 4154 N N . ILE A 1 501 ? 20.052 13.085 -6.603 1.00 82.00 501 ILE A N 1
ATOM 4155 C CA . ILE A 1 501 ? 19.510 14.331 -6.051 1.00 82.00 501 ILE A CA 1
ATOM 4156 C C . ILE A 1 501 ? 20.698 15.193 -5.632 1.00 82.00 501 ILE A C 1
ATOM 4158 O O . ILE A 1 501 ? 21.523 14.753 -4.834 1.00 82.00 501 ILE A O 1
ATOM 4162 N N . LYS A 1 502 ? 20.801 16.402 -6.191 1.00 76.69 502 LYS A N 1
ATOM 4163 C CA . LYS A 1 502 ? 21.836 17.385 -5.845 1.00 76.69 502 LYS A CA 1
ATOM 4164 C C . LYS A 1 502 ? 21.212 18.624 -5.221 1.00 76.69 502 LYS A C 1
ATOM 4166 O O . LYS A 1 502 ? 20.212 19.134 -5.723 1.00 76.69 502 LYS A O 1
ATOM 4171 N N . GLU A 1 503 ? 21.848 19.135 -4.174 1.00 64.94 503 GLU A N 1
ATOM 4172 C CA . GLU A 1 503 ? 21.472 20.375 -3.496 1.00 64.94 503 GLU A CA 1
ATOM 4173 C C . GLU A 1 503 ? 22.569 21.428 -3.706 1.00 64.94 503 GLU A C 1
ATOM 4175 O O . GLU A 1 503 ? 23.457 21.601 -2.881 1.00 64.94 503 GLU A O 1
ATOM 4180 N N . GLU A 1 504 ? 22.523 22.134 -4.838 1.00 52.75 504 GLU A N 1
ATOM 4181 C CA . GLU A 1 504 ? 23.380 23.300 -5.103 1.00 52.75 504 GLU A CA 1
ATOM 4182 C C . GLU A 1 504 ? 22.482 24.519 -5.368 1.00 52.75 504 GLU A C 1
ATOM 4184 O O . GLU A 1 504 ? 22.080 24.790 -6.500 1.00 52.75 504 GLU A O 1
ATOM 4189 N N . GLY A 1 505 ? 22.083 25.221 -4.300 1.00 59.06 505 GLY A N 1
ATOM 4190 C CA . GLY A 1 505 ? 21.210 26.409 -4.338 1.00 59.06 505 GLY A CA 1
ATOM 4191 C C . GLY A 1 505 ? 19.725 26.128 -4.630 1.00 59.06 505 GLY A C 1
ATOM 4192 O O . GLY A 1 505 ? 18.856 26.712 -3.989 1.00 59.06 505 GLY A O 1
ATOM 4193 N N . GLN A 1 506 ? 19.422 25.203 -5.544 1.00 66.12 506 GLN A N 1
ATOM 4194 C CA . GLN A 1 506 ? 18.100 24.607 -5.768 1.00 66.12 506 GLN A CA 1
ATOM 4195 C C . GLN A 1 506 ? 18.249 23.087 -5.889 1.00 66.12 506 GLN A C 1
ATOM 4197 O O . GLN A 1 506 ? 19.164 22.611 -6.565 1.00 66.12 506 GLN A O 1
ATOM 4202 N N . THR A 1 507 ? 17.353 22.320 -5.260 1.00 71.56 507 THR A N 1
ATOM 4203 C CA . THR A 1 507 ? 17.353 20.855 -5.368 1.00 71.56 507 THR A CA 1
ATOM 4204 C C . THR A 1 507 ? 17.069 20.452 -6.816 1.00 71.56 507 THR A C 1
ATOM 4206 O O . THR A 1 507 ? 15.990 20.722 -7.342 1.00 71.56 507 THR A O 1
ATOM 4209 N N . LYS A 1 508 ? 18.042 19.815 -7.473 1.00 81.56 508 LYS A N 1
ATOM 4210 C CA . LYS A 1 508 ? 17.885 19.229 -8.807 1.00 81.56 508 LYS A CA 1
ATOM 4211 C C . LYS A 1 508 ? 17.840 17.714 -8.693 1.00 81.56 508 LYS A C 1
ATOM 4213 O O . LYS A 1 508 ? 18.736 17.100 -8.115 1.00 81.56 508 LYS A O 1
ATOM 4218 N N . THR A 1 509 ? 16.816 17.126 -9.293 1.00 87.19 509 THR A N 1
ATOM 4219 C CA . THR A 1 509 ? 16.636 15.681 -9.413 1.00 87.19 509 THR A CA 1
ATOM 4220 C C . THR A 1 509 ? 17.006 15.273 -10.835 1.00 87.19 509 THR A C 1
ATOM 4222 O O . THR A 1 509 ? 16.379 15.729 -11.792 1.00 87.19 509 THR A O 1
ATOM 4225 N N . ALA A 1 510 ? 18.025 14.429 -10.974 1.00 89.62 510 ALA A N 1
ATOM 4226 C CA . ALA A 1 510 ? 18.383 13.765 -12.220 1.00 89.62 510 ALA A CA 1
ATOM 4227 C C . ALA A 1 510 ? 17.856 12.325 -12.182 1.00 89.62 510 ALA A C 1
ATOM 4229 O O . ALA A 1 510 ? 18.248 11.542 -11.319 1.00 89.62 510 ALA A O 1
ATOM 4230 N N . ILE A 1 511 ? 16.959 11.982 -13.099 1.00 91.31 511 ILE A N 1
ATOM 4231 C CA . ILE A 1 511 ? 16.314 10.671 -13.193 1.00 91.31 511 ILE A CA 1
ATOM 4232 C C . ILE A 1 511 ? 16.840 10.004 -14.454 1.00 91.31 511 ILE A C 1
ATOM 4234 O O . ILE A 1 511 ? 16.647 10.514 -15.555 1.00 91.31 511 ILE A O 1
ATOM 4238 N N . PHE A 1 512 ? 17.527 8.886 -14.296 1.00 89.25 512 PHE A N 1
ATOM 4239 C CA . PHE A 1 512 ? 18.100 8.143 -15.403 1.00 89.25 512 PHE A CA 1
ATOM 4240 C C . PHE A 1 512 ? 17.087 7.121 -15.888 1.00 89.25 512 PHE A C 1
ATOM 4242 O O . PHE A 1 512 ? 16.602 6.292 -15.110 1.00 89.25 512 PHE A O 1
ATOM 4249 N N . VAL A 1 513 ? 16.747 7.218 -17.167 1.00 89.56 513 VAL A N 1
ATOM 4250 C CA . VAL A 1 513 ? 15.630 6.498 -17.751 1.00 89.56 513 VAL A CA 1
ATOM 4251 C C . VAL A 1 513 ? 15.996 5.842 -19.079 1.00 89.56 513 VAL A C 1
ATOM 4253 O O . VAL A 1 513 ? 16.851 6.315 -19.831 1.00 89.56 513 VAL A O 1
ATOM 4256 N N . ILE A 1 514 ? 15.319 4.739 -19.369 1.00 82.69 514 ILE A N 1
ATOM 4257 C CA . ILE A 1 514 ? 15.458 3.966 -20.600 1.00 82.69 514 ILE A CA 1
ATOM 4258 C C . ILE A 1 514 ? 14.070 3.568 -21.090 1.00 82.69 514 ILE A C 1
ATOM 4260 O O . ILE A 1 514 ? 13.192 3.288 -20.280 1.00 82.69 514 ILE A O 1
ATOM 4264 N N . SER A 1 515 ? 13.842 3.519 -22.397 1.00 78.62 515 SER A N 1
ATOM 4265 C CA . SER A 1 515 ? 12.649 2.866 -22.933 1.00 78.62 515 SER A CA 1
ATOM 4266 C C . SER A 1 515 ? 13.068 1.611 -23.708 1.00 78.62 515 SER A C 1
ATOM 4268 O O . SER A 1 515 ? 13.972 1.686 -24.537 1.00 78.62 515 SER A O 1
ATOM 4270 N N . PRO A 1 516 ? 12.426 0.449 -23.481 1.00 66.81 516 PRO A N 1
ATOM 4271 C CA . PRO A 1 516 ? 12.679 -0.775 -24.248 1.00 66.81 516 PRO A CA 1
ATOM 4272 C C . PRO A 1 516 ? 12.472 -0.609 -25.761 1.00 66.81 516 PRO A C 1
ATOM 4274 O O . PRO A 1 516 ? 12.960 -1.414 -26.548 1.00 66.81 516 PRO A O 1
ATOM 4277 N N . TYR A 1 517 ? 11.753 0.443 -26.157 1.00 69.56 517 TYR A N 1
ATOM 4278 C CA . TYR A 1 517 ? 11.405 0.777 -27.536 1.00 69.56 517 TYR A CA 1
ATOM 4279 C C . TYR A 1 517 ? 12.219 1.967 -28.075 1.00 69.56 517 TYR A C 1
ATOM 4281 O O . TYR A 1 517 ? 12.046 2.370 -29.223 1.00 69.56 517 TYR A O 1
ATOM 4289 N N . PHE A 1 518 ? 13.093 2.553 -27.249 1.00 66.81 518 PHE A N 1
ATOM 4290 C CA . PHE A 1 518 ? 13.892 3.733 -27.563 1.00 66.81 518 PHE A CA 1
ATOM 4291 C C . PHE A 1 518 ? 15.305 3.570 -26.988 1.00 66.81 518 PHE A C 1
ATOM 4293 O O . PHE A 1 518 ? 15.537 3.737 -25.793 1.00 66.81 518 PHE A O 1
ATOM 4300 N N . SER A 1 519 ? 16.254 3.246 -27.870 1.00 63.59 519 SER A N 1
ATOM 4301 C CA . SER A 1 519 ? 17.639 2.903 -27.511 1.00 63.59 519 SER A CA 1
ATOM 4302 C C . SER A 1 519 ? 18.436 3.964 -26.724 1.00 63.59 519 SER A C 1
ATOM 4304 O O . SER A 1 519 ? 19.326 3.545 -25.980 1.00 63.59 519 SER A O 1
ATOM 4306 N N . PRO A 1 520 ? 18.229 5.288 -26.887 1.00 74.38 520 PRO A N 1
ATOM 4307 C CA . PRO A 1 520 ? 19.071 6.283 -26.221 1.00 74.38 520 PRO A CA 1
ATOM 4308 C C . PRO A 1 520 ? 18.939 6.291 -24.690 1.00 74.38 520 PRO A C 1
ATOM 4310 O O . PRO A 1 520 ? 17.848 6.486 -24.141 1.00 74.38 520 PRO A O 1
ATOM 4313 N N . LYS A 1 521 ? 20.075 6.185 -23.987 1.00 80.38 521 LYS A N 1
ATOM 4314 C CA . LYS A 1 521 ? 20.180 6.410 -22.539 1.00 80.38 521 LYS A CA 1
ATOM 4315 C C . LYS A 1 521 ? 19.823 7.863 -22.251 1.00 80.38 521 LYS A C 1
ATOM 4317 O O . LYS A 1 521 ? 20.510 8.782 -22.696 1.00 80.38 521 LYS A O 1
ATOM 4322 N N . THR A 1 522 ? 18.742 8.085 -21.516 1.00 86.69 522 THR A N 1
ATOM 4323 C CA . THR A 1 522 ? 18.186 9.426 -21.336 1.00 86.69 522 THR A CA 1
ATOM 4324 C C . THR A 1 522 ? 18.214 9.817 -19.865 1.00 86.69 522 THR A C 1
ATOM 4326 O O . THR A 1 522 ? 17.951 8.999 -18.988 1.00 86.69 522 THR A O 1
ATOM 4329 N N . VAL A 1 523 ? 18.524 11.077 -19.567 1.00 91.06 523 VAL A N 1
ATOM 4330 C CA . VAL A 1 523 ? 18.391 11.633 -18.216 1.00 91.06 523 VAL A CA 1
ATOM 4331 C C . VAL A 1 523 ? 17.375 12.767 -18.213 1.00 91.06 523 VAL A C 1
ATOM 4333 O O . VAL A 1 523 ? 17.462 13.703 -19.008 1.00 91.06 523 VAL A O 1
ATOM 4336 N N . PHE A 1 524 ? 16.403 12.688 -17.309 1.00 92.19 524 PHE A N 1
ATOM 4337 C CA . PHE A 1 524 ? 15.454 13.759 -17.029 1.00 92.19 524 PHE A CA 1
ATOM 4338 C C . PHE A 1 524 ? 15.997 14.610 -15.885 1.00 92.19 524 PHE A C 1
ATOM 4340 O O . PHE A 1 524 ? 16.279 14.093 -14.807 1.00 92.19 524 PHE A O 1
ATOM 4347 N N . ILE A 1 525 ? 16.128 15.915 -16.098 1.00 90.69 525 ILE A N 1
ATOM 4348 C CA . ILE A 1 525 ? 16.570 16.872 -15.084 1.00 90.69 525 ILE A CA 1
ATOM 4349 C C . ILE A 1 525 ? 15.393 17.771 -14.733 1.00 90.69 525 ILE A C 1
ATOM 4351 O O . ILE A 1 525 ? 14.888 18.498 -15.586 1.00 90.69 525 ILE A O 1
ATOM 4355 N N . THR A 1 526 ? 14.986 17.758 -13.467 1.00 90.00 526 THR A N 1
ATOM 4356 C CA . THR A 1 526 ? 13.897 18.592 -12.947 1.00 90.00 526 THR A CA 1
ATOM 4357 C C . THR A 1 526 ? 14.284 19.252 -11.625 1.00 90.00 526 THR A C 1
ATOM 4359 O O . THR A 1 526 ? 15.085 18.719 -10.859 1.00 90.00 526 THR A O 1
ATOM 4362 N N . THR A 1 527 ? 13.717 20.426 -11.346 1.00 83.50 527 THR A N 1
ATOM 4363 C CA . THR A 1 527 ? 13.794 21.089 -10.031 1.00 83.50 527 THR A CA 1
ATOM 4364 C C . THR A 1 527 ? 12.675 20.648 -9.083 1.00 83.50 527 THR A C 1
ATOM 4366 O O . THR A 1 527 ? 12.646 21.051 -7.924 1.00 83.50 527 THR A O 1
ATOM 4369 N N . GLN A 1 528 ? 11.724 19.846 -9.568 1.00 83.12 528 GLN A N 1
ATOM 4370 C CA . GLN A 1 528 ? 10.663 19.272 -8.750 1.00 83.12 528 GLN A CA 1
ATOM 4371 C C . GLN A 1 528 ? 11.248 18.206 -7.816 1.00 83.12 528 GLN A C 1
ATOM 4373 O O . GLN A 1 528 ? 12.020 17.333 -8.233 1.00 83.12 528 GLN A O 1
ATOM 4378 N N . ARG A 1 529 ? 10.867 18.268 -6.537 1.00 76.19 529 ARG A N 1
ATOM 4379 C CA . ARG A 1 529 ? 11.252 17.264 -5.546 1.00 76.19 529 ARG A CA 1
ATOM 4380 C C . ARG A 1 529 ? 10.316 16.067 -5.669 1.00 76.19 529 ARG A C 1
ATOM 4382 O O . ARG A 1 529 ? 9.141 16.167 -5.334 1.00 76.19 529 ARG A O 1
ATOM 4389 N N . LEU A 1 530 ? 10.848 14.947 -6.145 1.00 78.81 530 LEU A N 1
ATOM 4390 C CA . LEU A 1 530 ? 10.119 13.685 -6.228 1.00 78.81 530 LEU A CA 1
ATOM 4391 C C . LEU A 1 530 ? 10.490 12.792 -5.032 1.00 78.81 530 LEU A C 1
ATOM 4393 O O . LEU A 1 530 ? 11.663 12.777 -4.639 1.00 78.81 530 LEU A O 1
ATOM 4397 N N . PRO A 1 531 ? 9.533 12.055 -4.437 1.00 74.19 531 PRO A N 1
ATOM 4398 C CA . PRO A 1 531 ? 9.838 11.110 -3.366 1.00 74.19 531 PRO A CA 1
ATOM 4399 C C . PRO A 1 531 ? 10.831 10.048 -3.851 1.00 74.19 531 PRO A C 1
ATOM 4401 O O . PRO A 1 531 ? 10.663 9.487 -4.932 1.00 74.19 531 PRO A O 1
ATOM 4404 N N . MET A 1 532 ? 11.855 9.729 -3.051 1.00 75.06 532 MET A N 1
ATOM 4405 C CA . MET A 1 532 ? 12.893 8.757 -3.442 1.00 75.06 532 MET A CA 1
ATOM 4406 C C . MET A 1 532 ? 12.321 7.370 -3.761 1.00 75.06 532 MET A C 1
ATOM 4408 O O . MET A 1 532 ? 12.856 6.663 -4.612 1.00 75.06 532 MET A O 1
ATOM 4412 N N . TYR A 1 533 ? 11.234 6.984 -3.088 1.00 73.38 533 TYR A N 1
ATOM 4413 C CA . TYR A 1 533 ? 10.512 5.741 -3.350 1.00 73.38 533 TYR A CA 1
ATOM 4414 C C . TYR A 1 533 ? 10.043 5.630 -4.808 1.00 73.38 533 TYR A C 1
ATOM 4416 O O . TYR A 1 533 ? 10.193 4.584 -5.434 1.00 73.38 533 TYR A O 1
ATOM 4424 N N . GLU A 1 534 ? 9.559 6.735 -5.374 1.00 77.44 534 GLU A N 1
ATOM 4425 C CA . GLU A 1 534 ? 9.030 6.801 -6.738 1.00 77.44 534 GLU A CA 1
ATOM 4426 C C . GLU A 1 534 ? 10.127 6.748 -7.808 1.00 77.44 534 GLU A C 1
ATOM 4428 O O . GLU A 1 534 ? 9.856 6.467 -8.971 1.00 77.44 534 GLU A O 1
ATOM 4433 N N . LEU A 1 535 ? 11.379 6.991 -7.414 1.00 83.06 535 LEU A N 1
ATOM 4434 C CA . LEU A 1 535 ? 12.539 7.014 -8.302 1.00 83.06 535 LEU A CA 1
ATOM 4435 C C . LEU A 1 535 ? 13.299 5.678 -8.338 1.00 83.06 535 LEU A C 1
ATOM 4437 O O . LEU A 1 535 ? 14.405 5.601 -8.872 1.00 83.06 535 LEU A O 1
ATOM 4441 N N . ARG A 1 536 ? 12.753 4.614 -7.740 1.00 84.38 536 ARG A N 1
ATOM 4442 C CA . ARG A 1 536 ? 13.431 3.313 -7.652 1.00 84.38 536 ARG A CA 1
ATOM 4443 C C . ARG A 1 536 ? 13.574 2.630 -9.025 1.00 84.38 536 ARG A C 1
ATOM 4445 O O . ARG A 1 536 ? 12.679 2.758 -9.861 1.00 84.38 536 ARG A O 1
ATOM 4452 N N . PRO A 1 537 ? 14.652 1.847 -9.241 1.00 86.44 537 PRO A N 1
ATOM 4453 C CA . PRO A 1 537 ? 14.850 1.106 -10.484 1.00 86.44 537 PRO A CA 1
ATOM 4454 C C . PRO A 1 537 ? 13.676 0.181 -10.826 1.00 86.44 537 PRO A C 1
ATOM 4456 O O . PRO A 1 537 ? 13.088 -0.440 -9.942 1.00 86.44 537 PRO A O 1
ATOM 4459 N N . GLY A 1 538 ? 13.336 0.085 -12.109 1.00 83.56 538 GLY A N 1
ATOM 4460 C CA . GLY A 1 538 ? 12.222 -0.712 -12.621 1.00 83.56 538 GLY A CA 1
ATOM 4461 C C . GLY A 1 538 ? 10.858 -0.013 -12.568 1.00 83.56 538 GLY A C 1
ATOM 4462 O O . GLY A 1 538 ? 9.935 -0.462 -13.244 1.00 83.56 538 GLY A O 1
ATOM 4463 N N . ARG A 1 539 ? 10.690 1.082 -11.809 1.00 87.81 539 ARG A N 1
ATOM 4464 C CA . ARG A 1 539 ? 9.485 1.929 -11.915 1.00 87.81 539 ARG A CA 1
ATOM 4465 C C . ARG A 1 539 ? 9.437 2.603 -13.278 1.00 87.81 539 ARG A C 1
ATOM 4467 O O . ARG A 1 539 ? 10.476 2.901 -13.861 1.00 87.81 539 ARG A O 1
ATOM 4474 N N . GLN A 1 540 ? 8.236 2.865 -13.771 1.00 88.62 540 GLN A N 1
ATOM 4475 C CA . GLN A 1 540 ? 8.037 3.577 -15.023 1.00 88.62 540 GLN A CA 1
ATOM 4476 C C . GLN A 1 540 ? 7.636 5.022 -14.760 1.00 88.62 540 GLN A C 1
ATOM 4478 O O . GLN A 1 540 ? 6.837 5.301 -13.871 1.00 88.62 540 GLN A O 1
ATOM 4483 N N . ILE A 1 541 ? 8.161 5.934 -15.566 1.00 91.06 541 ILE A N 1
ATOM 4484 C CA . ILE A 1 541 ? 7.877 7.360 -15.546 1.00 91.06 541 ILE A CA 1
ATOM 4485 C C . ILE A 1 541 ? 7.486 7.822 -16.948 1.00 91.06 541 ILE A C 1
ATOM 4487 O O . ILE A 1 541 ? 8.083 7.429 -17.950 1.00 91.06 541 ILE A O 1
ATOM 4491 N N . LYS A 1 542 ? 6.467 8.669 -17.015 1.00 90.94 542 LYS A N 1
ATOM 4492 C CA . LYS A 1 542 ? 5.980 9.302 -18.236 1.00 90.94 542 LYS A CA 1
ATOM 4493 C C . LYS A 1 542 ? 5.762 10.780 -17.975 1.00 90.94 542 LYS A C 1
ATOM 4495 O O . LYS A 1 542 ? 5.180 11.161 -16.962 1.00 90.94 542 LYS A O 1
ATOM 4500 N N . ILE A 1 543 ? 6.206 11.618 -18.899 1.00 90.31 543 ILE A N 1
ATOM 4501 C CA . ILE A 1 543 ? 5.955 13.056 -18.838 1.00 90.31 543 ILE A CA 1
ATOM 4502 C C . ILE A 1 543 ? 4.574 13.302 -19.459 1.00 90.31 543 ILE A C 1
ATOM 4504 O O . ILE A 1 543 ? 4.357 13.000 -20.629 1.00 90.31 543 ILE A O 1
ATOM 4508 N N . ILE A 1 544 ? 3.619 13.805 -18.674 1.00 88.88 544 ILE A N 1
ATOM 4509 C CA . ILE A 1 544 ? 2.263 14.142 -19.143 1.00 88.88 544 ILE A CA 1
ATOM 4510 C C . ILE A 1 544 ? 2.219 15.594 -19.628 1.00 88.88 544 ILE A C 1
ATOM 4512 O O . ILE A 1 544 ? 1.597 15.888 -20.644 1.00 88.88 544 ILE A O 1
ATOM 4516 N N . LYS A 1 545 ? 2.842 16.510 -18.877 1.00 88.44 545 LYS A N 1
ATOM 4517 C CA . LYS A 1 545 ? 2.935 17.943 -19.199 1.00 88.44 545 LYS A CA 1
ATOM 4518 C C . LYS A 1 545 ? 4.286 18.496 -18.769 1.00 88.44 545 LYS A C 1
ATOM 4520 O O . LYS A 1 545 ? 4.942 17.921 -17.902 1.00 88.44 545 LYS A O 1
ATOM 4525 N N . GLY A 1 546 ? 4.663 19.619 -19.363 1.00 89.69 546 GLY A N 1
ATOM 4526 C CA . GLY A 1 546 ? 5.865 20.365 -19.018 1.00 89.69 546 GLY A CA 1
ATOM 4527 C C . GLY A 1 546 ? 6.554 20.922 -20.254 1.00 89.69 546 GLY A C 1
ATOM 4528 O O . GLY A 1 546 ? 6.246 20.548 -21.390 1.00 89.69 546 GLY A O 1
ATOM 4529 N N . MET A 1 547 ? 7.507 21.816 -20.014 1.00 91.56 547 MET A N 1
ATOM 4530 C CA . MET A 1 547 ? 8.368 22.356 -21.058 1.00 91.56 547 MET A CA 1
ATOM 4531 C C . MET A 1 547 ? 9.692 21.597 -21.086 1.00 91.56 547 MET A C 1
ATOM 4533 O O . MET A 1 547 ? 10.378 21.516 -20.066 1.00 91.56 547 MET A O 1
ATOM 4537 N N . LEU A 1 548 ? 10.057 21.074 -22.255 1.00 92.81 548 LEU A N 1
ATOM 4538 C CA . LEU A 1 548 ? 11.249 20.262 -22.468 1.00 92.81 548 LEU A CA 1
ATOM 4539 C C . LEU A 1 548 ? 12.305 21.037 -23.245 1.00 92.81 548 LEU A C 1
ATOM 4541 O O . LEU A 1 548 ? 12.006 21.739 -24.214 1.00 92.81 548 LEU A O 1
ATOM 4545 N N . LYS A 1 549 ? 13.555 20.841 -22.846 1.00 92.69 549 LYS A N 1
ATOM 4546 C CA . LYS A 1 549 ? 14.742 21.259 -23.583 1.00 92.69 549 LYS A CA 1
ATOM 4547 C C . LYS A 1 549 ? 15.696 20.075 -23.661 1.00 92.69 549 LYS A C 1
ATOM 4549 O O . LYS A 1 549 ? 16.080 19.528 -22.630 1.00 92.69 549 LYS A O 1
ATOM 4554 N N . ILE A 1 550 ? 16.061 19.675 -24.876 1.00 89.81 550 ILE A N 1
ATOM 4555 C CA . ILE A 1 550 ? 16.718 18.389 -25.135 1.00 89.81 550 ILE A CA 1
ATOM 4556 C C . ILE A 1 550 ? 18.068 18.619 -25.795 1.00 89.81 550 ILE A C 1
ATOM 4558 O O . ILE A 1 550 ? 18.173 19.301 -26.814 1.00 89.81 550 ILE A O 1
ATOM 4562 N N . ARG A 1 551 ? 19.116 18.030 -25.230 1.00 89.12 551 ARG A N 1
ATOM 4563 C CA . ARG A 1 551 ? 20.490 18.155 -25.723 1.00 89.12 551 ARG A CA 1
ATOM 4564 C C . ARG A 1 551 ? 21.135 16.779 -25.820 1.00 89.12 551 ARG A C 1
ATOM 4566 O O . ARG A 1 551 ? 20.895 15.932 -24.965 1.00 89.12 551 ARG A O 1
ATOM 4573 N N . LYS A 1 552 ? 21.994 16.580 -26.822 1.00 85.56 552 LYS A N 1
ATOM 4574 C CA . LYS A 1 552 ? 22.904 15.426 -26.839 1.00 85.56 552 LYS A CA 1
ATOM 4575 C C . LYS A 1 552 ? 23.900 15.569 -25.694 1.00 85.56 552 LYS A C 1
ATOM 4577 O O . LYS A 1 552 ? 24.424 16.665 -25.476 1.00 85.56 552 LYS A O 1
ATOM 4582 N N . CYS A 1 553 ? 24.164 14.481 -24.982 1.00 80.06 553 CYS A N 1
ATOM 4583 C CA . CYS A 1 553 ? 25.291 14.437 -24.064 1.00 80.06 553 CYS A CA 1
ATOM 4584 C C . CYS A 1 553 ? 26.519 13.954 -24.836 1.00 80.06 553 CYS A C 1
ATOM 4586 O O . CYS A 1 553 ? 26.507 12.886 -25.435 1.00 80.06 553 CYS A O 1
ATOM 4588 N N . SER A 1 554 ? 27.574 14.762 -24.858 1.00 62.91 554 SER A N 1
ATOM 4589 C CA . SER A 1 554 ? 28.854 14.407 -25.483 1.00 62.91 554 SER A CA 1
ATOM 4590 C C . SER A 1 554 ? 29.879 13.874 -24.475 1.00 62.91 554 SER A C 1
ATOM 4592 O O . SER A 1 554 ? 31.026 13.627 -24.838 1.00 62.91 554 SER A O 1
ATOM 4594 N N . TYR A 1 555 ? 29.492 13.727 -23.205 1.00 66.25 555 TYR A N 1
ATOM 4595 C CA . TYR A 1 555 ? 30.346 13.281 -22.108 1.00 66.25 555 TYR A CA 1
ATOM 4596 C C . TYR A 1 555 ? 29.549 12.424 -21.120 1.00 66.25 555 TYR A C 1
ATOM 4598 O O . TYR A 1 555 ? 28.322 12.471 -21.092 1.00 66.25 555 TYR A O 1
ATOM 4606 N N . ASN A 1 556 ? 30.251 11.674 -20.269 1.00 69.75 556 ASN A N 1
ATOM 4607 C CA . ASN A 1 556 ? 29.611 10.913 -19.200 1.00 69.75 556 ASN A CA 1
ATOM 4608 C C . ASN A 1 556 ? 28.989 11.863 -18.168 1.00 69.75 556 ASN A C 1
ATOM 4610 O O . ASN A 1 556 ? 29.709 12.513 -17.404 1.00 69.75 556 ASN A O 1
ATOM 4614 N N . TYR A 1 557 ? 27.660 11.922 -18.111 1.00 69.94 557 TYR A N 1
ATOM 4615 C CA . TYR A 1 557 ? 26.947 12.691 -17.098 1.00 69.94 557 TYR A CA 1
ATOM 4616 C C . TYR A 1 557 ? 27.124 12.007 -15.738 1.00 69.94 557 TYR A C 1
ATOM 4618 O O . TYR A 1 557 ? 26.629 10.903 -15.520 1.00 69.94 557 TYR A O 1
ATOM 4626 N N . GLU A 1 558 ? 27.876 12.632 -14.826 1.00 69.94 558 GLU A N 1
ATOM 4627 C CA . GLU A 1 558 ? 28.173 12.077 -13.493 1.00 69.94 558 GLU A CA 1
ATOM 4628 C C . GLU A 1 558 ? 28.772 10.655 -13.544 1.00 69.94 558 GLU A C 1
ATOM 4630 O O . GLU A 1 558 ? 28.373 9.768 -12.791 1.00 69.94 558 GLU A O 1
ATOM 4635 N N . LYS A 1 559 ? 29.741 10.426 -14.447 1.00 70.38 559 LYS A N 1
ATOM 4636 C CA . LYS A 1 559 ? 30.390 9.116 -14.697 1.00 70.38 559 LYS A CA 1
ATOM 4637 C C . LYS A 1 559 ? 29.473 8.040 -15.301 1.00 70.38 559 LYS A C 1
ATOM 4639 O O . LYS A 1 559 ? 29.875 6.881 -15.357 1.00 70.38 559 LYS A O 1
ATOM 4644 N N . ARG A 1 560 ? 28.276 8.399 -15.771 1.00 73.75 560 ARG A N 1
ATOM 4645 C CA . ARG A 1 560 ? 27.363 7.492 -16.478 1.00 73.75 560 ARG A CA 1
ATOM 4646 C C . ARG A 1 560 ? 27.288 7.867 -17.949 1.00 73.75 560 ARG A C 1
ATOM 4648 O O . ARG A 1 560 ? 27.200 9.046 -18.281 1.00 73.75 560 ARG A O 1
ATOM 4655 N N . GLU A 1 561 ? 27.296 6.865 -18.815 1.00 75.81 561 GLU A N 1
ATOM 4656 C CA . GLU A 1 561 ? 27.011 7.070 -20.232 1.00 75.81 561 GLU A CA 1
ATOM 4657 C C . GLU A 1 561 ? 25.553 7.498 -20.403 1.00 75.81 561 GLU A C 1
ATOM 4659 O O . GLU A 1 561 ? 24.638 6.820 -19.930 1.00 75.81 561 GLU A O 1
ATOM 4664 N N . VAL A 1 562 ? 25.347 8.632 -21.063 1.00 82.75 562 VAL A N 1
ATOM 4665 C CA . VAL A 1 562 ? 24.034 9.205 -21.359 1.00 82.75 562 VAL A CA 1
ATOM 4666 C C . VAL A 1 562 ? 24.087 9.723 -22.789 1.00 82.75 562 VAL A C 1
ATOM 4668 O O . VAL A 1 562 ? 25.053 10.376 -23.161 1.00 82.75 562 VAL A O 1
ATOM 4671 N N . ASP A 1 563 ? 23.049 9.464 -23.575 1.00 83.50 563 ASP A N 1
ATOM 4672 C CA . ASP A 1 563 ? 22.932 9.929 -24.957 1.00 83.50 563 ASP A CA 1
ATOM 4673 C C . ASP A 1 563 ? 22.154 11.254 -25.027 1.00 83.50 563 ASP A C 1
ATOM 4675 O O . ASP A 1 563 ? 22.520 12.173 -25.765 1.00 83.50 563 ASP A O 1
ATOM 4679 N N . LEU A 1 564 ? 21.091 11.384 -24.220 1.00 86.94 564 LEU A N 1
ATOM 4680 C CA . LEU A 1 564 ? 20.197 12.545 -24.204 1.00 86.94 564 LEU A CA 1
ATOM 4681 C C . LEU A 1 564 ? 19.992 13.113 -22.797 1.00 86.94 564 LEU A C 1
ATOM 4683 O O . LEU A 1 564 ? 19.680 12.398 -21.847 1.00 86.94 564 LEU A O 1
ATOM 4687 N N . VAL A 1 565 ? 20.082 14.437 -22.690 1.00 89.69 565 VAL A N 1
ATOM 4688 C CA . VAL A 1 565 ? 19.719 15.205 -21.496 1.00 89.69 565 VAL A CA 1
ATOM 4689 C C . VAL A 1 565 ? 18.439 15.977 -21.783 1.00 89.69 565 VAL A C 1
ATOM 4691 O O . VAL A 1 565 ? 18.415 16.814 -22.687 1.00 89.69 565 VAL A O 1
ATOM 4694 N N . ILE A 1 566 ? 17.394 15.715 -21.001 1.00 91.25 566 ILE A N 1
ATOM 4695 C CA . ILE A 1 566 ? 16.104 16.403 -21.072 1.00 91.25 566 ILE A CA 1
ATOM 4696 C C . ILE A 1 566 ? 15.938 17.251 -19.813 1.00 91.25 566 ILE A C 1
ATOM 4698 O O . ILE A 1 566 ? 15.669 16.738 -18.730 1.00 91.25 566 ILE A O 1
ATOM 4702 N N . GLU A 1 567 ? 16.091 18.564 -19.951 1.00 91.69 567 GLU A N 1
ATOM 4703 C CA . GLU A 1 567 ? 15.736 19.528 -18.909 1.00 91.69 567 GLU A CA 1
ATOM 4704 C C . GLU A 1 567 ? 14.219 19.774 -18.956 1.00 91.69 567 GLU A C 1
ATOM 4706 O O . GLU A 1 567 ? 13.684 20.147 -20.003 1.00 91.69 567 GLU A O 1
ATOM 4711 N N . ILE A 1 568 ? 13.531 19.578 -17.828 1.00 92.31 568 ILE A N 1
ATOM 4712 C CA . ILE A 1 568 ? 12.071 19.667 -17.715 1.00 92.31 568 ILE A CA 1
ATOM 4713 C C . ILE A 1 568 ? 11.699 20.783 -16.740 1.00 92.31 568 ILE A C 1
ATOM 4715 O O . ILE A 1 568 ? 12.128 20.786 -15.584 1.00 92.31 568 ILE A O 1
ATOM 4719 N N . LYS A 1 569 ? 10.867 21.722 -17.197 1.00 90.00 569 LYS A N 1
ATOM 4720 C CA . LYS A 1 569 ? 10.231 22.745 -16.358 1.00 90.00 569 LYS A CA 1
ATOM 4721 C C . LYS A 1 569 ? 8.746 22.461 -16.197 1.00 90.00 569 LYS A C 1
ATOM 4723 O O . LYS A 1 569 ? 8.094 22.054 -17.156 1.00 90.00 569 LYS A O 1
ATOM 4728 N N . GLU A 1 570 ? 8.242 22.733 -14.994 1.00 88.06 570 GLU A N 1
ATOM 4729 C CA . GLU A 1 570 ? 6.837 22.537 -14.605 1.00 88.06 570 GLU A CA 1
ATOM 4730 C C . GLU A 1 570 ? 6.313 21.137 -14.984 1.00 88.06 570 GLU A C 1
ATOM 4732 O O . GLU A 1 570 ? 5.327 21.021 -15.718 1.00 88.06 570 GLU A O 1
ATOM 4737 N N . PRO A 1 571 ? 7.000 20.057 -14.557 1.00 88.75 571 PRO A N 1
ATOM 4738 C CA . PRO A 1 571 ? 6.624 18.721 -14.977 1.00 88.75 571 PRO A CA 1
ATOM 4739 C C . PRO A 1 571 ? 5.295 18.300 -14.352 1.00 88.75 571 PRO A C 1
ATOM 4741 O O . PRO A 1 571 ? 5.018 18.562 -13.188 1.00 88.75 571 PRO A O 1
ATOM 4744 N N . LEU A 1 572 ? 4.513 17.542 -15.110 1.00 89.44 572 LEU A N 1
ATOM 4745 C CA . LEU A 1 572 ? 3.495 16.651 -14.571 1.00 89.44 572 LEU A CA 1
ATOM 4746 C C . LEU A 1 572 ? 3.907 15.232 -14.941 1.00 89.44 572 LEU A C 1
ATOM 4748 O O . LEU A 1 572 ? 3.846 14.873 -16.119 1.00 89.44 572 LEU A O 1
ATOM 4752 N N . PHE A 1 573 ? 4.318 14.431 -13.963 1.00 89.00 573 PHE A N 1
ATOM 4753 C CA . PHE A 1 573 ? 4.726 13.050 -14.201 1.00 89.00 573 PHE A CA 1
ATOM 4754 C C . PHE A 1 573 ? 3.583 12.079 -13.915 1.00 89.00 573 PHE A C 1
ATOM 4756 O O . PHE A 1 573 ? 2.859 12.222 -12.931 1.00 89.00 573 PHE A O 1
ATOM 4763 N N . SER A 1 574 ? 3.459 11.058 -14.758 1.00 87.69 574 SER A N 1
ATOM 4764 C CA . SER A 1 574 ? 2.798 9.805 -14.413 1.00 87.69 574 SER A CA 1
ATOM 4765 C C . SER A 1 574 ? 3.872 8.813 -14.004 1.00 87.69 574 SER A C 1
ATOM 4767 O O . SER A 1 574 ? 4.838 8.623 -14.739 1.00 87.69 574 SER A O 1
ATOM 4769 N N . LEU A 1 575 ? 3.694 8.163 -12.868 1.00 84.62 575 LEU A N 1
ATOM 4770 C CA . LEU A 1 575 ? 4.531 7.069 -12.404 1.00 84.62 575 LEU A CA 1
ATOM 4771 C C . LEU A 1 575 ? 3.689 5.800 -12.360 1.00 84.62 575 LEU A C 1
ATOM 4773 O O . LEU A 1 575 ? 2.509 5.856 -12.012 1.00 84.62 575 LEU A O 1
ATOM 4777 N N . ARG A 1 576 ? 4.271 4.673 -12.755 1.00 79.12 576 ARG A N 1
ATOM 4778 C CA . ARG A 1 576 ? 3.620 3.364 -12.724 1.00 79.12 576 ARG A CA 1
ATOM 4779 C C . ARG A 1 576 ? 4.577 2.329 -12.156 1.00 79.12 576 ARG A C 1
ATOM 4781 O O . ARG A 1 576 ? 5.763 2.316 -12.485 1.00 79.12 576 ARG A O 1
ATOM 4788 N N . ASP A 1 577 ? 4.041 1.446 -11.337 1.00 69.81 577 ASP A N 1
ATOM 4789 C CA . ASP A 1 577 ? 4.686 0.217 -10.896 1.00 69.81 577 ASP A CA 1
ATOM 4790 C C . ASP A 1 577 ? 3.736 -0.972 -11.173 1.00 69.81 577 ASP A C 1
ATOM 4792 O O . ASP A 1 577 ? 2.642 -0.769 -11.712 1.00 69.81 577 ASP A O 1
ATOM 4796 N N . PRO A 1 578 ? 4.129 -2.225 -10.888 1.00 55.53 578 PRO A N 1
ATOM 4797 C CA . PRO A 1 578 ? 3.248 -3.378 -11.078 1.00 55.53 578 PRO A CA 1
ATOM 4798 C C . PRO A 1 578 ? 1.947 -3.344 -10.259 1.00 55.53 578 PRO A C 1
ATOM 4800 O O . PRO A 1 578 ? 1.080 -4.183 -10.490 1.00 55.53 578 PRO A O 1
ATOM 4803 N N . TRP A 1 579 ? 1.815 -2.424 -9.300 1.00 56.72 579 TRP A N 1
ATOM 4804 C CA . TRP A 1 579 ? 0.715 -2.369 -8.341 1.00 56.72 579 TRP A CA 1
ATOM 4805 C C . TRP A 1 579 ? -0.221 -1.178 -8.569 1.00 56.72 579 TRP A C 1
ATOM 4807 O O . TRP A 1 579 ? -1.362 -1.214 -8.120 1.00 56.72 579 TRP A O 1
ATOM 4817 N N . GLY A 1 580 ? 0.197 -0.150 -9.312 1.00 58.81 580 GLY A N 1
ATOM 4818 C CA . GLY A 1 580 ? -0.668 0.984 -9.607 1.00 58.81 580 GLY A CA 1
ATOM 4819 C C . GLY A 1 580 ? -0.027 2.096 -10.431 1.00 58.81 580 GLY A C 1
ATOM 4820 O O . GLY A 1 580 ? 1.118 2.028 -10.879 1.00 58.81 580 GLY A O 1
ATOM 4821 N N . MET A 1 581 ? -0.812 3.153 -10.647 1.00 68.62 581 MET A N 1
ATOM 4822 C CA . MET A 1 581 ? -0.390 4.368 -11.341 1.00 68.62 581 MET A CA 1
ATOM 4823 C C . MET A 1 581 ? -0.675 5.593 -10.475 1.00 68.62 581 MET A C 1
ATOM 4825 O O . MET A 1 581 ? -1.753 5.725 -9.896 1.00 68.62 581 MET A O 1
ATOM 4829 N N . LYS A 1 582 ? 0.275 6.525 -10.443 1.00 70.81 582 LYS A N 1
ATOM 4830 C CA . LYS A 1 582 ? 0.209 7.766 -9.674 1.00 70.81 582 LYS A CA 1
ATOM 4831 C C . LYS A 1 582 ? 0.576 8.956 -10.547 1.00 70.81 582 LYS A C 1
ATOM 4833 O O . LYS A 1 582 ? 1.409 8.847 -11.441 1.00 70.81 582 LYS A O 1
ATOM 4838 N N . ILE A 1 583 ? -0.040 10.103 -10.284 1.00 76.56 583 ILE A N 1
ATOM 4839 C CA . ILE A 1 583 ? 0.286 11.364 -10.954 1.00 76.56 583 ILE A CA 1
ATOM 4840 C C . ILE A 1 583 ? 0.929 12.294 -9.928 1.00 76.56 583 ILE A C 1
ATOM 4842 O O . ILE A 1 583 ? 0.358 12.506 -8.860 1.00 76.56 583 ILE A O 1
ATOM 4846 N N . ILE A 1 584 ? 2.097 12.852 -10.252 1.00 75.38 584 ILE A N 1
ATOM 4847 C CA . ILE A 1 584 ? 2.848 13.760 -9.376 1.00 75.38 584 ILE A CA 1
ATOM 4848 C C . ILE A 1 584 ? 3.059 15.105 -10.083 1.00 75.38 584 ILE A C 1
ATOM 4850 O O . ILE A 1 584 ? 3.484 15.150 -11.240 1.00 75.38 584 ILE A O 1
ATOM 4854 N N . ARG A 1 585 ? 2.717 16.189 -9.373 1.00 66.88 585 ARG A N 1
ATOM 4855 C CA . ARG A 1 585 ? 2.831 17.598 -9.791 1.00 66.88 585 ARG A CA 1
ATOM 4856 C C . ARG A 1 585 ? 4.017 18.297 -9.170 1.00 66.88 585 ARG A C 1
ATOM 4858 O O . ARG A 1 585 ? 4.375 17.933 -8.027 1.00 66.88 585 ARG A O 1
#